Protein AF-0000000078982397 (afdb_homodimer)

Solvent-accessible surface area (backbone atoms only — not comparable to full-atom values): 30972 Å² total; per-residue (Å²): 138,84,78,75,80,84,80,85,72,85,80,76,82,76,79,80,74,83,69,79,68,70,76,77,69,67,80,70,60,68,73,63,71,70,84,72,76,81,76,72,70,80,62,72,69,63,56,58,55,50,53,42,50,55,55,59,46,43,37,50,48,45,15,48,50,29,41,47,54,20,71,71,46,90,44,72,68,61,22,43,53,28,40,35,54,11,25,52,34,36,28,52,28,20,55,78,72,62,64,33,67,67,54,30,50,50,27,49,49,43,32,48,52,46,50,47,54,52,47,50,55,52,47,40,35,67,67,45,77,68,55,75,69,50,44,52,47,34,65,72,37,38,64,79,43,54,52,27,57,45,45,54,52,56,63,69,30,45,78,46,76,44,52,55,65,42,70,63,30,44,54,74,34,65,46,61,37,41,34,36,27,68,36,40,35,30,37,32,25,42,97,87,38,82,73,47,78,46,48,55,79,33,68,44,55,53,58,15,74,43,80,90,36,37,21,85,35,24,29,30,26,67,37,55,24,38,29,39,37,30,49,44,68,58,51,57,50,36,47,71,76,34,54,68,61,41,47,29,50,52,51,20,47,36,30,43,51,41,52,51,51,55,56,63,65,66,55,81,71,78,70,75,61,72,74,78,66,79,81,128,139,82,80,73,80,78,78,87,77,85,79,78,81,76,78,79,75,83,70,75,66,70,77,75,71,68,80,70,59,69,83,59,74,77,84,72,74,78,76,71,70,80,61,71,69,62,57,58,53,50,52,42,49,55,55,61,45,42,37,50,48,46,15,48,51,30,41,48,54,20,71,71,48,90,45,71,67,60,22,43,53,29,39,35,54,11,25,52,34,37,28,52,28,20,55,78,71,61,63,34,68,68,55,31,51,50,26,49,49,43,32,48,54,45,49,47,54,53,46,51,57,52,48,40,35,69,68,44,76,70,55,74,69,50,44,52,49,34,66,72,37,38,63,78,44,54,51,27,57,44,45,54,53,57,64,70,31,46,78,45,78,46,52,56,65,42,71,63,31,43,54,74,34,66,47,62,36,40,33,37,26,69,35,41,34,31,37,32,25,43,97,88,36,80,73,48,76,45,48,54,80,32,68,44,54,54,63,16,73,54,64,93,34,38,21,85,36,26,29,29,26,65,36,52,26,39,31,40,38,31,47,44,69,59,51,56,50,35,48,72,74,33,52,67,62,40,47,30,50,50,50,19,46,34,38,42,52,40,53,51,52,55,57,63,65,67,56,82,72,79,68,76,64,72,75,75,67,79,82,126

InterPro domains:
  IPR000595 Cyclic nucleotide-binding domain [PF00027] (161-241)
  IPR000595 Cyclic nucleotide-binding domain [PS50042] (141-238)
  IPR000595 Cyclic nucleotide-binding domain [SM00100] (141-257)
  IPR000595 Cyclic nucleotide-binding domain [cd00038] (141-249)
  IPR014710 RmlC-like jelly roll fold [G3DSA:2.60.120.10] (139-265)
  IPR018490 Cyclic nucleotide-binding domain superfamily [SSF51206] (141-256)

pLDDT: mean 77.67, std 25.66, range [21.38, 98.38]

Nearest PDB structures (foldseek):
  5kbf-assembly2_B  TM=7.395E-01  e=4.289E-08  Plasmodium falciparum 3D7
  7t4u-assembly2_B  TM=7.174E-01  e=1.280E-07  Homo sapiens
  5t3n-assembly2_B  TM=7.564E-01  e=3.215E-07  Plasmodium falciparum 3D7
  3bpz-assembly1_D  TM=6.697E-01  e=5.398E-07  Mus musculus
  5u6p-assembly1_A  TM=4.284E-01  e=1.017E-07  Homo sapiens

Structure (mmCIF, N/CA/C/O backbone):
data_AF-0000000078982397-model_v1
#
loop_
_entity.id
_entity.type
_entity.pdbx_description
1 polymer 'Cyclic nucleotide-binding domain protein'
#
loop_
_atom_site.group_PDB
_atom_site.id
_atom_site.type_symbol
_atom_site.label_atom_id
_atom_site.label_alt_id
_atom_site.label_comp_id
_atom_site.label_asym_id
_atom_site.label_entity_id
_atom_site.label_seq_id
_atom_site.pdbx_PDB_ins_code
_atom_site.Cartn_x
_atom_site.Cartn_y
_atom_site.Cartn_z
_atom_site.occupancy
_atom_site.B_iso_or_equiv
_atom_site.auth_seq_id
_atom_site.auth_comp_id
_atom_site.auth_asym_id
_atom_site.auth_atom_id
_atom_site.pdbx_PDB_model_num
ATOM 1 N N . MET A 1 1 ? 72.062 -56.969 9.391 1 24.91 1 MET A N 1
ATOM 2 C CA . MET A 1 1 ? 71.812 -58.406 9.328 1 24.91 1 MET A CA 1
ATOM 3 C C . MET A 1 1 ? 70.312 -58.656 9.258 1 24.91 1 MET A C 1
ATOM 5 O O . MET A 1 1 ? 69.562 -58.219 10.141 1 24.91 1 MET A O 1
ATOM 9 N N . VAL A 1 2 ? 69.688 -58.75 8 1 26.92 2 VAL A N 1
ATOM 10 C CA . VAL A 1 2 ? 68.5 -58.594 7.211 1 26.92 2 VAL A CA 1
ATOM 11 C C . VAL A 1 2 ? 67.562 -59.812 7.438 1 26.92 2 VAL A C 1
ATOM 13 O O . VAL A 1 2 ? 67.75 -60.844 6.77 1 26.92 2 VAL A O 1
ATOM 16 N N . ASP A 1 3 ? 67.625 -60.375 8.664 1 23.86 3 ASP A N 1
ATOM 17 C CA . ASP A 1 3 ? 67.125 -61.781 8.789 1 23.86 3 ASP A CA 1
ATOM 18 C C . ASP A 1 3 ? 65.688 -61.875 8.438 1 23.86 3 ASP A C 1
ATOM 20 O O . ASP A 1 3 ? 64.812 -61.281 9.102 1 23.86 3 ASP A O 1
ATOM 24 N N . VAL A 1 4 ? 65.312 -62 7.152 1 30.33 4 VAL A N 1
ATOM 25 C CA . VAL A 1 4 ? 64.062 -62.031 6.434 1 30.33 4 VAL A CA 1
ATOM 26 C C . VAL A 1 4 ? 63.25 -63.25 6.867 1 30.33 4 VAL A C 1
ATOM 28 O O . VAL A 1 4 ? 63.719 -64.375 6.711 1 30.33 4 VAL A O 1
ATOM 31 N N . PRO A 1 5 ? 62.469 -63 7.938 1 25.5 5 PRO A N 1
ATOM 32 C CA . PRO A 1 5 ? 61.812 -64.125 8.625 1 25.5 5 PRO A CA 1
ATOM 33 C C . PRO A 1 5 ? 61.094 -65.062 7.664 1 25.5 5 PRO A C 1
ATOM 35 O O . PRO A 1 5 ? 60.781 -64.688 6.531 1 25.5 5 PRO A O 1
ATOM 38 N N . ARG A 1 6 ? 60.688 -66.25 8.203 1 24.84 6 ARG A N 1
ATOM 39 C CA . ARG A 1 6 ? 60.438 -67.688 7.984 1 24.84 6 ARG A CA 1
ATOM 40 C C . ARG A 1 6 ? 59.156 -67.875 7.195 1 24.84 6 ARG A C 1
ATOM 42 O O . ARG A 1 6 ? 58.312 -67 7.129 1 24.84 6 ARG A O 1
ATOM 49 N N . ARG A 1 7 ? 58.812 -69.125 6.91 1 24.52 7 ARG A N 1
ATOM 50 C CA . ARG A 1 7 ? 58.281 -70.188 6.051 1 24.52 7 ARG A CA 1
ATOM 51 C C . ARG A 1 7 ? 56.781 -70.312 6.238 1 24.52 7 ARG A C 1
ATOM 53 O O . ARG A 1 7 ? 56.312 -70.812 7.277 1 24.52 7 ARG A O 1
ATOM 60 N N . VAL A 1 8 ? 56 -69.188 5.984 1 24.08 8 VAL A N 1
ATOM 61 C CA . VAL A 1 8 ? 54.531 -69.25 6.141 1 24.08 8 VAL A CA 1
ATOM 62 C C . VAL A 1 8 ? 54 -70.5 5.438 1 24.08 8 VAL A C 1
ATOM 64 O O . VAL A 1 8 ? 54.188 -70.625 4.227 1 24.08 8 VAL A O 1
ATOM 67 N N . THR A 1 9 ? 53.875 -71.562 6.168 1 22.42 9 THR A N 1
ATOM 68 C CA . THR A 1 9 ? 53.438 -72.938 5.984 1 22.42 9 THR A CA 1
ATOM 69 C C . THR A 1 9 ? 52.094 -73 5.32 1 22.42 9 THR A C 1
ATOM 71 O O . THR A 1 9 ? 51.25 -72.125 5.543 1 22.42 9 THR A O 1
ATOM 74 N N . ALA A 1 10 ? 51.938 -73.875 4.301 1 25.58 10 ALA A N 1
ATOM 75 C CA . ALA A 1 10 ? 51 -74.312 3.277 1 25.58 10 ALA A CA 1
ATOM 76 C C . ALA A 1 10 ? 49.688 -74.812 3.906 1 25.58 10 ALA A C 1
ATOM 78 O O . ALA A 1 10 ? 49.688 -75.75 4.695 1 25.58 10 ALA A O 1
ATOM 79 N N . ALA A 1 11 ? 48.75 -73.812 4.305 1 23.48 11 ALA A N 1
ATOM 80 C CA . ALA A 1 11 ? 47.438 -74 4.91 1 23.48 11 ALA A CA 1
ATOM 81 C C . ALA A 1 11 ? 46.625 -75.062 4.152 1 23.48 11 ALA A C 1
ATOM 83 O O . ALA A 1 11 ? 46.5 -75 2.93 1 23.48 11 ALA A O 1
ATOM 84 N N . ARG A 1 12 ? 46.531 -76.25 4.734 1 22.64 12 ARG A N 1
ATOM 85 C CA . ARG A 1 12 ? 45.875 -77.5 4.371 1 22.64 12 ARG A CA 1
ATOM 86 C C . ARG A 1 12 ? 44.438 -77.312 4.004 1 22.64 12 ARG A C 1
ATOM 88 O O . ARG A 1 12 ? 43.688 -76.688 4.746 1 22.64 12 ARG A O 1
ATOM 95 N N . ILE A 1 13 ? 44 -77.438 2.732 1 24.17 13 ILE A N 1
ATOM 96 C CA . ILE A 1 13 ? 42.781 -77.375 1.956 1 24.17 13 ILE A CA 1
ATOM 97 C C . ILE A 1 13 ? 41.75 -78.312 2.525 1 24.17 13 ILE A C 1
ATOM 99 O O . ILE A 1 13 ? 41.938 -79.562 2.49 1 24.17 13 ILE A O 1
ATOM 103 N N . ARG A 1 14 ? 41.25 -78 3.777 1 23.42 14 ARG A N 1
ATOM 104 C CA . ARG A 1 14 ? 40.281 -78.875 4.434 1 23.42 14 ARG A CA 1
ATOM 105 C C . ARG A 1 14 ? 39.125 -79.25 3.49 1 23.42 14 ARG A C 1
ATOM 107 O O . ARG A 1 14 ? 38.688 -78.438 2.713 1 23.42 14 ARG A O 1
ATOM 114 N N . SER A 1 15 ? 38.906 -80.562 3.285 1 24.33 15 SER A N 1
ATOM 115 C CA . SER A 1 15 ? 38 -81.438 2.549 1 24.33 15 SER A CA 1
ATOM 116 C C . SER A 1 15 ? 36.562 -81.125 2.898 1 24.33 15 SER A C 1
ATOM 118 O O . SER A 1 15 ? 36.219 -81 4.074 1 24.33 15 SER A O 1
ATOM 120 N N . LEU A 1 16 ? 35.812 -80.375 2.068 1 24.33 16 LEU A N 1
ATOM 121 C CA . LEU A 1 16 ? 34.438 -79.938 2.014 1 24.33 16 LEU A CA 1
ATOM 122 C C . LEU A 1 16 ? 33.469 -81.125 2.152 1 24.33 16 LEU A C 1
ATOM 124 O O . LEU A 1 16 ? 33.5 -82.062 1.353 1 24.33 16 LEU A O 1
ATOM 128 N N . SER A 1 17 ? 33.219 -81.5 3.436 1 23.25 17 SER A N 1
ATOM 129 C CA . SER A 1 17 ? 32.375 -82.625 3.777 1 23.25 17 SER A CA 1
ATOM 130 C C . SER A 1 17 ? 31.031 -82.562 3.057 1 23.25 17 SER A C 1
ATOM 132 O O . SER A 1 17 ? 30.516 -81.5 2.787 1 23.25 17 SER A O 1
ATOM 134 N N . PRO A 1 18 ? 30.547 -83.688 2.449 1 30.31 18 PRO A N 1
ATOM 135 C CA . PRO A 1 18 ? 29.422 -84 1.561 1 30.31 18 PRO A CA 1
ATOM 136 C C . PRO A 1 18 ? 28.062 -83.812 2.242 1 30.31 18 PRO A C 1
ATOM 138 O O . PRO A 1 18 ? 27.031 -84.125 1.671 1 30.31 18 PRO A O 1
ATOM 141 N N . GLY A 1 19 ? 27.906 -82.875 3.248 1 24.52 19 GLY A N 1
ATOM 142 C CA . GLY A 1 19 ? 26.828 -83.062 4.215 1 24.52 19 GLY A CA 1
ATOM 143 C C . GLY A 1 19 ? 25.453 -83.062 3.578 1 24.52 19 GLY A C 1
ATOM 144 O O . GLY A 1 19 ? 24.453 -83.312 4.25 1 24.52 19 GLY A O 1
ATOM 145 N N . CYS A 1 20 ? 25.188 -82.25 2.561 1 25.77 20 CYS A N 1
ATOM 146 C CA . CYS A 1 20 ? 23.844 -81.688 2.621 1 25.77 20 CYS A CA 1
ATOM 147 C C . CYS A 1 20 ? 22.797 -82.75 2.314 1 25.77 20 CYS A C 1
ATOM 149 O O . CYS A 1 20 ? 22.25 -82.812 1.213 1 25.77 2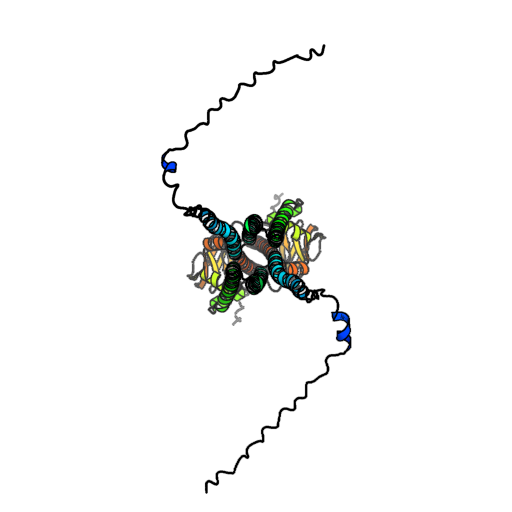0 CYS A O 1
ATOM 151 N N . ALA A 1 21 ? 23.109 -84.062 2.535 1 31.52 21 ALA A N 1
ATOM 152 C CA . ALA A 1 21 ? 22.078 -84.938 1.95 1 31.52 21 ALA A CA 1
ATOM 153 C C . ALA A 1 21 ? 20.75 -84.75 2.672 1 31.52 21 ALA A C 1
ATOM 155 O O . ALA A 1 21 ? 20.547 -85.312 3.742 1 31.52 21 ALA A O 1
ATOM 156 N N . SER A 1 22 ? 20.391 -83.5 3.098 1 29.27 22 SER A N 1
ATOM 157 C CA . SER A 1 22 ? 19.203 -83.5 3.943 1 29.27 22 SER A CA 1
ATOM 158 C C . SER A 1 22 ? 18.062 -84.25 3.289 1 29.27 22 SER A C 1
ATOM 160 O O . SER A 1 22 ? 17.75 -84 2.115 1 29.27 22 SER A O 1
ATOM 162 N N . PRO A 1 23 ? 17.672 -85.375 3.842 1 31.3 23 PRO A N 1
ATOM 163 C CA . PRO A 1 23 ? 16.688 -86.312 3.287 1 31.3 23 PRO A CA 1
ATOM 164 C C . PRO A 1 23 ? 15.352 -85.625 2.986 1 31.3 23 PRO A C 1
ATOM 166 O O . PRO A 1 23 ? 15.008 -84.625 3.617 1 31.3 23 PRO A O 1
ATOM 169 N N . LEU A 1 24 ? 14.883 -85.562 1.678 1 30.45 24 LEU A N 1
ATOM 170 C CA . LEU A 1 24 ? 13.648 -85.062 1.113 1 30.45 24 LEU A CA 1
ATOM 171 C C . LEU A 1 24 ? 12.445 -85.5 1.944 1 30.45 24 LEU A C 1
ATOM 173 O O . LEU A 1 24 ? 12.383 -86.625 2.404 1 30.45 24 LEU A O 1
ATOM 177 N N . PRO A 1 25 ? 11.875 -84.562 2.771 1 31.06 25 PRO A N 1
ATOM 178 C CA . PRO A 1 25 ? 10.773 -84.875 3.672 1 31.06 25 PRO A CA 1
ATOM 179 C C . PRO A 1 25 ? 9.734 -85.812 3.018 1 31.06 25 PRO A C 1
ATOM 181 O O . PRO A 1 25 ? 9.602 -85.812 1.791 1 31.06 25 PRO A O 1
ATOM 184 N N . GLU A 1 26 ? 9.438 -87 3.645 1 32.03 26 GLU A N 1
ATOM 185 C CA . GLU A 1 26 ? 8.633 -88.125 3.24 1 32.03 26 GLU A CA 1
ATOM 186 C C . GLU A 1 26 ? 7.277 -87.688 2.695 1 32.03 26 GLU A C 1
ATOM 188 O O . GLU A 1 26 ? 6.625 -88.438 1.966 1 32.03 26 GLU A O 1
ATOM 193 N N . THR A 1 27 ? 6.75 -86.625 3.379 1 33.66 27 THR A N 1
ATOM 194 C CA . THR A 1 27 ? 5.336 -86.375 3.156 1 33.66 27 THR A CA 1
ATOM 195 C C . THR A 1 27 ? 5.059 -86.125 1.678 1 33.66 27 THR A C 1
ATOM 197 O O . THR A 1 27 ? 3.9 -86 1.266 1 33.66 27 THR A O 1
ATOM 200 N N . CYS A 1 28 ? 6.074 -85.562 0.963 1 31.52 28 CYS A N 1
ATOM 201 C CA . CYS A 1 28 ? 5.848 -85.25 -0.441 1 31.52 28 CYS A CA 1
ATOM 202 C C . CYS A 1 28 ? 5.637 -86.5 -1.265 1 31.52 28 CYS A C 1
ATOM 204 O O . CYS A 1 28 ? 5.562 -86.438 -2.494 1 31.52 28 CYS A O 1
ATOM 206 N N . ARG A 1 29 ? 5.926 -87.625 -0.643 1 30.58 29 ARG A N 1
ATOM 207 C CA . ARG A 1 29 ? 5.949 -88.812 -1.477 1 30.58 29 ARG A CA 1
ATOM 208 C C . ARG A 1 29 ? 4.594 -89.062 -2.135 1 30.58 29 ARG A C 1
ATOM 210 O O . ARG A 1 29 ? 4.52 -89.562 -3.242 1 30.58 29 ARG A O 1
ATOM 217 N N . ARG A 1 30 ? 3.625 -88.938 -1.226 1 30.09 30 ARG A N 1
ATOM 218 C CA . ARG A 1 30 ? 2.482 -89.75 -1.685 1 30.09 30 ARG A CA 1
ATOM 219 C C . ARG A 1 30 ? 1.845 -89.125 -2.918 1 30.09 30 ARG A C 1
ATOM 221 O O . ARG A 1 30 ? 1.21 -89.812 -3.717 1 30.09 30 ARG A O 1
ATOM 228 N N . ALA A 1 31 ? 1.608 -87.75 -2.803 1 32.25 31 ALA A N 1
ATOM 229 C CA . ALA A 1 31 ? 0.495 -87.25 -3.598 1 32.25 31 ALA A CA 1
ATOM 230 C C . ALA A 1 31 ? 0.836 -87.25 -5.086 1 32.25 31 ALA A C 1
ATOM 232 O O . ALA A 1 31 ? 0.076 -86.75 -5.902 1 32.25 31 ALA A O 1
ATOM 233 N N . ILE A 1 32 ? 2.076 -87.625 -5.477 1 31.81 32 ILE A N 1
ATOM 234 C CA . ILE A 1 32 ? 2.408 -87.562 -6.895 1 31.81 32 ILE A CA 1
ATOM 235 C C . ILE A 1 32 ? 1.514 -88.5 -7.695 1 31.81 32 ILE A C 1
ATOM 237 O O . ILE A 1 32 ? 1.808 -88.812 -8.852 1 31.81 32 ILE A O 1
ATOM 241 N N . ALA A 1 33 ? 0.659 -89.25 -7.184 1 31.33 33 ALA A N 1
ATOM 242 C CA . ALA A 1 33 ? 0.279 -90.062 -8.336 1 31.33 33 ALA A CA 1
ATOM 243 C C . ALA A 1 33 ? -0.259 -89.188 -9.469 1 31.33 33 ALA A C 1
ATOM 245 O O . ALA A 1 33 ? 0.015 -89.438 -10.641 1 31.33 33 ALA A O 1
ATOM 246 N N . GLY A 1 34 ? -1.414 -88.5 -9.273 1 34.19 34 GLY A N 1
ATOM 247 C CA . GLY A 1 34 ? -2.229 -88.062 -10.383 1 34.19 34 GLY A CA 1
ATOM 248 C C . GLY A 1 34 ? -1.699 -86.75 -11.023 1 34.19 34 GLY A C 1
ATOM 249 O O . GLY A 1 34 ? -0.991 -86 -10.375 1 34.19 34 GLY A O 1
ATOM 250 N N . GLY A 1 35 ? -1.442 -86.562 -12.375 1 35.38 35 GLY A N 1
ATOM 251 C CA . GLY A 1 35 ? -0.695 -85.625 -13.25 1 35.38 35 GLY A CA 1
ATOM 252 C C . GLY A 1 35 ? -1.027 -84.188 -13.031 1 35.38 35 GLY A C 1
ATOM 253 O O . GLY A 1 35 ? -0.751 -83.312 -13.891 1 35.38 35 GLY A O 1
ATOM 254 N N . GLY A 1 36 ? -1.86 -83.812 -12.047 1 35.41 36 GLY A N 1
ATOM 255 C CA . GLY A 1 36 ? -2.338 -82.438 -12.164 1 35.41 36 GLY A CA 1
ATOM 256 C C . GLY A 1 36 ? -1.268 -81.375 -11.867 1 35.41 36 GLY A C 1
ATOM 257 O O . GLY A 1 36 ? -0.403 -81.625 -11.016 1 35.41 36 GLY A O 1
ATOM 258 N N . ARG A 1 37 ? -0.917 -80.625 -12.906 1 40.75 37 ARG A N 1
ATOM 259 C CA . ARG A 1 37 ? 0.084 -79.562 -12.859 1 40.75 37 ARG A CA 1
ATOM 260 C C . ARG A 1 37 ? -0.137 -78.625 -11.664 1 40.75 37 ARG A C 1
ATOM 262 O O . ARG A 1 37 ? -1.274 -78.25 -11.352 1 40.75 37 ARG A O 1
ATOM 269 N N . PRO A 1 38 ? 0.742 -78.625 -10.656 1 38.81 38 PRO A N 1
ATOM 270 C CA . PRO A 1 38 ? 0.6 -77.75 -9.516 1 38.81 38 PRO A CA 1
ATOM 271 C C . PRO A 1 38 ? 0.542 -76.25 -9.93 1 38.81 38 PRO A C 1
ATOM 273 O O . PRO A 1 38 ? 1.343 -75.812 -10.75 1 38.81 38 PRO A O 1
ATOM 276 N N . VAL A 1 39 ? -0.649 -75.625 -10.086 1 39.38 39 VAL A N 1
ATOM 277 C CA . VAL A 1 39 ? -0.784 -74.188 -10.344 1 39.38 39 VAL A CA 1
ATOM 278 C C . VAL A 1 39 ? -0.152 -73.438 -9.211 1 39.38 39 VAL A C 1
ATOM 280 O O . VAL A 1 39 ? -0.538 -73.562 -8.047 1 39.38 39 VAL A O 1
ATOM 283 N N . CYS A 1 40 ? 1.142 -73.062 -9.273 1 37.62 40 CYS A N 1
ATOM 284 C CA . CYS A 1 40 ? 1.782 -72.188 -8.32 1 37.62 40 CYS A CA 1
ATOM 285 C C . CYS A 1 40 ? 0.923 -70.938 -8.086 1 37.62 40 CYS A C 1
ATOM 287 O O . CYS A 1 40 ? 0.428 -70.312 -9.031 1 37.62 40 CYS A O 1
ATOM 289 N N . PRO A 1 41 ? 0.36 -70.875 -6.867 1 40.16 41 PRO A N 1
ATOM 290 C CA . PRO A 1 41 ? -0.409 -69.625 -6.609 1 40.16 41 PRO A CA 1
ATOM 291 C C . PRO A 1 41 ? 0.367 -68.375 -6.949 1 40.16 41 PRO A C 1
ATOM 293 O O . PRO A 1 41 ? 1.601 -68.375 -6.918 1 40.16 41 PRO A O 1
ATOM 296 N N . PRO A 1 42 ? -0.186 -67.562 -7.844 1 41.09 42 PRO A N 1
ATOM 297 C CA . PRO A 1 42 ? 0.52 -66.375 -8.156 1 41.09 42 PRO A CA 1
ATOM 298 C C . PRO A 1 42 ? 1.111 -65.688 -6.914 1 41.09 42 PRO A C 1
ATOM 300 O O . PRO A 1 42 ? 0.542 -65.75 -5.824 1 41.09 42 PRO A O 1
ATOM 303 N N . GLY A 1 43 ? 2.416 -65.75 -6.68 1 37.28 43 GLY A N 1
ATOM 304 C CA . GLY A 1 43 ? 3.115 -65.062 -5.609 1 37.28 43 GLY A CA 1
ATOM 305 C C . GLY A 1 43 ? 2.609 -63.688 -5.383 1 37.28 43 GLY A C 1
ATOM 306 O O . GLY A 1 43 ? 1.897 -63.125 -6.223 1 37.28 43 GLY A O 1
ATOM 307 N N . PRO A 1 44 ? 2.607 -63.25 -4.082 1 42.22 44 PRO A N 1
ATOM 308 C CA . PRO A 1 44 ? 2.113 -61.906 -3.676 1 42.22 44 PRO A CA 1
ATOM 309 C C . PRO A 1 44 ? 2.621 -60.812 -4.578 1 42.22 44 PRO A C 1
ATOM 311 O O . PRO A 1 44 ? 2.498 -59.625 -4.23 1 42.22 44 PRO A O 1
ATOM 314 N N . GLU A 1 45 ? 3.078 -61.125 -5.73 1 43.47 45 GLU A N 1
ATOM 315 C CA . GLU A 1 45 ? 3.592 -60.062 -6.566 1 43.47 45 GLU A CA 1
ATOM 316 C C . GLU A 1 45 ? 2.516 -59 -6.832 1 43.47 45 GLU A C 1
ATOM 318 O O . GLU A 1 45 ? 2.795 -57.969 -7.41 1 43.47 45 GLU A O 1
ATOM 323 N N . HIS A 1 46 ? 1.284 -59.344 -6.508 1 46.34 46 HIS A N 1
ATOM 324 C CA . HIS A 1 46 ? 0.243 -58.375 -6.789 1 46.34 46 HIS A CA 1
ATOM 325 C C . HIS A 1 46 ? 0.13 -57.344 -5.66 1 46.34 46 HIS A C 1
ATOM 327 O O . HIS A 1 46 ? -0.574 -56.344 -5.797 1 46.34 46 HIS A O 1
ATOM 333 N N . ALA A 1 47 ? 0.613 -57.688 -4.473 1 48.62 47 ALA A N 1
ATOM 334 C CA . ALA A 1 47 ? 0.559 -56.75 -3.369 1 48.62 47 ALA A CA 1
ATOM 335 C C . ALA A 1 47 ? 1.478 -55.562 -3.625 1 48.62 47 ALA A C 1
ATOM 337 O O . ALA A 1 47 ? 1.161 -54.438 -3.244 1 48.62 47 ALA A O 1
ATOM 338 N N . GLY A 1 48 ? 2.58 -55.688 -4.238 1 47.44 48 GLY A N 1
ATOM 339 C CA . GLY A 1 48 ? 3.494 -54.625 -4.605 1 47.44 48 GLY A CA 1
ATOM 340 C C . GLY A 1 48 ? 2.893 -53.656 -5.594 1 47.44 48 GLY A C 1
ATOM 341 O O . GLY A 1 48 ? 3.223 -52.469 -5.57 1 47.44 48 GLY A O 1
ATOM 342 N N . MET A 1 49 ? 2.135 -54.125 -6.523 1 48.12 49 MET A N 1
ATOM 343 C CA . MET A 1 49 ? 1.464 -53.281 -7.504 1 48.12 49 MET A CA 1
ATOM 344 C C . MET A 1 49 ? 0.457 -52.375 -6.828 1 48.12 49 MET A C 1
ATOM 346 O O . MET A 1 49 ? 0.319 -51.188 -7.207 1 48.12 49 MET A O 1
ATOM 350 N N . GLU A 1 50 ? -0.197 -52.875 -5.77 1 50.44 50 GLU A N 1
ATOM 351 C CA . GLU A 1 50 ? -1.2 -52.062 -5.078 1 50.44 50 GLU A CA 1
ATOM 352 C C . GLU A 1 50 ? -0.547 -50.938 -4.27 1 50.44 50 GLU A C 1
ATOM 354 O O . GLU A 1 50 ? -1.03 -49.812 -4.266 1 50.44 50 GLU A O 1
ATOM 359 N N . LEU A 1 51 ? 0.343 -51.312 -3.441 1 48.62 51 LEU A N 1
ATOM 360 C CA . LEU A 1 51 ? 1.019 -50.281 -2.666 1 48.62 51 LEU A CA 1
ATOM 361 C C . LEU A 1 51 ? 1.709 -49.281 -3.584 1 48.62 51 LEU A C 1
ATOM 363 O O . LEU A 1 51 ? 1.728 -48.062 -3.297 1 48.62 51 LEU A O 1
ATOM 367 N N . ASP A 1 52 ? 2.332 -49.719 -4.648 1 49.28 52 ASP A N 1
ATOM 368 C CA . ASP A 1 52 ? 2.973 -48.875 -5.641 1 49.28 52 ASP A CA 1
ATOM 369 C C . ASP A 1 52 ? 1.969 -47.906 -6.258 1 49.28 52 ASP A C 1
ATOM 371 O O . ASP A 1 52 ? 2.285 -46.719 -6.477 1 49.28 52 ASP A O 1
ATOM 375 N N . PHE A 1 53 ? 0.843 -48.5 -6.559 1 50.81 53 PHE A N 1
ATOM 376 C CA . PHE A 1 53 ? -0.207 -47.625 -7.09 1 50.81 53 PHE A CA 1
ATOM 377 C C . PHE A 1 53 ? -0.575 -46.531 -6.086 1 50.81 53 PHE A C 1
ATOM 379 O O . PHE A 1 53 ? -0.762 -45.375 -6.461 1 50.81 53 PHE A O 1
ATOM 386 N N . ILE A 1 54 ? -0.697 -46.938 -4.812 1 48.19 54 ILE A N 1
ATOM 387 C CA . ILE A 1 54 ? -1.083 -46 -3.76 1 48.19 54 ILE A CA 1
ATOM 388 C C . ILE A 1 54 ? 0.018 -44.969 -3.561 1 48.19 54 ILE A C 1
ATOM 390 O O . ILE A 1 54 ? -0.26 -43.75 -3.457 1 48.19 54 ILE A O 1
ATOM 394 N N . ILE A 1 55 ? 1.211 -45.531 -3.379 1 52.22 55 ILE A N 1
ATOM 395 C CA . ILE A 1 55 ? 2.357 -44.625 -3.207 1 52.22 55 ILE A CA 1
ATOM 396 C C . ILE A 1 55 ? 2.59 -43.844 -4.488 1 52.22 55 ILE A C 1
ATOM 398 O O . ILE A 1 55 ? 2.938 -42.656 -4.434 1 52.22 55 ILE A O 1
ATOM 402 N N . GLU A 1 56 ? 2.656 -44.594 -5.645 1 56.03 56 GLU A N 1
ATOM 403 C CA . GLU A 1 56 ? 2.875 -44.031 -6.973 1 56.03 56 GLU A CA 1
ATOM 404 C C . GLU A 1 56 ? 1.976 -42.812 -7.207 1 56.03 56 GLU A C 1
ATOM 406 O O . GLU A 1 56 ? 2.422 -41.781 -7.738 1 56.03 56 GLU A O 1
ATOM 411 N N . GLY A 1 57 ? 0.774 -42.906 -6.707 1 66.25 57 GLY A N 1
ATOM 412 C CA . GLY A 1 57 ? -0.251 -41.906 -6.965 1 66.25 57 GLY A CA 1
ATOM 413 C C . GLY A 1 57 ? -0.169 -40.719 -6.035 1 66.25 57 GLY A C 1
ATOM 414 O O . GLY A 1 57 ? -0.564 -39.594 -6.406 1 66.25 57 GLY A O 1
ATOM 415 N N . TRP A 1 58 ? 0.705 -40.969 -4.957 1 79.69 58 TRP A N 1
ATOM 416 C CA . TRP A 1 58 ? 0.62 -39.938 -3.93 1 79.69 58 TRP A CA 1
ATOM 417 C C . TRP A 1 58 ? 1.462 -38.719 -4.309 1 79.69 58 TRP A C 1
ATOM 419 O O . TRP A 1 58 ? 1.069 -37.594 -4.047 1 79.69 58 TRP A O 1
ATOM 429 N N . ALA A 1 59 ? 2.65 -39.062 -4.98 1 79.88 59 ALA A N 1
ATOM 430 C CA . ALA A 1 59 ? 3.496 -37.906 -5.34 1 79.88 59 ALA A CA 1
ATOM 431 C C . ALA A 1 59 ? 2.814 -37.031 -6.383 1 79.88 59 ALA A C 1
ATOM 433 O O . ALA A 1 59 ? 2.938 -35.812 -6.34 1 79.88 59 ALA A O 1
ATOM 434 N N . GLY A 1 60 ? 2.193 -37.688 -7.312 1 87.19 60 GLY A N 1
ATOM 435 C CA . GLY A 1 60 ? 1.443 -36.906 -8.297 1 87.19 60 GLY A CA 1
ATOM 436 C C . GLY A 1 60 ? 0.336 -36.062 -7.684 1 87.19 60 GLY A C 1
ATOM 437 O O . GLY A 1 60 ? 0.176 -34.906 -8.031 1 87.19 60 GLY A O 1
ATOM 438 N N . HIS A 1 61 ? -0.318 -36.688 -6.734 1 92.94 61 HIS A N 1
ATOM 439 C CA . HIS A 1 61 ? -1.382 -35.969 -6.051 1 92.94 61 HIS A CA 1
ATOM 440 C C . HIS A 1 61 ? -0.816 -34.844 -5.188 1 92.94 61 HIS A C 1
ATOM 442 O O . HIS A 1 61 ? -1.418 -33.781 -5.078 1 92.94 61 HIS A O 1
ATOM 448 N N . LEU A 1 62 ? 0.334 -35.125 -4.633 1 94.62 62 LEU A N 1
ATOM 449 C CA . LEU A 1 62 ? 0.968 -34.125 -3.791 1 94.62 62 LEU A CA 1
ATOM 450 C C . LEU A 1 62 ? 1.33 -32.875 -4.605 1 94.62 62 LEU A C 1
ATOM 452 O O . LEU A 1 62 ? 1.127 -31.75 -4.152 1 94.62 62 LEU A O 1
ATOM 456 N N . SER A 1 63 ? 1.876 -33.031 -5.773 1 95.88 63 SER A N 1
ATOM 457 C CA . SER A 1 63 ? 2.229 -31.922 -6.645 1 95.88 63 SER A CA 1
ATOM 458 C C . SER A 1 63 ? 1.013 -31.047 -6.949 1 95.88 63 SER A C 1
ATOM 460 O O . SER A 1 63 ? 1.067 -29.828 -6.809 1 95.88 63 SER A O 1
ATOM 462 N N . TYR A 1 64 ? -0.063 -31.734 -7.238 1 95.06 64 TYR A N 1
ATOM 463 C CA . TYR A 1 64 ? -1.283 -31 -7.555 1 95.06 64 TYR A CA 1
ATOM 464 C C . TYR A 1 64 ? -1.834 -30.297 -6.32 1 95.06 64 TYR A C 1
ATOM 466 O O . TYR A 1 64 ? -2.283 -29.141 -6.398 1 95.06 64 TYR A O 1
ATOM 474 N N . LEU A 1 65 ? -1.786 -30.953 -5.195 1 96.19 65 LEU A N 1
ATOM 475 C CA . LEU A 1 65 ? -2.295 -30.391 -3.951 1 96.19 65 LEU A CA 1
ATOM 476 C C . LEU A 1 65 ? -1.529 -29.125 -3.578 1 96.19 65 LEU A C 1
ATOM 478 O O . LEU A 1 65 ? -2.133 -28.109 -3.225 1 96.19 65 LEU A O 1
ATOM 482 N N . LEU A 1 66 ? -0.287 -29.188 -3.732 1 97.81 66 LEU A N 1
ATOM 483 C CA . LEU A 1 66 ? 0.554 -28.047 -3.389 1 97.81 66 LEU A CA 1
ATOM 484 C C . LEU A 1 66 ? 0.317 -26.891 -4.352 1 97.81 66 LEU A C 1
ATOM 486 O O . LEU A 1 66 ? 0.371 -25.719 -3.949 1 97.81 66 LEU A O 1
ATOM 490 N N . LEU A 1 67 ? 0.081 -27.234 -5.547 1 97.25 67 LEU A N 1
ATOM 491 C CA . LEU A 1 67 ? -0.214 -26.172 -6.512 1 97.25 67 LEU A CA 1
ATOM 492 C C . LEU A 1 67 ? -1.537 -25.5 -6.188 1 97.25 67 LEU A C 1
ATOM 494 O O . LEU A 1 67 ? -1.636 -24.266 -6.234 1 97.25 67 LEU A O 1
ATOM 498 N N . VAL A 1 68 ? -2.514 -26.234 -5.828 1 96.81 68 VAL A N 1
ATOM 499 C CA . VAL A 1 68 ? -3.809 -25.688 -5.445 1 96.81 68 VAL A CA 1
ATOM 500 C C . VAL A 1 68 ? -3.658 -24.844 -4.18 1 96.81 68 VAL A C 1
ATOM 502 O O . VAL A 1 68 ? -4.207 -23.75 -4.09 1 96.81 68 VAL A O 1
ATOM 505 N N . LEU A 1 69 ? -2.848 -25.297 -3.227 1 96.25 69 LEU A N 1
ATOM 506 C CA . LEU A 1 69 ? -2.594 -24.547 -1.997 1 96.25 69 LEU A CA 1
ATOM 507 C C . LEU A 1 69 ? -1.898 -23.234 -2.297 1 96.25 69 LEU A C 1
ATOM 509 O O . LEU A 1 69 ? -2.172 -22.219 -1.646 1 96.25 69 LEU A O 1
ATOM 513 N N . SER A 1 70 ? -1.043 -23.312 -3.295 1 96.75 70 SER A N 1
ATOM 514 C CA . SER A 1 70 ? -0.35 -22.094 -3.686 1 96.75 70 SER A CA 1
ATOM 515 C C . SER A 1 70 ? -1.337 -21.016 -4.113 1 96.75 70 SER A C 1
ATOM 517 O O . SER A 1 70 ? -1.145 -19.844 -3.812 1 96.75 70 SER A O 1
ATOM 519 N N . MET A 1 71 ? -2.42 -21.438 -4.715 1 95 71 MET A N 1
ATOM 520 C CA . MET A 1 71 ? -3.389 -20.484 -5.25 1 95 71 MET A CA 1
ATOM 521 C C . MET A 1 71 ? -4.258 -19.906 -4.141 1 95 71 MET A C 1
ATOM 523 O O . MET A 1 71 ? -4.961 -18.922 -4.348 1 95 71 MET A O 1
ATOM 527 N N . LEU A 1 72 ? -4.156 -20.438 -2.893 1 93.31 72 LEU A N 1
ATOM 528 C CA . LEU A 1 72 ? -4.902 -19.906 -1.751 1 93.31 72 LEU A CA 1
ATOM 529 C C . LEU A 1 72 ? -4.094 -18.844 -1.017 1 93.31 72 LEU A C 1
ATOM 531 O O . LEU A 1 72 ? -4.629 -18.125 -0.168 1 93.31 72 LEU A O 1
ATOM 535 N N . MET A 1 73 ? -2.9 -18.75 -1.429 1 89.56 73 MET A N 1
ATOM 536 C CA . MET A 1 73 ? -2.047 -17.781 -0.761 1 89.56 73 MET A CA 1
ATOM 537 C C . MET A 1 73 ? -2.326 -16.375 -1.274 1 89.56 73 MET A C 1
ATOM 539 O O . MET A 1 73 ? -2.654 -16.188 -2.447 1 89.56 73 MET A O 1
ATOM 543 N N . ARG A 1 74 ? -2.1 -15.391 -0.351 1 82.25 74 ARG A N 1
ATOM 544 C CA . ARG A 1 74 ? -2.342 -13.984 -0.687 1 82.25 74 ARG A CA 1
ATOM 545 C C . ARG A 1 74 ? -1.032 -13.211 -0.765 1 82.25 74 ARG A C 1
ATOM 547 O O . ARG A 1 74 ? -1.017 -12.055 -1.189 1 82.25 74 ARG A O 1
ATOM 554 N N . HIS A 1 75 ? 0.011 -13.93 -0.353 1 83.69 75 HIS A N 1
ATOM 555 C CA . HIS A 1 75 ? 1.34 -13.328 -0.429 1 83.69 75 HIS A CA 1
ATOM 556 C C . HIS A 1 75 ? 2.201 -14.031 -1.475 1 83.69 75 HIS A C 1
ATOM 558 O O . HIS A 1 75 ? 2.264 -15.266 -1.508 1 83.69 75 HIS A O 1
ATOM 564 N N . MET A 1 76 ? 2.873 -13.18 -2.242 1 85.25 76 MET A N 1
ATOM 565 C CA . MET A 1 76 ? 3.625 -13.703 -3.379 1 85.25 76 MET A CA 1
ATOM 566 C C . MET A 1 76 ? 4.738 -14.641 -2.91 1 85.25 76 MET A C 1
ATOM 568 O O . MET A 1 76 ? 5.043 -15.633 -3.574 1 85.25 76 MET A O 1
ATOM 572 N N . LEU A 1 77 ? 5.363 -14.336 -1.823 1 87.19 77 LEU A N 1
ATOM 573 C CA . LEU A 1 77 ? 6.449 -15.164 -1.312 1 87.19 77 LEU A CA 1
ATOM 574 C C . LEU A 1 77 ? 5.965 -16.578 -1.025 1 87.19 77 LEU A C 1
ATOM 576 O O . LEU A 1 77 ? 6.574 -17.547 -1.473 1 87.19 77 LEU A O 1
ATOM 580 N N . TRP A 1 78 ? 4.875 -16.688 -0.291 1 90.62 78 TRP A N 1
ATOM 581 C CA . TRP A 1 78 ? 4.332 -18 0.063 1 90.62 78 TRP A CA 1
ATOM 582 C C . TRP A 1 78 ? 3.818 -18.734 -1.174 1 90.62 78 TRP A C 1
ATOM 584 O O . TRP A 1 78 ? 3.99 -19.938 -1.303 1 90.62 78 TRP A O 1
ATOM 594 N N . LEU A 1 79 ? 3.189 -17.953 -2.08 1 94.38 79 LEU A N 1
ATOM 595 C CA . LEU A 1 79 ? 2.719 -18.547 -3.33 1 94.38 79 LEU A CA 1
ATOM 596 C C . LEU A 1 79 ? 3.867 -19.203 -4.086 1 94.38 79 LEU A C 1
ATOM 598 O O . LEU A 1 79 ? 3.777 -20.375 -4.473 1 94.38 79 LEU A O 1
ATOM 602 N N . ARG A 1 80 ? 5 -18.5 -4.199 1 95.25 80 ARG A N 1
ATOM 603 C CA . ARG A 1 80 ? 6.141 -19 -4.957 1 95.25 80 ARG A CA 1
ATOM 604 C C . ARG A 1 80 ? 6.777 -20.203 -4.258 1 95.25 80 ARG A C 1
ATOM 606 O O . ARG A 1 80 ? 7.207 -21.141 -4.914 1 95.25 80 ARG A O 1
ATOM 613 N N . LEU A 1 81 ? 6.832 -20.203 -2.963 1 97.31 81 LEU A N 1
ATOM 614 C CA . LEU A 1 81 ? 7.41 -21.312 -2.221 1 97.31 81 LEU A CA 1
ATOM 615 C C . LEU A 1 81 ? 6.582 -22.578 -2.41 1 97.31 81 LEU A C 1
ATOM 617 O O . LEU A 1 81 ? 7.133 -23.656 -2.602 1 97.31 81 LEU A O 1
ATOM 621 N N . PHE A 1 82 ? 5.305 -22.406 -2.377 1 98.06 82 PHE A N 1
ATOM 622 C CA . PHE A 1 82 ? 4.434 -23.562 -2.574 1 98.06 82 PHE A CA 1
ATOM 623 C C . PHE A 1 82 ? 4.523 -24.062 -4.008 1 98.06 82 PHE A C 1
ATOM 625 O O . PHE A 1 82 ? 4.453 -25.281 -4.25 1 98.06 82 PHE A O 1
ATOM 632 N N . VAL A 1 83 ? 4.648 -23.156 -4.945 1 97.75 83 VAL A N 1
ATOM 633 C CA . VAL A 1 83 ? 4.789 -23.562 -6.34 1 97.75 83 VAL A CA 1
ATOM 634 C C . VAL A 1 83 ? 6.098 -24.328 -6.52 1 97.75 83 VAL A C 1
ATOM 636 O O . VAL A 1 83 ? 6.137 -25.344 -7.219 1 97.75 83 VAL A O 1
ATOM 639 N N . ILE A 1 84 ? 7.152 -23.875 -5.938 1 98.38 84 ILE A N 1
ATOM 640 C CA . ILE A 1 84 ? 8.438 -24.562 -6.004 1 98.38 84 ILE A CA 1
ATOM 641 C C . ILE A 1 84 ? 8.297 -25.969 -5.438 1 98.38 84 ILE A C 1
ATOM 643 O O . ILE A 1 84 ? 8.719 -26.938 -6.066 1 98.38 84 ILE A O 1
ATOM 647 N N . ALA A 1 85 ? 7.703 -26.062 -4.27 1 98.31 85 ALA A N 1
ATOM 648 C CA . ALA A 1 85 ? 7.488 -27.375 -3.652 1 98.31 85 ALA A CA 1
ATOM 649 C C . ALA A 1 85 ? 6.652 -28.266 -4.559 1 98.31 85 ALA A C 1
ATOM 651 O O . ALA A 1 85 ? 6.941 -29.469 -4.695 1 98.31 85 ALA A O 1
ATOM 652 N N . SER A 1 86 ? 5.617 -27.719 -5.117 1 97.94 86 SER A N 1
ATOM 653 C CA . SER A 1 86 ? 4.758 -28.453 -6.031 1 97.94 86 SER A CA 1
ATOM 654 C C . SER A 1 86 ? 5.547 -28.984 -7.227 1 97.94 86 SER A C 1
ATOM 656 O O . SER A 1 86 ? 5.449 -30.156 -7.574 1 97.94 86 SER A O 1
ATOM 658 N N . ALA A 1 87 ? 6.305 -28.094 -7.805 1 97.75 87 ALA A N 1
ATOM 659 C CA . ALA A 1 87 ? 7.074 -28.453 -8.992 1 97.75 87 ALA A CA 1
ATOM 660 C C . ALA A 1 87 ? 8.125 -29.516 -8.656 1 97.75 87 ALA A C 1
ATOM 662 O O . ALA A 1 87 ? 8.383 -30.422 -9.461 1 97.75 87 ALA A O 1
ATOM 663 N N . MET A 1 88 ? 8.75 -29.438 -7.496 1 97.75 88 MET A N 1
ATOM 664 C CA . MET A 1 88 ? 9.719 -30.438 -7.074 1 97.75 88 MET A CA 1
ATOM 665 C C . MET A 1 88 ? 9.062 -31.797 -6.91 1 97.75 88 MET A C 1
ATOM 667 O O . MET A 1 88 ? 9.609 -32.812 -7.348 1 97.75 88 MET A O 1
ATOM 671 N N . ALA A 1 89 ? 7.961 -31.875 -6.281 1 96.56 89 ALA A N 1
ATOM 672 C CA . ALA A 1 89 ? 7.203 -33.125 -6.176 1 96.56 89 ALA A CA 1
ATOM 673 C C . ALA A 1 89 ? 6.816 -33.625 -7.555 1 96.56 89 ALA A C 1
ATOM 67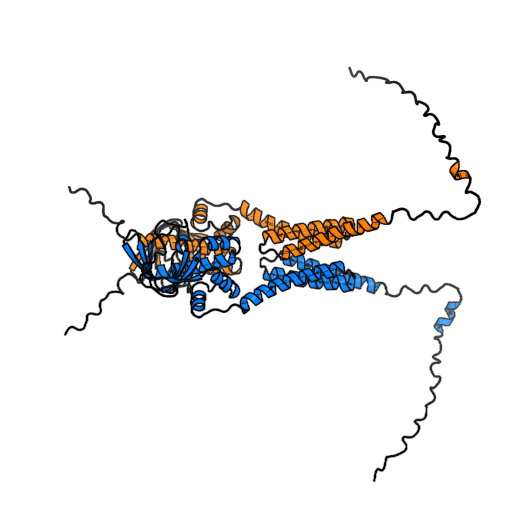5 O O . ALA A 1 89 ? 6.852 -34.844 -7.797 1 96.56 89 ALA A O 1
ATOM 676 N N . GLY A 1 90 ? 6.426 -32.688 -8.43 1 94.69 90 GLY A N 1
ATOM 677 C CA . GLY A 1 90 ? 6.094 -33.062 -9.797 1 94.69 90 GLY A CA 1
ATOM 678 C C . GLY A 1 90 ? 7.27 -33.656 -10.547 1 94.69 90 GLY A C 1
ATOM 679 O O . GLY A 1 90 ? 7.113 -34.625 -11.297 1 94.69 90 GLY A O 1
ATOM 680 N N . ILE A 1 91 ? 8.398 -33.125 -10.398 1 95.81 91 ILE A N 1
ATOM 681 C CA . ILE A 1 91 ? 9.609 -33.625 -11.023 1 95.81 91 ILE A CA 1
ATOM 682 C C . ILE A 1 91 ? 9.875 -35.062 -10.547 1 95.81 91 ILE A C 1
ATOM 684 O O . ILE A 1 91 ? 10.164 -35.938 -11.352 1 95.81 91 ILE A O 1
ATOM 688 N N . ALA A 1 92 ? 9.836 -35.25 -9.258 1 94.31 92 ALA A N 1
ATOM 689 C CA . ALA A 1 92 ? 10.047 -36.594 -8.703 1 94.31 92 ALA A CA 1
ATOM 690 C C . ALA A 1 92 ? 9.055 -37.594 -9.281 1 94.31 92 ALA A C 1
ATOM 692 O O . ALA A 1 92 ? 9.445 -38.688 -9.703 1 94.31 92 ALA A O 1
ATOM 693 N N . PHE A 1 93 ? 7.832 -37.25 -9.461 1 93.25 93 PHE A N 1
ATOM 694 C CA . PHE A 1 93 ? 6.789 -38.125 -9.977 1 93.25 93 PHE A CA 1
ATOM 695 C C . PHE A 1 93 ? 7.02 -38.438 -11.445 1 93.25 93 PHE A C 1
ATOM 697 O O . PHE A 1 93 ? 6.973 -39.594 -11.852 1 93.25 93 PHE A O 1
ATOM 704 N N . ASP A 1 94 ? 7.238 -37.406 -12.117 1 91.62 94 ASP A N 1
ATOM 705 C CA . ASP A 1 94 ? 7.441 -37.562 -13.555 1 91.62 94 ASP A CA 1
ATOM 706 C C . ASP A 1 94 ? 8.695 -38.375 -13.844 1 91.62 94 ASP A C 1
ATOM 708 O O . ASP A 1 94 ? 8.727 -39.188 -14.789 1 91.62 94 ASP A O 1
ATOM 712 N N . HIS A 1 95 ? 9.742 -38.219 -13.039 1 91.44 95 HIS A N 1
ATOM 713 C CA . HIS A 1 95 ? 11.008 -38.906 -13.297 1 91.44 95 HIS A CA 1
ATOM 714 C C . HIS A 1 95 ? 10.984 -40.344 -12.812 1 91.44 95 HIS A C 1
ATOM 716 O O . HIS A 1 95 ? 11.297 -41.25 -13.57 1 91.44 95 HIS A O 1
ATOM 722 N N . PHE A 1 96 ? 10.523 -40.594 -11.617 1 89.75 96 PHE A N 1
ATOM 723 C CA . PHE A 1 96 ? 10.672 -41.906 -11.008 1 89.75 96 PHE A CA 1
ATOM 724 C C . PHE A 1 96 ? 9.477 -42.781 -11.352 1 89.75 96 PHE A C 1
ATOM 726 O O . PHE A 1 96 ? 9.625 -44 -11.508 1 89.75 96 PHE A O 1
ATOM 733 N N . TRP A 1 97 ? 8.305 -42.188 -11.602 1 85.25 97 TRP A N 1
ATOM 734 C CA . TRP A 1 97 ? 7.117 -43 -11.766 1 85.25 97 TRP A CA 1
ATOM 735 C C . TRP A 1 97 ? 6.633 -43 -13.219 1 85.25 97 TRP A C 1
ATOM 737 O O . TRP A 1 97 ? 6.262 -44.031 -13.773 1 85.25 97 TRP A O 1
ATOM 747 N N . LEU A 1 98 ? 6.613 -41.812 -13.844 1 86.56 98 LEU A N 1
ATOM 748 C CA . LEU A 1 98 ? 6.008 -41.688 -15.164 1 86.56 98 LEU A CA 1
ATOM 749 C C . LEU A 1 98 ? 7.07 -41.75 -16.25 1 86.56 98 LEU A C 1
ATOM 751 O O . LEU A 1 98 ? 6.754 -41.969 -17.422 1 86.56 98 LEU A O 1
ATOM 755 N N . GLN A 1 99 ? 8.344 -41.5 -15.867 1 89.19 99 GLN A N 1
ATOM 756 C CA . GLN A 1 99 ? 9.414 -41.406 -16.859 1 89.19 99 GLN A CA 1
ATOM 757 C C . GLN A 1 99 ? 9.008 -40.469 -18 1 89.19 99 GLN A C 1
ATOM 759 O O . GLN A 1 99 ? 9.148 -40.844 -19.172 1 89.19 99 GLN A O 1
ATOM 764 N N . ASN A 1 100 ? 8.398 -39.375 -17.703 1 89.5 100 ASN A N 1
ATOM 765 C CA . ASN A 1 100 ? 7.93 -38.344 -18.609 1 89.5 100 ASN A CA 1
ATOM 766 C C . ASN A 1 100 ? 8.914 -37.188 -18.688 1 89.5 100 ASN A C 1
ATOM 768 O O . ASN A 1 100 ? 8.852 -36.25 -17.859 1 89.5 100 ASN A O 1
ATOM 772 N N . PRO A 1 101 ? 9.773 -37.188 -19.703 1 91.44 101 PRO A N 1
ATOM 773 C CA . PRO A 1 101 ? 10.789 -36.125 -19.766 1 91.44 101 PRO A CA 1
ATOM 774 C C . PRO A 1 101 ? 10.188 -34.75 -20.062 1 91.44 101 PRO A C 1
ATOM 776 O O . PRO A 1 101 ? 10.758 -33.719 -19.672 1 91.44 101 PRO A O 1
ATOM 779 N N . VAL A 1 102 ? 9.086 -34.688 -20.734 1 89.12 102 VAL A N 1
ATOM 780 C CA . VAL A 1 102 ? 8.438 -33.438 -21.031 1 89.12 102 VAL A CA 1
ATOM 781 C C . VAL A 1 102 ? 7.96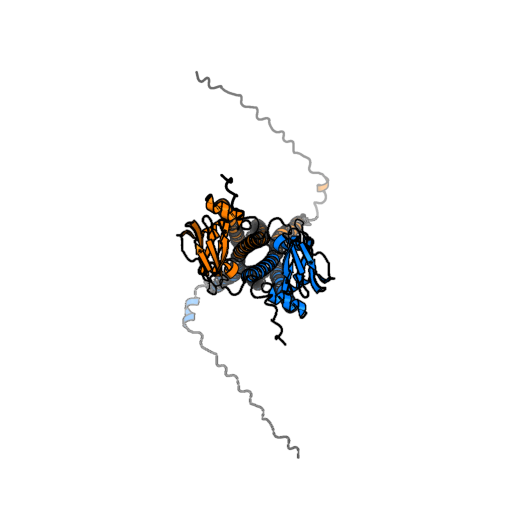9 -32.781 -19.734 1 89.12 102 VAL A C 1
ATOM 783 O O . VAL A 1 102 ? 8.227 -31.578 -19.516 1 89.12 102 VAL A O 1
ATOM 786 N N . GLY A 1 103 ? 7.328 -33.562 -18.859 1 91.19 103 GLY A N 1
ATOM 787 C CA . GLY A 1 103 ? 6.918 -33.062 -17.562 1 91.19 103 GLY A CA 1
ATOM 788 C C . GLY A 1 103 ? 8.078 -32.594 -16.703 1 91.19 103 GLY A C 1
ATOM 789 O O . GLY A 1 103 ? 8 -31.562 -16.062 1 91.19 103 GLY A O 1
ATOM 790 N N . VAL A 1 104 ? 9.133 -33.375 -16.75 1 94.69 104 VAL A N 1
ATOM 791 C CA . VAL A 1 104 ? 10.32 -33 -15.977 1 94.69 104 VAL A CA 1
ATOM 792 C C . VAL A 1 104 ? 10.867 -31.672 -16.469 1 94.69 104 VAL A C 1
ATOM 794 O O . VAL A 1 104 ? 11.242 -30.812 -15.664 1 94.69 104 VAL A O 1
ATOM 797 N N . PHE A 1 105 ? 10.852 -31.406 -17.734 1 95.81 105 PHE A N 1
ATOM 798 C CA . PHE A 1 105 ? 11.352 -30.172 -18.328 1 95.81 105 PHE A CA 1
ATOM 799 C C . PHE A 1 105 ? 10.531 -28.969 -17.844 1 95.81 105 PHE A C 1
ATOM 801 O O . PHE A 1 105 ? 11.078 -28 -17.344 1 95.81 105 PHE A O 1
ATOM 808 N N . TRP A 1 106 ? 9.234 -29.078 -17.953 1 95.62 106 TRP A N 1
ATOM 809 C CA . TRP A 1 106 ? 8.383 -27.938 -17.656 1 95.62 106 TRP A CA 1
ATOM 810 C C . TRP A 1 106 ? 8.344 -27.656 -16.156 1 95.62 106 TRP A C 1
ATOM 812 O O . TRP A 1 106 ? 8.328 -26.5 -15.727 1 95.62 106 TRP A O 1
ATOM 822 N N . GLN A 1 107 ? 8.312 -28.719 -15.414 1 96.44 107 GLN A N 1
ATOM 823 C CA . GLN A 1 107 ? 8.352 -28.531 -13.961 1 96.44 107 GLN A CA 1
ATOM 824 C C . GLN A 1 107 ? 9.68 -27.938 -13.523 1 96.44 107 GLN A C 1
ATOM 826 O O . GLN A 1 107 ? 9.727 -27.125 -12.602 1 96.44 107 GLN A O 1
ATOM 831 N N . SER A 1 108 ? 10.766 -28.312 -14.148 1 97.62 108 SER A N 1
ATOM 832 C CA . SER A 1 108 ? 12.07 -27.734 -13.844 1 97.62 108 SER A CA 1
ATOM 833 C C . SER A 1 108 ? 12.102 -26.25 -14.195 1 97.62 108 SER A C 1
ATOM 835 O O . SER A 1 108 ? 12.664 -25.438 -13.453 1 97.62 108 SER A O 1
ATOM 837 N N . LEU A 1 109 ? 11.453 -25.859 -15.297 1 97.69 109 LEU A N 1
ATOM 838 C CA . LEU A 1 109 ? 11.367 -24.453 -15.68 1 97.69 109 LEU A CA 1
ATOM 839 C C . LEU A 1 109 ? 10.547 -23.672 -14.656 1 97.69 109 LEU A C 1
ATOM 841 O O . LEU A 1 109 ? 10.883 -22.531 -14.328 1 97.69 109 LEU A O 1
ATOM 845 N N . LEU A 1 110 ? 9.547 -24.312 -14.203 1 97.5 110 LEU A N 1
ATOM 846 C CA . LEU A 1 110 ? 8.711 -23.672 -13.188 1 97.5 110 LEU A CA 1
ATOM 847 C C . LEU A 1 110 ? 9.508 -23.406 -11.914 1 97.5 110 LEU A C 1
ATOM 849 O O . LEU A 1 110 ? 9.406 -22.328 -11.328 1 97.5 110 LEU A O 1
ATOM 853 N N . VAL A 1 111 ? 10.289 -24.359 -11.516 1 98.06 111 VAL A N 1
ATOM 854 C CA . VAL A 1 111 ? 11.156 -24.188 -10.352 1 98.06 111 VAL A CA 1
ATOM 855 C C . VAL A 1 111 ? 12.164 -23.078 -10.617 1 98.06 111 VAL A C 1
ATOM 857 O O . VAL A 1 111 ? 12.336 -22.172 -9.789 1 98.06 111 VAL A O 1
ATOM 860 N N . LEU A 1 112 ? 12.734 -23.078 -11.781 1 97.88 112 LEU A N 1
ATOM 861 C CA . LEU A 1 112 ? 13.781 -22.109 -12.141 1 97.88 112 LEU A CA 1
ATOM 862 C C . LEU A 1 112 ? 13.234 -20.688 -12.125 1 97.88 112 LEU A C 1
ATOM 864 O O . LEU A 1 112 ? 13.852 -19.797 -11.539 1 97.88 112 LEU A O 1
ATOM 868 N N . VAL A 1 113 ? 12.094 -20.484 -12.672 1 97.44 113 VAL A N 1
ATOM 869 C CA . VAL A 1 113 ? 11.516 -19.141 -12.758 1 97.44 113 VAL A CA 1
ATOM 870 C C . VAL A 1 113 ? 11.195 -18.625 -11.352 1 97.44 113 VAL A C 1
ATOM 872 O O . VAL A 1 113 ? 11.492 -17.484 -11.031 1 97.44 113 VAL A O 1
ATOM 875 N N . ASN A 1 114 ? 10.664 -19.438 -10.555 1 96.94 114 ASN A N 1
ATOM 876 C CA . ASN A 1 114 ? 10.297 -19 -9.211 1 96.94 114 ASN A CA 1
ATOM 877 C C . ASN A 1 114 ? 11.523 -18.797 -8.328 1 96.94 114 ASN A C 1
ATOM 879 O O . ASN A 1 114 ? 11.578 -17.844 -7.547 1 96.94 114 ASN A O 1
ATOM 883 N N . VAL A 1 115 ? 12.508 -19.641 -8.469 1 96.75 115 VAL A N 1
ATOM 884 C CA . VAL A 1 115 ? 13.75 -19.469 -7.734 1 96.75 115 VAL A CA 1
ATOM 885 C C . VAL A 1 115 ? 14.469 -18.203 -8.211 1 96.75 115 VAL A C 1
ATOM 887 O O . VAL A 1 115 ? 15.008 -17.438 -7.402 1 96.75 115 VAL A O 1
ATOM 890 N N . ALA A 1 116 ? 14.445 -17.984 -9.516 1 96.19 116 ALA A N 1
ATOM 891 C CA . ALA A 1 116 ? 15.078 -16.797 -10.078 1 96.19 116 ALA A CA 1
ATOM 892 C C . ALA A 1 116 ? 14.414 -15.523 -9.562 1 96.19 116 ALA A C 1
ATOM 894 O O . ALA A 1 116 ? 15.094 -14.562 -9.203 1 96.19 116 ALA A O 1
ATOM 895 N N . GLU A 1 117 ? 13.18 -15.547 -9.539 1 93.44 117 GLU A N 1
ATOM 896 C CA . GLU A 1 117 ? 12.469 -14.375 -9.047 1 93.44 117 GLU A CA 1
ATOM 897 C C . GLU A 1 117 ? 12.789 -14.109 -7.578 1 93.44 117 GLU A C 1
ATOM 899 O O . GLU A 1 117 ? 12.992 -12.961 -7.18 1 93.44 117 GLU A O 1
ATOM 904 N N . LEU A 1 118 ? 12.859 -15.148 -6.793 1 93.56 118 LEU A N 1
ATOM 905 C CA . LEU A 1 118 ? 13.195 -15.008 -5.383 1 93.56 118 LEU A CA 1
ATOM 906 C C . LEU A 1 118 ? 14.648 -14.57 -5.211 1 93.56 118 LEU A C 1
ATOM 908 O O . LEU A 1 118 ? 14.953 -13.719 -4.371 1 93.56 118 LEU A O 1
ATOM 912 N N . ALA A 1 119 ? 15.492 -15.094 -5.992 1 94.44 119 ALA A N 1
ATOM 913 C CA . ALA A 1 119 ? 16.922 -14.75 -5.945 1 94.44 119 ALA A CA 1
ATOM 914 C C . ALA A 1 119 ? 17.156 -13.305 -6.371 1 94.44 119 ALA A C 1
ATOM 916 O O . ALA A 1 119 ? 17.984 -12.609 -5.781 1 94.44 119 ALA A O 1
ATOM 917 N N . LEU A 1 120 ? 16.453 -12.891 -7.398 1 91.69 120 LEU A N 1
ATOM 918 C CA . LEU A 1 120 ? 16.578 -11.516 -7.863 1 91.69 120 LEU A CA 1
ATOM 919 C C . LEU A 1 120 ? 16.172 -10.531 -6.777 1 91.69 120 LEU A C 1
ATOM 921 O O . LEU A 1 120 ? 16.844 -9.516 -6.57 1 91.69 120 LEU A O 1
ATOM 925 N N . LEU A 1 121 ? 15.109 -10.758 -6.086 1 86.81 121 LEU A N 1
ATOM 926 C CA . LEU A 1 121 ? 14.664 -9.914 -4.984 1 86.81 121 LEU A CA 1
ATOM 927 C C . LEU A 1 121 ? 15.703 -9.883 -3.867 1 86.81 121 LEU A C 1
ATOM 929 O O . LEU A 1 121 ? 16.016 -8.82 -3.32 1 86.81 121 LEU A O 1
ATOM 933 N N . TRP A 1 122 ? 16.234 -11.047 -3.572 1 91.38 122 TRP A N 1
ATOM 934 C CA . TRP A 1 122 ? 17.25 -11.172 -2.539 1 91.38 122 TRP A CA 1
ATOM 935 C C . TRP A 1 122 ? 18.516 -10.422 -2.932 1 91.38 122 TRP A C 1
ATOM 937 O O . TRP A 1 122 ? 19.094 -9.688 -2.125 1 91.38 122 TRP A O 1
ATOM 947 N N . ARG A 1 123 ? 18.953 -10.547 -4.125 1 92.88 123 ARG A N 1
ATOM 948 C CA . ARG A 1 123 ? 20.141 -9.883 -4.629 1 92.88 123 ARG A CA 1
ATOM 949 C C . ARG A 1 123 ? 19.984 -8.367 -4.613 1 92.88 123 ARG A C 1
ATOM 951 O O . ARG A 1 123 ? 20.891 -7.645 -4.207 1 92.88 123 ARG A O 1
ATOM 958 N N . ASN A 1 124 ? 18.812 -7.945 -5.098 1 90.31 124 ASN A N 1
ATOM 959 C CA . ASN A 1 124 ? 18.547 -6.508 -5.105 1 90.31 124 ASN A CA 1
ATOM 960 C C . ASN A 1 124 ? 18.625 -5.914 -3.703 1 90.31 124 ASN A C 1
ATOM 962 O O . ASN A 1 124 ? 19.188 -4.836 -3.516 1 90.31 124 ASN A O 1
ATOM 966 N N . ASP A 1 125 ? 18.234 -6.57 -2.764 1 91.69 125 ASP A N 1
ATOM 967 C CA . ASP A 1 125 ? 18.281 -6.113 -1.378 1 91.69 125 ASP A CA 1
ATOM 968 C C . ASP A 1 125 ? 19.719 -6.117 -0.84 1 91.69 125 ASP A C 1
ATOM 970 O O . ASP A 1 125 ? 20.125 -5.188 -0.145 1 91.69 125 ASP A O 1
ATOM 974 N N . ARG A 1 126 ? 20.422 -7.078 -1.199 1 91.62 126 ARG A N 1
ATOM 975 C CA . ARG A 1 126 ? 21.766 -7.246 -0.67 1 91.62 126 ARG A CA 1
ATOM 976 C C . ARG A 1 126 ? 22.734 -6.277 -1.33 1 91.62 126 ARG A C 1
ATOM 978 O O . ARG A 1 126 ? 23.703 -5.84 -0.705 1 91.62 126 ARG A O 1
ATOM 985 N N . ARG A 1 127 ? 22.562 -5.98 -2.502 1 92.31 127 ARG A N 1
ATOM 986 C CA . ARG A 1 127 ? 23.516 -5.168 -3.258 1 92.31 127 ARG A CA 1
ATOM 987 C C . ARG A 1 127 ? 23.234 -3.682 -3.059 1 92.31 127 ARG A C 1
ATOM 989 O O . ARG A 1 127 ? 24.047 -2.842 -3.463 1 92.31 127 ARG A O 1
ATOM 996 N N . ALA A 1 128 ? 22.156 -3.445 -2.469 1 93.25 128 ALA A N 1
ATOM 997 C CA . ALA A 1 128 ? 21.797 -2.037 -2.301 1 93.25 128 ALA A CA 1
ATOM 998 C C . ALA A 1 128 ? 22.781 -1.342 -1.354 1 93.25 128 ALA A C 1
ATOM 1000 O O . ALA A 1 128 ? 23 -1.802 -0.232 1 93.25 128 ALA A O 1
ATOM 1001 N N . ARG A 1 129 ? 23.531 -0.35 -1.837 1 94.19 129 ARG A N 1
ATOM 1002 C CA . ARG A 1 129 ? 24.438 0.495 -1.062 1 94.19 129 ARG A CA 1
ATOM 1003 C C . ARG A 1 129 ? 23.953 1.941 -1.041 1 94.19 129 ARG A C 1
ATOM 1005 O O . ARG A 1 129 ? 23.344 2.412 -2.008 1 94.19 129 ARG A O 1
ATOM 1012 N N . PHE A 1 130 ? 24.219 2.514 0.048 1 95.69 130 PHE A N 1
ATOM 1013 C CA . PHE A 1 130 ? 23.734 3.877 0.227 1 95.69 130 PHE A CA 1
ATOM 1014 C C . PHE A 1 130 ? 24.844 4.789 0.729 1 95.69 130 PHE A C 1
ATOM 1016 O O . PHE A 1 130 ? 25.672 4.371 1.537 1 95.69 130 PHE A O 1
ATOM 1023 N N . THR A 1 131 ? 24.984 5.996 0.172 1 95.12 131 THR A N 1
ATOM 1024 C CA . THR A 1 131 ? 25.828 7.027 0.759 1 95.12 131 THR A CA 1
ATOM 1025 C C . THR A 1 131 ? 25.25 7.504 2.092 1 95.12 131 THR A C 1
ATOM 1027 O O . THR A 1 131 ? 24.141 7.121 2.469 1 95.12 131 THR A O 1
ATOM 1030 N N . VAL A 1 132 ? 25.969 8.359 2.805 1 93.94 132 VAL A N 1
ATOM 1031 C CA . VAL A 1 132 ? 25.547 8.883 4.098 1 93.94 132 VAL A CA 1
ATOM 1032 C C . VAL A 1 132 ? 24.266 9.695 3.932 1 93.94 132 VAL A C 1
ATOM 1034 O O . VAL A 1 132 ? 23.328 9.562 4.723 1 93.94 132 VAL A O 1
ATOM 1037 N N . GLU A 1 133 ? 24.203 10.461 2.855 1 94.12 133 GLU A N 1
ATOM 1038 C CA . GLU A 1 133 ? 23.031 11.289 2.586 1 94.12 133 GLU A CA 1
ATOM 1039 C C . GLU A 1 133 ? 21.812 10.43 2.264 1 94.12 133 GLU A C 1
ATOM 1041 O O . GLU A 1 133 ? 20.703 10.711 2.725 1 94.12 133 GLU A O 1
ATOM 1046 N N . GLU A 1 134 ? 22.078 9.367 1.524 1 95.5 134 GLU A N 1
ATOM 1047 C CA . GLU A 1 134 ? 21 8.461 1.156 1 95.5 134 GLU A CA 1
ATOM 1048 C C . GLU A 1 134 ? 20.484 7.688 2.371 1 95.5 134 GLU A C 1
ATOM 1050 O O . GLU A 1 134 ? 19.297 7.449 2.502 1 95.5 134 GLU A O 1
ATOM 1055 N N . ASP A 1 135 ? 21.391 7.379 3.203 1 95.44 135 ASP A N 1
ATOM 1056 C CA . ASP A 1 135 ? 21.016 6.652 4.41 1 95.44 135 ASP A CA 1
ATOM 1057 C C . ASP A 1 135 ? 20.141 7.512 5.32 1 95.44 135 ASP A C 1
ATOM 1059 O O . ASP A 1 135 ? 19.188 7.02 5.918 1 95.44 135 ASP A O 1
ATOM 1063 N N . ARG A 1 136 ? 20.469 8.734 5.43 1 94.5 136 ARG A N 1
ATOM 1064 C CA . ARG A 1 136 ? 19.656 9.641 6.227 1 94.5 136 ARG A CA 1
ATOM 1065 C C . ARG A 1 136 ? 18.25 9.758 5.66 1 94.5 136 ARG A C 1
ATOM 1067 O O . ARG A 1 136 ? 17.266 9.688 6.402 1 94.5 136 ARG A O 1
ATOM 1074 N N . PHE A 1 137 ? 18.203 9.875 4.379 1 94.88 137 PHE A N 1
ATOM 1075 C CA . PHE A 1 137 ? 16.922 9.938 3.686 1 94.88 137 PHE A CA 1
ATOM 1076 C C . PHE A 1 137 ? 16.109 8.68 3.936 1 94.88 137 PHE A C 1
ATOM 1078 O O . PHE A 1 137 ? 14.938 8.75 4.309 1 94.88 137 PHE A O 1
ATOM 1085 N N . ARG A 1 138 ? 16.719 7.578 3.742 1 93.25 138 ARG A N 1
ATOM 1086 C CA . ARG A 1 138 ? 16.078 6.277 3.922 1 93.25 138 ARG A CA 1
ATOM 1087 C C . ARG A 1 138 ? 15.555 6.117 5.348 1 93.25 138 ARG A C 1
ATOM 1089 O O . ARG A 1 138 ? 14.406 5.727 5.559 1 93.25 138 ARG A O 1
ATOM 1096 N N . GLU A 1 139 ? 16.328 6.457 6.312 1 90.38 139 GLU A N 1
ATOM 1097 C CA . GLU A 1 139 ? 15.984 6.27 7.719 1 90.38 139 GLU A CA 1
ATOM 1098 C C . GLU A 1 139 ? 14.883 7.23 8.156 1 90.38 139 GLU A C 1
ATOM 1100 O O . GLU A 1 139 ? 14.039 6.887 8.984 1 90.38 139 GLU A O 1
ATOM 1105 N N . THR A 1 140 ? 14.836 8.344 7.555 1 87.75 140 THR A N 1
ATOM 1106 C CA . THR A 1 140 ? 13.906 9.375 7.996 1 87.75 140 THR A CA 1
ATOM 1107 C C . THR A 1 140 ? 12.539 9.188 7.348 1 87.75 140 THR A C 1
ATOM 1109 O O . THR A 1 140 ? 11.516 9.219 8.023 1 87.75 140 THR A O 1
ATOM 1112 N N . LEU A 1 141 ? 12.57 8.93 6.012 1 88.06 141 LEU A N 1
ATOM 1113 C CA . LEU A 1 141 ? 11.273 9.047 5.348 1 88.06 141 LEU A CA 1
ATOM 1114 C C . LEU A 1 141 ? 10.953 7.785 4.555 1 88.06 141 LEU A C 1
ATOM 1116 O O . LEU A 1 141 ? 9.805 7.578 4.152 1 88.06 141 LEU A O 1
ATOM 1120 N N . LEU A 1 142 ? 11.914 6.875 4.348 1 88.88 142 LEU A N 1
ATOM 1121 C CA . LEU A 1 142 ? 11.68 5.73 3.479 1 88.88 142 LEU A CA 1
ATOM 1122 C C . LEU A 1 142 ? 11.906 4.422 4.227 1 88.88 142 LEU A C 1
ATOM 1124 O O . LEU A 1 142 ? 12.25 3.406 3.617 1 88.88 142 LEU A O 1
ATOM 1128 N N . SER A 1 143 ? 11.742 4.387 5.492 1 82.06 143 SER A N 1
ATOM 1129 C CA . SER A 1 143 ? 12.078 3.246 6.34 1 82.06 143 SER A CA 1
ATOM 1130 C C . SER A 1 143 ? 11.18 2.051 6.035 1 82.06 143 SER A C 1
ATOM 1132 O O . SER A 1 143 ? 11.539 0.911 6.348 1 82.06 143 SER A O 1
ATOM 1134 N N . GLY A 1 144 ? 10.125 2.195 5.387 1 77.38 144 GLY A N 1
ATOM 1135 C CA . GLY A 1 144 ? 9.211 1.104 5.094 1 77.38 144 GLY A CA 1
ATOM 1136 C C . GLY A 1 144 ? 9.578 0.334 3.84 1 77.38 144 GLY A C 1
ATOM 1137 O O . GLY A 1 144 ? 8.984 -0.707 3.547 1 77.38 144 GLY A O 1
ATOM 1138 N N . LEU A 1 145 ? 10.531 0.744 3.166 1 84.75 145 LEU A N 1
ATOM 1139 C CA . LEU A 1 145 ? 10.961 0.088 1.936 1 84.75 145 LEU A CA 1
ATOM 1140 C C . LEU A 1 145 ? 12.148 -0.832 2.195 1 84.75 145 LEU A C 1
ATOM 1142 O O . LEU A 1 145 ? 13.031 -0.501 2.988 1 84.75 145 LEU A O 1
ATOM 1146 N N . SER A 1 146 ? 12.133 -1.969 1.51 1 87.38 146 SER A N 1
ATOM 1147 C CA . SER A 1 146 ? 13.344 -2.789 1.507 1 87.38 146 SER A CA 1
ATOM 1148 C C . SER A 1 146 ? 14.516 -2.043 0.882 1 87.38 146 SER A C 1
ATOM 1150 O O . SER A 1 146 ? 14.32 -1.087 0.127 1 87.38 146 SER A O 1
ATOM 1152 N N . PRO A 1 147 ? 15.734 -2.484 1.211 1 91.88 147 PRO A N 1
ATOM 1153 C CA . PRO A 1 147 ? 16.906 -1.818 0.634 1 91.88 147 PRO A CA 1
ATOM 1154 C C . PRO A 1 147 ? 16.891 -1.806 -0.893 1 91.88 147 PRO A C 1
ATOM 1156 O O . PRO A 1 147 ? 17.203 -0.788 -1.511 1 91.88 147 PRO A O 1
ATOM 1159 N N . GLY A 1 148 ? 16.531 -2.854 -1.479 1 91.31 148 GLY A N 1
ATOM 1160 C CA . GLY A 1 148 ? 16.484 -2.918 -2.93 1 91.31 148 GLY A CA 1
ATOM 1161 C C . GLY A 1 148 ? 15.477 -1.953 -3.529 1 91.31 148 GLY A C 1
ATOM 1162 O O . GLY A 1 148 ? 15.773 -1.265 -4.508 1 91.31 148 GLY A O 1
ATOM 1163 N N . ARG A 1 149 ? 14.336 -1.875 -2.965 1 87.81 149 ARG A N 1
ATOM 1164 C CA . ARG A 1 149 ? 13.305 -0.961 -3.445 1 87.81 149 ARG A CA 1
ATOM 1165 C C . ARG A 1 149 ? 13.719 0.491 -3.236 1 87.81 149 ARG A C 1
ATOM 1167 O O . ARG A 1 149 ? 13.438 1.351 -4.074 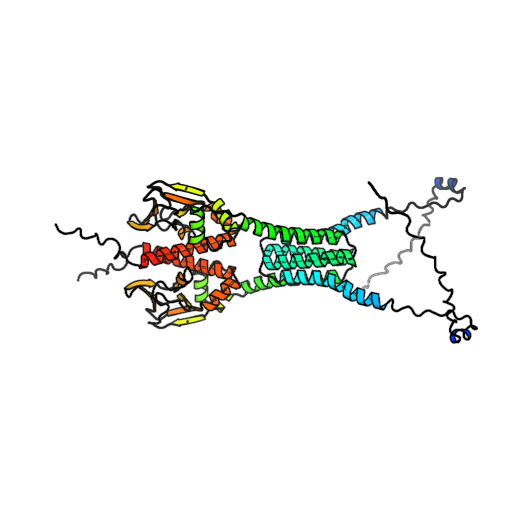1 87.81 149 ARG A O 1
ATOM 1174 N N . CYS A 1 150 ? 14.328 0.731 -2.1 1 92.62 150 CYS A N 1
ATOM 1175 C CA . CYS A 1 150 ? 14.812 2.074 -1.813 1 92.62 150 CYS A CA 1
ATOM 1176 C C . CYS A 1 150 ? 15.859 2.508 -2.84 1 92.62 150 CYS A C 1
ATOM 1178 O O . CYS A 1 150 ? 15.82 3.639 -3.328 1 92.62 150 CYS A O 1
ATOM 1180 N N . ARG A 1 151 ? 16.688 1.63 -3.098 1 93.56 151 ARG A N 1
ATOM 1181 C CA . ARG A 1 151 ? 17.719 1.924 -4.086 1 93.56 151 ARG A CA 1
ATOM 1182 C C . ARG A 1 151 ? 17.109 2.256 -5.441 1 93.56 151 ARG A C 1
ATOM 1184 O O . ARG A 1 151 ? 17.516 3.223 -6.09 1 93.56 151 ARG A O 1
ATOM 1191 N N . ARG A 1 152 ? 16.172 1.5 -5.852 1 90.75 152 ARG A N 1
ATOM 1192 C CA . ARG A 1 152 ? 15.492 1.743 -7.121 1 90.75 152 ARG A CA 1
ATOM 1193 C C . ARG A 1 152 ? 14.812 3.107 -7.125 1 90.75 152 ARG A C 1
ATOM 1195 O O . ARG A 1 152 ? 14.852 3.822 -8.133 1 90.75 152 ARG A O 1
ATOM 1202 N N . LEU A 1 153 ? 14.172 3.441 -6.051 1 91.94 153 LEU A N 1
ATOM 1203 C CA . LEU A 1 153 ? 13.5 4.73 -5.941 1 91.94 153 LEU A CA 1
ATOM 1204 C C . LEU A 1 153 ? 14.508 5.875 -6.039 1 91.94 153 LEU A C 1
ATOM 1206 O O . LEU A 1 153 ? 14.289 6.836 -6.781 1 91.94 153 LEU A O 1
ATOM 1210 N N . LEU A 1 154 ? 15.547 5.762 -5.25 1 94.56 154 LEU A N 1
ATOM 1211 C CA . LEU A 1 154 ? 16.562 6.801 -5.238 1 94.56 154 LEU A CA 1
ATOM 1212 C C . LEU A 1 154 ? 17.156 6.996 -6.629 1 94.56 154 LEU A C 1
ATOM 1214 O O . LEU A 1 154 ? 17.484 8.117 -7.023 1 94.56 154 LEU A O 1
ATOM 1218 N N . ASP A 1 155 ? 17.219 5.926 -7.375 1 94.88 155 ASP A N 1
ATOM 1219 C CA . ASP A 1 155 ? 17.797 5.98 -8.711 1 94.88 155 ASP A CA 1
ATOM 1220 C C . ASP A 1 155 ? 16.828 6.633 -9.703 1 94.88 155 ASP A C 1
ATOM 1222 O O . ASP A 1 155 ? 17.25 7.07 -10.773 1 94.88 155 ASP A O 1
ATOM 1226 N N . LEU A 1 156 ? 15.586 6.602 -9.43 1 94.25 156 LEU A N 1
ATOM 1227 C CA . LEU A 1 156 ? 14.602 7.246 -10.297 1 94.25 156 LEU A CA 1
ATOM 1228 C C . LEU A 1 156 ? 14.719 8.766 -10.203 1 94.25 156 LEU A C 1
ATOM 1230 O O . LEU A 1 156 ? 14.32 9.477 -11.133 1 94.25 156 LEU A O 1
ATOM 1234 N N . GLY A 1 157 ? 15.164 9.234 -9.016 1 96.44 157 GLY A N 1
ATOM 1235 C CA . GLY A 1 157 ? 15.398 10.656 -8.844 1 96.44 157 GLY A CA 1
ATOM 1236 C C . GLY A 1 157 ? 16.844 11.055 -9.055 1 96.44 157 GLY A C 1
ATOM 1237 O O . GLY A 1 157 ? 17.609 10.328 -9.695 1 96.44 157 GLY A O 1
ATOM 1238 N N . ARG A 1 158 ? 17.188 12.297 -8.656 1 97.12 158 ARG A N 1
ATOM 1239 C CA . ARG A 1 158 ? 18.562 12.773 -8.805 1 97.12 158 ARG A CA 1
ATOM 1240 C C . ARG A 1 158 ? 18.938 13.734 -7.676 1 97.12 158 ARG A C 1
ATOM 1242 O O . ARG A 1 158 ? 18.078 14.445 -7.152 1 97.12 158 ARG A O 1
ATOM 1249 N N . TRP A 1 159 ? 20.172 13.695 -7.352 1 97.75 159 TRP A N 1
ATOM 1250 C CA . TRP A 1 159 ? 20.734 14.633 -6.379 1 97.75 159 TRP A CA 1
ATOM 1251 C C . TRP A 1 159 ? 21.234 15.898 -7.062 1 97.75 159 TRP A C 1
ATOM 1253 O O . TRP A 1 159 ? 21.891 15.828 -8.109 1 97.75 159 TRP A O 1
ATOM 1263 N N . GLU A 1 160 ? 20.828 17.016 -6.484 1 97.38 160 GLU A N 1
ATOM 1264 C CA . GLU A 1 160 ? 21.219 18.312 -7.039 1 97.38 160 GLU A CA 1
ATOM 1265 C C . GLU A 1 160 ? 21.484 19.328 -5.934 1 97.38 160 GLU A C 1
ATOM 1267 O O . GLU A 1 160 ? 20.953 19.203 -4.824 1 97.38 160 GLU A O 1
ATOM 1272 N N . THR A 1 161 ? 22.359 20.234 -6.234 1 98.12 161 THR A N 1
ATOM 1273 C CA . THR A 1 161 ? 22.516 21.422 -5.398 1 98.12 161 THR A CA 1
ATOM 1274 C C . THR A 1 161 ? 21.766 22.609 -5.988 1 98.12 161 THR A C 1
ATOM 1276 O O . THR A 1 161 ? 21.969 22.953 -7.152 1 98.12 161 THR A O 1
ATOM 1279 N N . LEU A 1 162 ? 20.891 23.156 -5.188 1 98 162 LEU A N 1
ATOM 1280 C CA . LEU A 1 162 ? 20.094 24.281 -5.656 1 98 162 LEU A CA 1
ATOM 1281 C C . LEU A 1 162 ? 20.547 25.578 -4.988 1 98 162 LEU A C 1
ATOM 1283 O O . LEU A 1 162 ? 20.891 25.578 -3.803 1 98 162 LEU A O 1
ATOM 1287 N N . SER A 1 163 ? 20.469 26.594 -5.742 1 97.94 163 SER A N 1
ATOM 1288 C CA . SER A 1 163 ? 20.922 27.891 -5.25 1 97.94 163 SER A CA 1
ATOM 1289 C C . SER A 1 163 ? 19.797 28.641 -4.535 1 97.94 163 SER A C 1
ATOM 1291 O O . SER A 1 163 ? 18.609 28.312 -4.719 1 97.94 163 SER A O 1
ATOM 1293 N N . THR A 1 164 ? 20.266 29.625 -3.74 1 97.56 164 THR A N 1
ATOM 1294 C CA . THR A 1 164 ? 19.328 30.531 -3.078 1 97.56 164 THR A CA 1
ATOM 1295 C C . THR A 1 164 ? 18.375 31.172 -4.094 1 97.56 164 THR A C 1
ATOM 1297 O O . THR A 1 164 ? 18.812 31.578 -5.176 1 97.56 164 THR A O 1
ATOM 1300 N N . GLY A 1 165 ? 17.109 31.172 -3.758 1 97.44 165 GLY A N 1
ATOM 1301 C CA . GLY A 1 165 ? 16.141 31.844 -4.609 1 97.44 165 GLY A CA 1
ATOM 1302 C C . GLY A 1 165 ? 15.453 30.922 -5.586 1 97.44 165 GLY A C 1
ATOM 1303 O O . GLY A 1 165 ? 14.477 31.297 -6.234 1 97.44 165 GLY A O 1
ATOM 1304 N N . THR A 1 166 ? 15.945 29.703 -5.68 1 97.81 166 THR A N 1
ATOM 1305 C CA . THR A 1 166 ? 15.297 28.734 -6.555 1 97.81 166 THR A CA 1
ATOM 1306 C C . THR A 1 166 ? 13.875 28.438 -6.07 1 97.81 166 THR A C 1
ATOM 1308 O O . THR A 1 166 ? 13.664 28.141 -4.891 1 97.81 166 THR A O 1
ATOM 1311 N N . VAL A 1 167 ? 12.914 28.562 -6.98 1 98.19 167 VAL A N 1
ATOM 1312 C CA . VAL A 1 167 ? 11.523 28.266 -6.645 1 98.19 167 VAL A CA 1
ATOM 1313 C C . VAL A 1 167 ? 11.242 26.781 -6.824 1 98.19 167 VAL A C 1
ATOM 1315 O O . VAL A 1 167 ? 11.414 26.234 -7.918 1 98.19 167 VAL A O 1
ATOM 1318 N N . LEU A 1 168 ? 10.836 26.156 -5.766 1 98.06 168 LEU A N 1
ATOM 1319 C CA . LEU A 1 168 ? 10.578 24.719 -5.801 1 98.06 168 LEU A CA 1
ATOM 1320 C C . LEU A 1 168 ? 9.117 24.438 -6.148 1 98.06 168 LEU A C 1
ATOM 1322 O O . LEU A 1 168 ? 8.82 23.5 -6.887 1 98.06 168 LEU A O 1
ATOM 1326 N N . THR A 1 169 ? 8.258 25.188 -5.516 1 97.81 169 THR A N 1
ATOM 1327 C CA . THR A 1 169 ? 6.836 25.109 -5.82 1 97.81 169 THR A CA 1
ATOM 1328 C C . THR A 1 169 ? 6.215 26.5 -5.93 1 97.81 169 THR A C 1
ATOM 1330 O O . THR A 1 169 ? 6.746 27.453 -5.379 1 97.81 169 THR A O 1
ATOM 1333 N N . ARG A 1 170 ? 5.164 26.625 -6.68 1 97.38 170 ARG A N 1
ATOM 1334 C CA . ARG A 1 170 ? 4.348 27.828 -6.785 1 97.38 170 ARG A CA 1
ATOM 1335 C C . ARG A 1 170 ? 2.904 27.547 -6.387 1 97.38 170 ARG A C 1
ATOM 1337 O O . ARG A 1 170 ? 2.271 26.625 -6.93 1 97.38 170 ARG A O 1
ATOM 1344 N N . GLU A 1 171 ? 2.479 28.344 -5.477 1 95 171 GLU A N 1
ATOM 1345 C CA . GLU A 1 171 ? 1.112 28.188 -4.984 1 95 171 GLU A CA 1
ATOM 1346 C C . GLU A 1 171 ? 0.116 28.109 -6.137 1 95 171 GLU A C 1
ATOM 1348 O O . GLU A 1 171 ? 0.151 28.938 -7.047 1 95 171 GLU A O 1
ATOM 1353 N N . GLY A 1 172 ? -0.771 27.047 -6.109 1 93.94 172 GLY A N 1
ATOM 1354 C CA . GLY A 1 172 ? -1.83 26.906 -7.094 1 93.94 172 GLY A CA 1
ATOM 1355 C C . GLY A 1 172 ? -1.372 26.203 -8.367 1 93.94 172 GLY A C 1
ATOM 1356 O O . GLY A 1 172 ? -2.174 25.969 -9.266 1 93.94 172 GLY A O 1
ATOM 1357 N N . GLN A 1 173 ? -0.13 25.938 -8.477 1 96.31 173 GLN A N 1
ATOM 1358 C CA . GLN A 1 173 ? 0.403 25.25 -9.648 1 96.31 173 GLN A CA 1
ATOM 1359 C C . GLN A 1 173 ? 0.854 23.828 -9.297 1 96.31 173 GLN A C 1
ATOM 1361 O O . GLN A 1 173 ? 1.241 23.562 -8.156 1 96.31 173 GLN A O 1
ATOM 1366 N N . ARG A 1 174 ? 0.802 23 -10.289 1 95.25 174 ARG A N 1
ATOM 1367 C CA . ARG A 1 174 ? 1.303 21.641 -10.094 1 95.25 174 ARG A CA 1
ATOM 1368 C C . ARG A 1 174 ? 2.828 21.609 -10.062 1 95.25 174 ARG A C 1
ATOM 1370 O O . ARG A 1 174 ? 3.482 22.016 -11.023 1 95.25 174 ARG A O 1
ATOM 1377 N N . PRO A 1 175 ? 3.414 21.172 -8.961 1 96.88 175 PRO A N 1
ATOM 1378 C CA . PRO A 1 175 ? 4.879 21.109 -8.93 1 96.88 175 PRO A CA 1
ATOM 1379 C C . PRO A 1 175 ? 5.449 20.094 -9.914 1 96.88 175 PRO A C 1
ATOM 1381 O O . PRO A 1 175 ? 4.84 19.047 -10.148 1 96.88 175 PRO A O 1
ATOM 1384 N N . GLU A 1 176 ? 6.598 20.359 -10.406 1 95.88 176 GLU A N 1
ATOM 1385 C CA . GLU A 1 176 ? 7.262 19.453 -11.344 1 95.88 176 GLU A CA 1
ATOM 1386 C C . GLU A 1 176 ? 7.98 18.328 -10.617 1 95.88 176 GLU A C 1
ATOM 1388 O O . GLU A 1 176 ? 8.148 17.234 -11.164 1 95.88 176 GLU A O 1
ATOM 1393 N N . PHE A 1 177 ? 8.336 18.719 -9.328 1 97.06 177 PHE A N 1
ATOM 1394 C CA . PHE A 1 177 ? 9.156 17.766 -8.594 1 97.06 177 PHE A CA 1
ATOM 1395 C C . PHE A 1 177 ? 8.609 17.562 -7.188 1 97.06 177 PHE A C 1
ATOM 1397 O O . PHE A 1 177 ? 7.977 18.453 -6.621 1 97.06 177 PHE A O 1
ATOM 1404 N N . LEU A 1 178 ? 8.734 16.375 -6.746 1 96.69 178 LEU A N 1
ATOM 1405 C CA . LEU A 1 178 ? 8.844 16.156 -5.309 1 96.69 178 LEU A CA 1
ATOM 1406 C C . LEU A 1 178 ? 10.297 16.266 -4.852 1 96.69 178 LEU A C 1
ATOM 1408 O O . LEU A 1 178 ? 11.188 15.641 -5.43 1 96.69 178 LEU A O 1
ATOM 1412 N N . THR A 1 179 ? 10.523 17.078 -3.865 1 97.94 179 THR A N 1
ATOM 1413 C CA . THR A 1 179 ? 11.891 17.391 -3.467 1 97.94 179 THR A CA 1
ATOM 1414 C C . THR A 1 179 ? 12.133 16.984 -2.014 1 97.94 179 THR A C 1
ATOM 1416 O O . THR A 1 179 ? 11.328 17.312 -1.136 1 97.94 179 THR A O 1
ATOM 1419 N N . TYR A 1 180 ? 13.172 16.266 -1.774 1 97.62 180 TYR A N 1
ATOM 1420 C CA . TYR A 1 180 ? 13.672 15.984 -0.431 1 97.62 180 TYR A CA 1
ATOM 1421 C C . TYR A 1 180 ? 14.852 16.891 -0.089 1 97.62 180 TYR A C 1
ATOM 1423 O O . TYR A 1 180 ? 15.836 16.938 -0.834 1 97.62 180 TYR A O 1
ATOM 1431 N N . MET A 1 181 ? 14.773 17.531 1.095 1 97.75 181 MET A N 1
ATOM 1432 C CA . MET A 1 181 ? 15.812 18.453 1.54 1 97.75 181 MET A CA 1
ATOM 1433 C C . MET A 1 181 ? 16.891 17.734 2.336 1 97.75 181 MET A C 1
ATOM 1435 O O . MET A 1 181 ? 16.656 17.344 3.484 1 97.75 181 MET A O 1
ATOM 1439 N N . ALA A 1 182 ? 18.047 17.547 1.733 1 97.44 182 ALA A N 1
ATOM 1440 C CA . ALA A 1 182 ? 19.156 16.969 2.475 1 97.44 182 ALA A CA 1
ATOM 1441 C C . ALA A 1 182 ? 19.875 18.031 3.301 1 97.44 182 ALA A C 1
ATOM 1443 O O . ALA A 1 182 ? 20.344 17.766 4.41 1 97.44 182 ALA A O 1
ATOM 1444 N N . SER A 1 183 ? 20.062 19.125 2.756 1 96.5 183 SER A N 1
ATOM 1445 C CA . SER A 1 183 ? 20.594 20.297 3.447 1 96.5 183 SER A CA 1
ATOM 1446 C C . SER A 1 183 ? 19.969 21.594 2.918 1 96.5 183 SER A C 1
ATOM 1448 O O . SER A 1 183 ? 19.344 21.594 1.855 1 96.5 183 SER A O 1
ATOM 1450 N N . GLY A 1 184 ? 20.094 22.672 3.74 1 95.56 184 GLY A N 1
ATOM 1451 C CA . GLY A 1 184 ? 19.547 23.953 3.357 1 95.56 184 GLY A CA 1
ATOM 1452 C C . GLY A 1 184 ? 18.203 24.25 4.004 1 95.56 184 GLY A C 1
ATOM 1453 O O . GLY A 1 184 ? 17.734 23.469 4.836 1 95.56 184 GLY A O 1
ATOM 1454 N N . ALA A 1 185 ? 17.703 25.469 3.629 1 96.94 185 ALA A N 1
ATOM 1455 C CA . ALA A 1 185 ? 16.422 25.906 4.172 1 96.94 185 ALA A CA 1
ATOM 1456 C C . ALA A 1 185 ? 15.523 26.469 3.072 1 96.94 185 ALA A C 1
ATOM 1458 O O . ALA A 1 185 ? 16.016 27.016 2.08 1 96.94 185 ALA A O 1
ATOM 1459 N N . VAL A 1 186 ? 14.281 26.266 3.266 1 97.62 186 VAL A N 1
ATOM 1460 C CA . VAL A 1 186 ? 13.281 26.703 2.297 1 97.62 186 VAL A CA 1
ATOM 1461 C C . VAL A 1 186 ? 12.242 27.594 2.992 1 97.62 186 VAL A C 1
ATOM 1463 O O . VAL A 1 186 ? 11.766 27.25 4.078 1 97.62 186 VAL A O 1
ATOM 1466 N N . ARG A 1 187 ? 11.992 28.719 2.398 1 97.31 187 ARG A N 1
ATOM 1467 C CA . ARG A 1 187 ? 10.914 29.562 2.885 1 97.31 187 ARG A CA 1
ATOM 1468 C C . ARG A 1 187 ? 9.578 29.172 2.262 1 97.31 187 ARG A C 1
ATOM 1470 O O . ARG A 1 187 ? 9.477 29.016 1.043 1 97.31 187 ARG A O 1
ATOM 1477 N N . ILE A 1 188 ? 8.641 28.922 3.086 1 95.56 188 ILE A N 1
ATOM 1478 C CA . ILE A 1 188 ? 7.285 28.609 2.652 1 95.56 188 ILE A CA 1
ATOM 1479 C C . ILE A 1 188 ? 6.418 29.875 2.729 1 95.56 188 ILE A C 1
ATOM 1481 O O . ILE A 1 188 ? 6.281 30.469 3.797 1 95.56 188 ILE A O 1
ATOM 1485 N N . GLU A 1 189 ? 5.871 30.266 1.598 1 95.06 189 GLU A N 1
ATOM 1486 C CA . GLU A 1 189 ? 5.07 31.484 1.513 1 95.06 189 GLU A CA 1
ATOM 1487 C C . GLU A 1 189 ? 3.682 31.203 0.953 1 95.06 189 GLU A C 1
ATOM 1489 O O . GLU A 1 189 ? 3.527 30.359 0.061 1 95.06 189 GLU A O 1
ATOM 1494 N N . ARG A 1 190 ? 2.754 31.797 1.498 1 92.75 190 ARG A N 1
ATOM 1495 C CA . ARG A 1 190 ? 1.393 31.734 0.974 1 92.75 190 ARG A CA 1
ATOM 1496 C C . ARG A 1 190 ? 0.801 33.125 0.815 1 92.75 190 ARG A C 1
ATOM 1498 O O . ARG A 1 190 ? 0.844 33.938 1.745 1 92.75 190 ARG A O 1
ATOM 1505 N N . GLN A 1 191 ? 0.253 33.375 -0.342 1 90.62 191 GLN A N 1
ATOM 1506 C CA . GLN A 1 191 ? -0.315 34.688 -0.646 1 90.62 191 GLN A CA 1
ATOM 1507 C C . GLN A 1 191 ? 0.667 35.812 -0.305 1 90.62 191 GLN A C 1
ATOM 1509 O O . GLN A 1 191 ? 0.291 36.812 0.32 1 90.62 191 GLN A O 1
ATOM 1514 N N . GLY A 1 192 ? 1.909 35.531 -0.519 1 86.06 192 GLY A N 1
ATOM 1515 C CA . GLY A 1 192 ? 2.951 36.531 -0.36 1 86.06 192 GLY A CA 1
ATOM 1516 C C . GLY A 1 192 ? 3.438 36.656 1.071 1 86.06 192 GLY A C 1
ATOM 1517 O O . GLY A 1 192 ? 4.328 37.469 1.357 1 86.06 192 GLY A O 1
ATOM 1518 N N . ARG A 1 193 ? 2.898 35.875 1.976 1 91.25 193 ARG A N 1
ATOM 1519 C CA . ARG A 1 193 ? 3.291 35.938 3.379 1 91.25 193 ARG A CA 1
ATOM 1520 C C . ARG A 1 193 ? 4.145 34.719 3.762 1 91.25 193 ARG A C 1
ATOM 1522 O O . ARG A 1 193 ? 3.846 33.594 3.363 1 91.25 193 ARG A O 1
ATOM 1529 N N . LEU A 1 194 ? 5.121 34.969 4.578 1 91.38 194 LEU A N 1
ATOM 1530 C CA . LEU A 1 194 ? 5.977 33.906 5.066 1 91.38 194 LEU A CA 1
ATOM 1531 C C . LEU A 1 194 ? 5.27 33.094 6.141 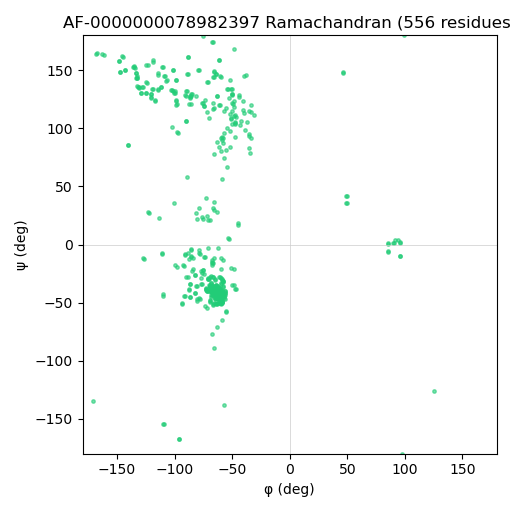1 91.38 194 LEU A C 1
ATOM 1533 O O . LEU A 1 194 ? 4.797 33.625 7.137 1 91.38 194 LEU A O 1
ATOM 1537 N N . LEU A 1 195 ? 5.168 31.891 5.887 1 88.81 195 LEU A N 1
ATOM 1538 C CA . LEU A 1 195 ? 4.512 31 6.848 1 88.81 195 LEU A CA 1
ATOM 1539 C C . LEU A 1 195 ? 5.535 30.359 7.777 1 88.81 195 LEU A C 1
ATOM 1541 O O . LEU A 1 195 ? 5.398 30.438 9 1 88.81 195 LEU A O 1
ATOM 1545 N N . ARG A 1 196 ? 6.594 29.766 7.207 1 89.56 196 ARG A N 1
ATOM 1546 C CA . ARG A 1 196 ? 7.594 29.062 7.992 1 89.56 196 ARG A CA 1
ATOM 1547 C C . ARG A 1 196 ? 8.828 28.734 7.152 1 89.56 196 ARG A C 1
ATOM 1549 O O . ARG A 1 196 ? 8.805 28.891 5.93 1 89.56 196 ARG A O 1
ATOM 1556 N N . LEU A 1 197 ? 9.844 28.406 7.969 1 92.94 197 LEU A N 1
ATOM 1557 C CA . LEU A 1 197 ? 11.047 27.844 7.359 1 92.94 197 LEU A CA 1
ATOM 1558 C C . LEU A 1 197 ? 11.102 26.344 7.543 1 92.94 197 LEU A C 1
ATOM 1560 O O . LEU A 1 197 ? 10.781 25.828 8.617 1 92.94 197 LEU A O 1
ATOM 1564 N N . VAL A 1 198 ? 11.398 25.734 6.449 1 93.81 198 VAL A N 1
ATOM 1565 C CA . VAL A 1 198 ? 11.555 24.281 6.504 1 93.81 198 VAL A CA 1
ATOM 1566 C C . VAL A 1 198 ? 13 23.906 6.203 1 93.81 198 VAL A C 1
ATOM 1568 O O . VAL A 1 198 ? 13.586 24.391 5.238 1 93.81 198 VAL A O 1
ATOM 1571 N N . GLY A 1 199 ? 13.562 23.031 7.004 1 93.25 199 GLY A N 1
ATOM 1572 C CA . GLY A 1 199 ? 14.969 22.672 6.875 1 93.25 199 GLY A CA 1
ATOM 1573 C C . GLY A 1 199 ? 15.18 21.266 6.363 1 93.25 199 GLY A C 1
ATOM 1574 O O . GLY A 1 199 ? 14.328 20.719 5.652 1 93.25 199 GLY A O 1
ATOM 1575 N N . GLU A 1 200 ? 16.312 20.703 6.703 1 94.5 200 GLU A N 1
ATOM 1576 C CA . GLU A 1 200 ? 16.734 19.375 6.25 1 94.5 200 GLU A CA 1
ATOM 1577 C C . GLU A 1 200 ? 15.805 18.297 6.777 1 94.5 200 GLU A C 1
ATOM 1579 O O . GLU A 1 200 ? 15.242 18.422 7.863 1 94.5 200 GLU A O 1
ATOM 1584 N N . GLY A 1 201 ? 15.648 17.25 5.906 1 94.81 201 GLY A N 1
ATOM 1585 C CA . GLY A 1 201 ? 14.922 16.078 6.367 1 94.81 201 GLY A CA 1
ATOM 1586 C C . GLY A 1 201 ? 13.461 16.094 5.98 1 94.81 201 GLY A C 1
ATOM 1587 O O . GLY A 1 201 ? 12.703 15.18 6.34 1 94.81 201 GLY A O 1
ATOM 1588 N N . HIS A 1 202 ? 13.055 17.125 5.258 1 95.69 202 HIS A N 1
ATOM 1589 C CA . HIS A 1 202 ? 11.641 17.266 4.93 1 95.69 202 HIS A CA 1
ATOM 1590 C C . HIS A 1 202 ? 11.422 17.234 3.422 1 95.69 202 HIS A C 1
ATOM 1592 O O . HIS A 1 202 ? 12.344 17.516 2.648 1 95.69 202 HIS A O 1
ATOM 1598 N N . PHE A 1 203 ? 10.211 16.922 3.08 1 96.62 203 PHE A N 1
ATOM 1599 C CA . PHE A 1 203 ? 9.773 17 1.69 1 96.62 203 PHE A CA 1
ATOM 1600 C C . PHE A 1 203 ? 9.219 18.391 1.385 1 96.62 203 PHE A C 1
ATOM 1602 O O . PHE A 1 203 ? 8.664 19.047 2.264 1 96.62 203 PHE A O 1
ATOM 1609 N N . ILE A 1 204 ? 9.43 18.797 0.169 1 96.94 204 ILE A N 1
ATOM 1610 C CA . ILE A 1 204 ? 8.758 19.969 -0.388 1 96.94 204 ILE A CA 1
ATOM 1611 C C . ILE A 1 204 ? 7.926 19.547 -1.602 1 96.94 204 ILE A C 1
ATOM 1613 O O . ILE A 1 204 ? 8.406 18.812 -2.469 1 96.94 204 ILE A O 1
ATOM 1617 N N . GLY A 1 205 ? 6.715 20.016 -1.659 1 95 205 GLY A N 1
ATOM 1618 C CA . GLY A 1 205 ? 5.812 19.672 -2.746 1 95 205 GLY A CA 1
ATOM 1619 C C . GLY A 1 205 ? 4.984 18.422 -2.465 1 95 205 GLY A C 1
ATOM 1620 O O . GLY A 1 205 ? 4.195 18 -3.309 1 95 205 GLY A O 1
ATOM 1621 N N . GLU A 1 206 ? 5.148 17.828 -1.312 1 93.25 206 GLU A N 1
ATOM 1622 C CA . GLU A 1 206 ? 4.551 16.547 -0.961 1 93.25 206 GLU A CA 1
ATOM 1623 C C . GLU A 1 206 ? 3.037 16.656 -0.83 1 93.25 206 GLU A C 1
ATOM 1625 O O . GLU A 1 206 ? 2.309 15.719 -1.142 1 93.25 206 GLU A O 1
ATOM 1630 N N . MET A 1 207 ? 2.559 17.812 -0.375 1 90.25 207 MET A N 1
ATOM 1631 C CA . MET A 1 207 ? 1.126 18 -0.169 1 90.25 207 MET A CA 1
ATOM 1632 C C . MET A 1 207 ? 0.372 17.938 -1.493 1 90.25 207 MET A C 1
ATOM 1634 O O . MET A 1 207 ? -0.788 17.516 -1.533 1 90.25 207 MET A O 1
ATOM 1638 N N . SER A 1 208 ? 1.028 18.344 -2.533 1 90.94 208 SER A N 1
ATOM 1639 C CA . SER A 1 208 ? 0.411 18.312 -3.855 1 90.94 208 SER A CA 1
ATOM 1640 C C . SER A 1 208 ? 0.173 16.875 -4.324 1 90.94 208 SER A C 1
ATOM 1642 O O . SER A 1 208 ? -0.597 16.641 -5.258 1 90.94 208 SER A O 1
ATOM 1644 N N . MET A 1 209 ? 0.863 15.938 -3.688 1 86.88 209 MET A N 1
ATOM 1645 C CA . MET A 1 209 ? 0.684 14.539 -4.047 1 86.88 209 MET A CA 1
ATOM 1646 C C . MET A 1 209 ? -0.645 14.008 -3.518 1 86.88 209 MET A C 1
ATOM 1648 O O . MET A 1 209 ? -1.122 12.961 -3.961 1 86.88 209 MET A O 1
ATOM 1652 N N . MET A 1 210 ? -1.028 14.789 -2.387 1 79.25 210 MET A N 1
ATOM 1653 C CA . MET A 1 210 ? -2.246 14.375 -1.7 1 79.25 210 MET A CA 1
ATOM 1654 C C . MET A 1 210 ? -3.418 15.281 -2.068 1 79.25 210 MET A C 1
ATOM 1656 O O . MET A 1 210 ? -3.264 16.5 -2.146 1 79.25 210 MET A O 1
ATOM 1660 N N . GLY A 1 211 ? -4.332 14.891 -2.957 1 76.56 211 GLY A N 1
ATOM 1661 C CA . GLY A 1 211 ? -5.461 15.758 -3.266 1 76.56 211 GLY A CA 1
ATOM 1662 C C . GLY A 1 211 ? -5.602 16.047 -4.746 1 76.56 211 GLY A C 1
ATOM 1663 O O . GLY A 1 211 ? -5.605 15.133 -5.566 1 76.56 211 GLY A O 1
ATOM 1664 N N . ASP A 1 212 ? -5.637 17.516 -4.973 1 79.44 212 ASP A N 1
ATOM 1665 C CA . ASP A 1 212 ? -5.93 17.922 -6.344 1 79.44 212 ASP A CA 1
ATOM 1666 C C . ASP A 1 212 ? -4.652 18.016 -7.18 1 79.44 212 ASP A C 1
ATOM 1668 O O . ASP A 1 212 ? -4.703 18.312 -8.375 1 79.44 212 ASP A O 1
ATOM 1672 N N . GLY A 1 213 ? -3.549 17.875 -6.52 1 88 213 GLY A N 1
ATOM 1673 C CA . GLY A 1 213 ? -2.279 17.859 -7.227 1 88 213 GLY A CA 1
ATOM 1674 C C . GLY A 1 213 ? -1.618 19.219 -7.297 1 88 213 GLY A C 1
ATOM 1675 O O . GLY A 1 213 ? -0.549 19.359 -7.895 1 88 213 GLY A O 1
ATOM 1676 N N . LEU A 1 214 ? -2.213 20.219 -6.66 1 92.88 214 LEU A N 1
ATOM 1677 C CA . LEU A 1 214 ? -1.684 21.578 -6.723 1 92.88 214 LEU A CA 1
ATOM 1678 C C . LEU A 1 214 ? -0.912 21.922 -5.453 1 92.88 214 LEU A C 1
ATOM 1680 O O . LEU A 1 214 ? -1.221 21.406 -4.375 1 92.88 214 LEU A O 1
ATOM 1684 N N . ALA A 1 215 ? 0.103 22.812 -5.652 1 94.81 215 ALA A N 1
ATOM 1685 C CA . ALA A 1 215 ? 0.841 23.281 -4.484 1 94.81 215 ALA A CA 1
ATOM 1686 C C . ALA A 1 215 ? -0.011 24.219 -3.643 1 94.81 215 ALA A C 1
ATOM 1688 O O . ALA A 1 215 ? -0.717 25.078 -4.184 1 94.81 215 ALA A O 1
ATOM 1689 N N . VAL A 1 216 ? 0.083 24.078 -2.342 1 90.81 216 VAL A N 1
ATOM 1690 C CA . VAL A 1 216 ? -0.749 24.875 -1.442 1 90.81 216 VAL A CA 1
ATOM 1691 C C . VAL A 1 216 ? -0.011 26.156 -1.046 1 90.81 216 VAL A C 1
ATOM 1693 O O . VAL A 1 216 ? -0.617 27.094 -0.52 1 90.81 216 VAL A O 1
ATOM 1696 N N . ALA A 1 217 ? 1.302 26.156 -1.223 1 94.12 217 ALA A N 1
ATOM 1697 C CA . ALA A 1 217 ? 2.146 27.297 -0.887 1 94.12 217 ALA A CA 1
ATOM 1698 C C . ALA A 1 217 ? 3.348 27.391 -1.825 1 94.12 217 ALA A C 1
ATOM 1700 O O . ALA A 1 217 ? 3.664 26.422 -2.529 1 94.12 217 ALA A O 1
ATOM 1701 N N . THR A 1 218 ? 3.877 28.578 -1.896 1 97.06 218 THR A N 1
ATOM 1702 C CA . THR A 1 218 ? 5.113 28.781 -2.645 1 97.06 218 THR A CA 1
ATOM 1703 C C . THR A 1 218 ? 6.328 28.484 -1.77 1 97.06 218 THR A C 1
ATOM 1705 O O . THR A 1 218 ? 6.395 28.922 -0.619 1 97.06 218 THR A O 1
ATOM 1708 N N . ALA A 1 219 ? 7.195 27.688 -2.285 1 97.88 219 ALA A N 1
ATOM 1709 C CA . ALA A 1 219 ? 8.422 27.328 -1.571 1 97.88 219 ALA A CA 1
ATOM 1710 C C . ALA A 1 219 ? 9.656 27.812 -2.33 1 97.88 219 ALA A C 1
ATOM 1712 O O . ALA A 1 219 ? 9.828 27.5 -3.508 1 97.88 219 ALA A O 1
ATOM 1713 N N . VAL A 1 220 ? 10.508 28.594 -1.661 1 98.19 220 VAL A N 1
ATOM 1714 C CA . VAL A 1 220 ? 11.695 29.172 -2.277 1 98.19 220 VAL A CA 1
ATOM 1715 C C . VAL A 1 220 ? 12.922 28.875 -1.426 1 98.19 220 VAL A C 1
ATOM 1717 O O . VAL A 1 220 ? 12.883 29 -0.2 1 98.19 220 VAL A O 1
ATOM 1720 N N . MET A 1 221 ? 14.008 28.469 -2.117 1 98.25 221 MET A N 1
ATOM 1721 C CA . MET A 1 221 ? 15.25 28.234 -1.388 1 98.25 221 MET A CA 1
ATOM 1722 C C . MET A 1 221 ? 15.727 29.5 -0.701 1 98.25 221 MET A C 1
ATOM 1724 O O . MET A 1 221 ? 15.953 30.516 -1.358 1 98.25 221 MET A O 1
ATOM 1728 N N . GLN A 1 222 ? 15.836 29.422 0.625 1 97.12 222 GLN A N 1
ATOM 1729 C CA . GLN A 1 222 ? 16.391 30.531 1.396 1 97.12 222 GLN A CA 1
ATOM 1730 C C . GLN A 1 222 ? 17.906 30.547 1.306 1 97.12 222 GLN A C 1
ATOM 1732 O O . GLN A 1 222 ? 18.516 31.625 1.2 1 97.12 222 GLN A O 1
ATOM 1737 N N . ASP A 1 223 ? 18.516 29.344 1.489 1 95.38 223 ASP A N 1
ATOM 1738 C CA . ASP A 1 223 ? 19.938 29.109 1.326 1 95.38 223 ASP A CA 1
ATOM 1739 C C . ASP A 1 223 ? 20.203 27.984 0.325 1 95.38 223 ASP A C 1
ATOM 1741 O O . ASP A 1 223 ? 19.328 27.141 0.089 1 95.38 223 ASP A O 1
ATOM 1745 N N . SER A 1 224 ? 21.422 28.109 -0.242 1 96.12 224 SER A N 1
ATOM 1746 C CA . SER A 1 224 ? 21.797 27 -1.099 1 96.12 224 SER A CA 1
ATOM 1747 C C . SER A 1 224 ? 21.828 25.688 -0.32 1 96.12 224 SER A C 1
ATOM 1749 O O . SER A 1 224 ? 22.094 25.672 0.884 1 96.12 224 SER A O 1
ATOM 1751 N N . GLY A 1 225 ? 21.422 24.625 -1.029 1 97.06 225 GLY A N 1
ATOM 1752 C CA . GLY A 1 225 ? 21.375 23.344 -0.331 1 97.06 225 GLY A CA 1
ATOM 1753 C C . GLY A 1 225 ? 21.344 22.156 -1.268 1 97.06 225 GLY A C 1
ATOM 1754 O O . GLY A 1 225 ? 21.172 22.312 -2.477 1 97.06 225 GLY A O 1
ATOM 1755 N N . ARG A 1 226 ? 21.656 21 -0.68 1 97.69 226 ARG A N 1
ATOM 1756 C CA . ARG A 1 226 ? 21.641 19.719 -1.379 1 97.69 226 ARG A CA 1
ATOM 1757 C C . ARG A 1 226 ? 20.266 19.062 -1.258 1 97.69 226 ARG A C 1
ATOM 1759 O O . ARG A 1 226 ? 19.703 18.984 -0.163 1 97.69 226 ARG A O 1
ATOM 1766 N N . VAL A 1 227 ? 19.688 18.656 -2.49 1 98.12 227 VAL A N 1
ATOM 1767 C CA . VAL A 1 227 ? 18.344 18.078 -2.473 1 98.12 227 VAL A CA 1
ATOM 1768 C C . VAL A 1 227 ? 18.312 16.828 -3.355 1 98.12 227 VAL A C 1
ATOM 1770 O O . VAL A 1 227 ? 19.172 16.656 -4.227 1 98.12 227 VAL A O 1
ATOM 1773 N N . TRP A 1 228 ? 17.453 15.922 -3.029 1 98.12 228 TRP A N 1
ATOM 1774 C CA . TRP A 1 228 ? 17.031 14.852 -3.938 1 98.12 228 TRP A CA 1
ATOM 1775 C C . TRP A 1 228 ? 15.695 15.172 -4.578 1 98.12 228 TRP A C 1
ATOM 1777 O O . TRP A 1 228 ? 14.758 15.594 -3.895 1 98.12 228 TRP A O 1
ATOM 1787 N N . ARG A 1 229 ? 15.555 15.031 -5.891 1 97.81 229 ARG A N 1
ATOM 1788 C CA . ARG A 1 229 ? 14.32 15.391 -6.574 1 97.81 229 ARG A CA 1
ATOM 1789 C C . ARG A 1 229 ? 13.891 14.297 -7.539 1 97.81 229 ARG A C 1
ATOM 1791 O O . ARG A 1 229 ? 14.727 13.648 -8.172 1 97.81 229 ARG A O 1
ATOM 1798 N N . ILE A 1 230 ? 12.594 14.125 -7.613 1 96.94 230 ILE A N 1
ATOM 1799 C CA . ILE A 1 230 ? 12.008 13.195 -8.57 1 96.94 230 ILE A CA 1
ATOM 1800 C C . ILE A 1 230 ? 10.867 13.875 -9.328 1 96.94 230 ILE A C 1
ATOM 1802 O O . ILE A 1 230 ? 10.039 14.555 -8.719 1 96.94 230 ILE A O 1
ATOM 1806 N N . GLU A 1 231 ? 10.836 13.695 -10.641 1 97.06 231 GLU A N 1
ATOM 1807 C CA . GLU A 1 231 ? 9.789 14.281 -11.469 1 97.06 231 GLU A CA 1
ATOM 1808 C C . GLU A 1 231 ? 8.422 13.68 -11.148 1 97.06 231 GLU A C 1
ATOM 1810 O O . GLU A 1 231 ? 8.312 12.469 -10.922 1 97.06 231 GLU A O 1
ATOM 1815 N N . ARG A 1 232 ? 7.457 14.484 -11.219 1 94.19 232 ARG A N 1
ATOM 1816 C CA . ARG A 1 232 ? 6.102 14.039 -10.914 1 94.19 232 ARG A CA 1
ATOM 1817 C C . ARG A 1 232 ? 5.648 12.969 -11.898 1 94.19 232 ARG A C 1
ATOM 1819 O O . ARG A 1 232 ? 4.961 12.016 -11.516 1 94.19 232 ARG A O 1
ATOM 1826 N N . VAL A 1 233 ? 6.035 13.07 -13.086 1 93.19 233 VAL A N 1
ATOM 1827 C CA . VAL A 1 233 ? 5.625 12.117 -14.117 1 93.19 233 VAL A CA 1
ATOM 1828 C C . VAL A 1 233 ? 6.16 10.727 -13.781 1 93.19 233 VAL A C 1
ATOM 1830 O O . VAL A 1 233 ? 5.48 9.727 -14.008 1 93.19 233 VAL A O 1
ATOM 1833 N N . LYS A 1 234 ? 7.344 10.688 -13.242 1 94.25 234 LYS A N 1
ATOM 1834 C CA . LYS A 1 234 ? 7.93 9.406 -12.852 1 94.25 234 LYS A CA 1
ATOM 1835 C C . LYS A 1 234 ? 7.191 8.805 -11.664 1 94.25 234 LYS A C 1
ATOM 1837 O O . LYS A 1 234 ? 7.035 7.586 -11.578 1 94.25 234 LYS A O 1
ATOM 1842 N N . LEU A 1 235 ? 6.766 9.664 -10.797 1 91.25 235 LEU A N 1
ATOM 1843 C CA . LEU A 1 235 ? 5.992 9.188 -9.656 1 91.25 235 LEU A CA 1
ATOM 1844 C C . LEU A 1 235 ? 4.652 8.617 -10.102 1 91.25 235 LEU A C 1
ATOM 1846 O O . LEU A 1 235 ? 4.199 7.594 -9.586 1 91.25 235 LEU A O 1
ATOM 1850 N N . ASP A 1 236 ? 4.082 9.25 -11.023 1 88 236 ASP A N 1
ATOM 1851 C CA . ASP A 1 236 ? 2.812 8.766 -11.562 1 88 236 ASP A CA 1
ATOM 1852 C C . ASP A 1 236 ? 2.973 7.379 -12.18 1 88 236 ASP A C 1
ATOM 1854 O O . ASP A 1 236 ? 2.125 6.504 -11.992 1 88 236 ASP A O 1
ATOM 1858 N N . ARG A 1 237 ? 4.023 7.207 -12.859 1 90 237 ARG A N 1
ATOM 1859 C CA . ARG A 1 237 ? 4.309 5.91 -13.461 1 90 237 ARG A CA 1
ATOM 1860 C C . ARG A 1 237 ? 4.562 4.852 -12.391 1 90 237 ARG A C 1
ATOM 1862 O O . ARG A 1 237 ? 4.148 3.701 -12.539 1 90 237 ARG A O 1
ATOM 1869 N N . LEU A 1 238 ? 5.215 5.281 -11.391 1 87.56 238 LEU A N 1
ATOM 1870 C CA . LEU A 1 238 ? 5.52 4.371 -10.297 1 87.56 238 LEU A CA 1
ATOM 1871 C C . LEU A 1 238 ? 4.242 3.885 -9.617 1 87.56 238 LEU A C 1
ATOM 1873 O O . LEU A 1 238 ? 4.152 2.729 -9.203 1 87.56 238 LEU A O 1
ATOM 1877 N N . ARG A 1 239 ? 3.297 4.723 -9.492 1 82.19 239 ARG A N 1
ATOM 1878 C CA . ARG A 1 239 ? 2.018 4.375 -8.883 1 82.19 239 ARG A CA 1
ATOM 1879 C C . ARG A 1 239 ? 1.352 3.221 -9.625 1 82.19 239 ARG A C 1
ATOM 1881 O O . ARG A 1 239 ? 0.742 2.348 -9.008 1 82.19 239 ARG A O 1
ATOM 1888 N N . GLU A 1 240 ? 1.579 3.145 -10.844 1 79.81 240 GLU A N 1
ATOM 1889 C CA . GLU A 1 240 ? 0.975 2.111 -11.68 1 79.81 240 GLU A CA 1
ATOM 1890 C C . GLU A 1 240 ? 1.825 0.843 -11.688 1 79.81 240 GLU A C 1
ATOM 1892 O O . GLU A 1 240 ? 1.296 -0.266 -11.594 1 79.81 240 GLU A O 1
ATOM 1897 N N . SER A 1 241 ? 3.049 1.058 -11.719 1 79.19 241 SER A N 1
ATOM 1898 C CA . SER A 1 241 ? 3.949 -0.066 -11.945 1 79.19 241 SER A CA 1
ATOM 1899 C C . SER A 1 241 ? 4.297 -0.771 -10.641 1 79.19 241 SER A C 1
ATOM 1901 O O . SER A 1 241 ? 4.559 -1.976 -10.625 1 79.19 241 SER A O 1
ATOM 1903 N N . SER A 1 242 ? 4.379 0.036 -9.594 1 80.69 242 SER A N 1
ATOM 1904 C CA . SER A 1 242 ? 4.746 -0.542 -8.305 1 80.69 242 SER A CA 1
ATOM 1905 C C . SER A 1 242 ? 3.951 0.087 -7.172 1 80.69 242 SER A C 1
ATOM 1907 O O . SER A 1 242 ? 4.469 0.928 -6.434 1 80.69 242 SER A O 1
ATOM 1909 N N . PRO A 1 243 ? 2.83 -0.437 -6.969 1 74.25 243 PRO A N 1
ATOM 1910 C CA . PRO A 1 243 ? 1.976 0.114 -5.91 1 74.25 243 PRO A CA 1
ATOM 1911 C C . PRO A 1 243 ? 2.619 0.03 -4.527 1 74.25 243 PRO A C 1
ATOM 1913 O O . PRO A 1 243 ? 2.428 0.923 -3.699 1 74.25 243 PRO A O 1
ATOM 1916 N N . ALA A 1 244 ? 3.455 -0.928 -4.34 1 73.06 244 ALA A N 1
ATOM 1917 C CA . ALA A 1 244 ? 4.109 -1.088 -3.045 1 73.06 244 ALA A CA 1
ATOM 1918 C C . ALA A 1 244 ? 5.148 0.009 -2.816 1 73.06 244 ALA A C 1
ATOM 1920 O O . ALA A 1 244 ? 5.254 0.549 -1.713 1 73.06 244 ALA A O 1
ATOM 1921 N N . ALA A 1 245 ? 5.852 0.324 -3.834 1 80 245 ALA A N 1
ATOM 1922 C CA . ALA A 1 245 ? 6.836 1.397 -3.727 1 80 245 ALA A CA 1
ATOM 1923 C C . ALA A 1 245 ? 6.156 2.74 -3.475 1 80 245 ALA A C 1
ATOM 1925 O O . ALA A 1 245 ? 6.621 3.535 -2.654 1 80 245 ALA A O 1
ATOM 1926 N N . MET A 1 246 ? 5.062 2.93 -4.152 1 82.81 246 MET A N 1
ATOM 1927 C CA . MET A 1 246 ? 4.324 4.18 -3.979 1 82.81 246 MET A CA 1
ATOM 1928 C C . MET A 1 246 ? 3.752 4.281 -2.568 1 82.81 246 MET A C 1
ATOM 1930 O O . MET A 1 246 ? 3.773 5.352 -1.961 1 82.81 246 MET A O 1
ATOM 1934 N N . ALA A 1 247 ? 3.328 3.213 -2.084 1 78.19 247 ALA A N 1
ATOM 1935 C CA . ALA A 1 247 ? 2.789 3.193 -0.727 1 78.19 247 ALA A CA 1
ATOM 1936 C C . ALA A 1 247 ? 3.852 3.594 0.292 1 78.19 247 ALA A C 1
ATOM 1938 O O . ALA A 1 247 ? 3.562 4.309 1.253 1 78.19 247 ALA A O 1
ATOM 1939 N N . ALA A 1 248 ? 5.035 3.199 0.084 1 80.38 248 ALA A N 1
ATOM 1940 C CA . ALA A 1 248 ? 6.129 3.535 0.991 1 80.38 248 ALA A CA 1
ATOM 1941 C C . ALA A 1 248 ? 6.449 5.027 0.935 1 80.38 248 ALA A C 1
ATOM 1943 O O . ALA A 1 248 ? 6.715 5.652 1.965 1 80.38 248 ALA A O 1
ATOM 1944 N N . ILE A 1 249 ? 6.418 5.574 -0.279 1 85.88 249 ILE A N 1
ATOM 1945 C CA . ILE A 1 249 ? 6.629 7.012 -0.431 1 85.88 249 ILE A CA 1
ATOM 1946 C C . ILE A 1 249 ? 5.523 7.777 0.289 1 85.88 249 ILE A C 1
ATOM 1948 O O . ILE A 1 249 ? 5.797 8.727 1.026 1 85.88 249 ILE A O 1
ATOM 1952 N N . GLU A 1 250 ? 4.387 7.34 0.064 1 84.69 250 GLU A N 1
ATOM 1953 C CA . GLU A 1 250 ? 3.236 8.008 0.669 1 84.69 250 GLU A CA 1
ATOM 1954 C C . GLU A 1 250 ? 3.291 7.926 2.191 1 84.69 250 GLU A C 1
ATOM 1956 O O . GLU A 1 250 ? 2.912 8.875 2.883 1 84.69 250 GLU A O 1
ATOM 1961 N N . THR A 1 251 ? 3.768 6.816 2.711 1 83.38 251 THR A N 1
ATOM 1962 C CA . THR A 1 251 ? 3.982 6.691 4.148 1 83.38 251 THR A CA 1
ATOM 1963 C C . THR A 1 251 ? 5.035 7.688 4.629 1 83.38 251 THR A C 1
ATOM 1965 O O . THR A 1 251 ? 4.879 8.297 5.688 1 83.38 251 THR A O 1
ATOM 1968 N N . GLY A 1 252 ? 6.082 7.789 3.895 1 87.75 252 GLY A N 1
ATOM 1969 C CA . GLY A 1 252 ? 7.086 8.797 4.207 1 87.75 252 GLY A CA 1
ATOM 1970 C C . GLY A 1 252 ? 6.539 10.211 4.184 1 87.75 252 GLY A C 1
ATOM 1971 O O . GLY A 1 252 ? 6.855 11.016 5.062 1 87.75 252 GLY A O 1
ATOM 1972 N N . VAL A 1 253 ? 5.758 10.484 3.193 1 90 253 VAL A N 1
ATOM 1973 C CA . VAL A 1 253 ? 5.109 11.789 3.066 1 90 253 VAL A CA 1
ATOM 1974 C C . VAL A 1 253 ? 4.227 12.047 4.285 1 90 253 VAL A C 1
ATOM 1976 O O . VAL A 1 253 ? 4.25 13.141 4.852 1 90 253 VAL A O 1
ATOM 1979 N N . ALA A 1 254 ? 3.494 11.102 4.68 1 86.38 254 ALA A N 1
ATOM 1980 C CA . ALA A 1 254 ? 2.631 11.227 5.852 1 86.38 254 ALA A CA 1
ATOM 1981 C C . ALA A 1 254 ? 3.449 11.5 7.109 1 86.38 254 ALA A C 1
ATOM 1983 O O . ALA A 1 254 ? 3.07 12.336 7.934 1 86.38 254 ALA A O 1
ATOM 1984 N N . ARG A 1 255 ? 4.516 10.844 7.246 1 87.25 255 ARG A N 1
ATOM 1985 C CA . ARG A 1 255 ? 5.402 11.07 8.383 1 87.25 255 ARG A CA 1
ATOM 1986 C C . ARG A 1 255 ? 5.945 12.492 8.383 1 87.25 255 ARG A C 1
ATOM 1988 O O . ARG A 1 255 ? 6.035 13.125 9.438 1 87.25 255 ARG A O 1
ATOM 1995 N N . ASP A 1 256 ? 6.289 12.875 7.258 1 91.56 256 ASP A N 1
ATOM 1996 C CA . ASP A 1 256 ? 6.797 14.234 7.121 1 91.56 256 ASP A CA 1
ATOM 1997 C C . ASP A 1 256 ? 5.723 15.258 7.488 1 91.56 256 ASP A C 1
ATOM 1999 O O . ASP A 1 256 ? 6.004 16.234 8.188 1 91.56 256 ASP A O 1
ATOM 2003 N N . MET A 1 257 ? 4.551 15.07 7 1 89.38 257 MET A N 1
ATOM 2004 C CA . MET A 1 257 ? 3.445 15.977 7.309 1 89.38 257 MET A CA 1
ATOM 2005 C C . MET A 1 257 ? 3.158 15.992 8.805 1 89.38 257 MET A C 1
ATOM 2007 O O . MET A 1 257 ? 2.875 17.047 9.383 1 89.38 257 MET A O 1
ATOM 2011 N N . ARG A 1 258 ? 3.248 14.859 9.43 1 87.38 258 ARG A N 1
ATOM 2012 C CA . ARG A 1 258 ? 3.096 14.789 10.883 1 87.38 258 ARG A CA 1
ATOM 2013 C C . ARG A 1 258 ? 4.125 15.664 11.586 1 87.38 258 ARG A C 1
ATOM 2015 O O . ARG A 1 258 ? 3.791 16.406 12.508 1 87.38 258 ARG A O 1
ATOM 2022 N N . ALA A 1 259 ? 5.316 15.484 11.172 1 88.5 259 ALA A N 1
ATOM 2023 C CA . ALA A 1 259 ? 6.391 16.266 11.781 1 88.5 259 ALA A CA 1
ATOM 2024 C C . ALA A 1 259 ? 6.148 17.766 11.609 1 88.5 259 ALA A C 1
ATOM 2026 O O . ALA A 1 259 ? 6.367 18.547 12.539 1 88.5 259 ALA A O 1
ATOM 2027 N N . LYS A 1 260 ? 5.66 18.156 10.477 1 88.5 260 LYS A N 1
ATOM 2028 C CA . LYS A 1 260 ? 5.375 19.562 10.203 1 88.5 260 LYS A CA 1
ATOM 2029 C C . LYS A 1 260 ? 4.215 20.062 11.062 1 88.5 260 LYS A C 1
ATOM 2031 O O . LYS A 1 260 ? 4.266 21.172 11.594 1 88.5 260 LYS A O 1
ATOM 2036 N N . LEU A 1 261 ? 3.203 19.25 11.148 1 86.62 261 LEU A N 1
ATOM 2037 C CA . LEU A 1 261 ? 2.047 19.625 11.961 1 86.62 261 LEU A CA 1
ATOM 2038 C C . LEU A 1 261 ? 2.426 19.703 13.438 1 86.62 261 LEU A C 1
ATOM 2040 O O . LEU A 1 261 ? 1.988 20.609 14.141 1 86.62 261 LEU A O 1
ATOM 2044 N N . ALA A 1 262 ? 3.232 18.766 13.883 1 84.69 262 ALA A N 1
ATOM 2045 C CA . ALA A 1 262 ? 3.693 18.766 15.266 1 84.69 262 ALA A CA 1
ATOM 2046 C C . ALA A 1 262 ? 4.516 20.016 15.57 1 84.69 262 ALA A C 1
ATOM 2048 O O . ALA A 1 262 ? 4.395 20.594 16.656 1 84.69 262 ALA A O 1
ATOM 2049 N N . TYR A 1 263 ? 5.309 20.375 14.633 1 82.5 263 TYR A N 1
ATOM 2050 C CA . TYR A 1 263 ? 6.129 21.562 14.789 1 82.5 263 TYR A CA 1
ATOM 2051 C C . TYR A 1 263 ? 5.262 22.812 14.852 1 82.5 263 TYR A C 1
ATOM 2053 O O . TYR A 1 263 ? 5.504 23.703 15.672 1 82.5 263 TYR A O 1
ATOM 2061 N N . GLN A 1 264 ? 4.277 22.922 14.031 1 79.94 264 GLN A N 1
ATOM 2062 C CA . GLN A 1 264 ? 3.389 24.078 13.992 1 79.94 264 GLN A CA 1
ATOM 2063 C C . GLN A 1 264 ? 2.559 24.172 15.266 1 79.94 264 GLN A C 1
ATOM 2065 O O . GLN A 1 264 ? 2.158 25.266 15.664 1 79.94 264 GLN A O 1
ATOM 2070 N N . ASN A 1 265 ? 2.32 23.109 15.867 1 75.81 265 ASN A N 1
ATOM 2071 C CA . ASN A 1 265 ? 1.55 23.078 17.109 1 75.81 265 ASN A CA 1
ATOM 2072 C C . ASN A 1 265 ? 2.371 23.578 18.297 1 75.81 265 ASN A C 1
ATOM 2074 O O . ASN A 1 265 ? 1.818 23.906 19.344 1 75.81 265 ASN A O 1
ATOM 2078 N N . THR A 1 266 ? 3.688 23.578 18.297 1 71.94 266 THR A N 1
ATOM 2079 C CA . THR A 1 266 ? 4.523 24.062 19.391 1 71.94 266 THR A CA 1
ATOM 2080 C C . THR A 1 266 ? 4.539 25.594 19.406 1 71.94 266 THR A C 1
ATOM 2082 O O . THR A 1 266 ? 4.809 26.203 20.453 1 71.94 266 THR A O 1
ATOM 2085 N N . GLY A 1 267 ? 3.635 26.422 18.906 1 56.62 267 GLY A N 1
ATOM 2086 C CA . GLY A 1 267 ? 3.381 27.844 18.953 1 56.62 267 GLY A CA 1
ATOM 2087 C C . GLY A 1 267 ? 4.625 28.688 18.703 1 56.62 267 GLY A C 1
ATOM 2088 O O . GLY A 1 267 ? 5.746 28.188 18.828 1 56.62 267 GLY A O 1
ATOM 2089 N N . PRO A 1 268 ? 4.621 29.906 18.109 1 48.59 268 PRO A N 1
ATOM 2090 C CA . PRO A 1 268 ? 5.688 30.891 17.922 1 48.59 268 PRO A CA 1
ATOM 2091 C C . PRO A 1 268 ? 6.43 31.234 19.203 1 48.59 268 PRO A C 1
ATOM 2093 O O . PRO A 1 268 ? 7.379 32 19.203 1 48.59 268 PRO A O 1
ATOM 2096 N N . ASP A 1 269 ? 6.051 31.078 20.5 1 42.56 269 ASP A N 1
ATOM 2097 C CA . ASP A 1 269 ? 6.699 31.734 21.625 1 42.56 269 ASP A CA 1
ATOM 2098 C C . ASP A 1 269 ? 8.195 31.438 21.656 1 42.56 269 ASP A C 1
ATOM 2100 O O . ASP A 1 269 ? 8.984 32.25 22.141 1 42.56 269 ASP A O 1
ATOM 2104 N N . THR A 1 270 ? 8.57 30.234 21.703 1 40.22 270 THR A N 1
ATOM 2105 C CA . THR A 1 270 ? 9.914 29.938 22.203 1 40.22 270 THR A CA 1
ATOM 2106 C C . THR A 1 270 ? 10.969 30.312 21.172 1 40.22 270 THR A C 1
ATOM 2108 O O . THR A 1 270 ? 12.164 30.094 21.391 1 40.22 270 THR A O 1
ATOM 2111 N N . ALA A 1 271 ? 10.766 30.625 20.016 1 38.88 271 ALA A N 1
ATOM 2112 C CA . ALA A 1 271 ? 11.938 31.016 19.234 1 38.88 271 ALA A CA 1
ATOM 2113 C C . ALA A 1 271 ? 12.516 32.344 19.75 1 38.88 271 ALA A C 1
ATOM 2115 O O . ALA A 1 271 ? 13.727 32.469 19.906 1 38.88 271 ALA A O 1
ATOM 2116 N N . ALA A 1 272 ? 11.875 33.562 19.422 1 38.06 272 ALA A N 1
ATOM 2117 C CA . ALA A 1 272 ? 12.633 34.844 19.391 1 38.06 272 ALA A CA 1
ATOM 2118 C C . ALA A 1 272 ? 12.797 35.406 20.781 1 38.06 272 ALA A C 1
ATOM 2120 O O . ALA A 1 272 ? 12.008 36.25 21.203 1 38.06 272 ALA A O 1
ATOM 2121 N N . GLN A 1 273 ? 12.719 34.719 21.844 1 33.38 273 GLN A N 1
ATOM 2122 C CA . GLN A 1 273 ? 13.18 35.656 22.859 1 33.38 273 GLN A CA 1
ATOM 2123 C C . GLN A 1 273 ? 14.609 36.125 22.578 1 33.38 273 GLN A C 1
ATOM 2125 O O . GLN A 1 273 ? 15.539 35.312 22.547 1 33.38 273 GLN A O 1
ATOM 2130 N N . PRO A 1 274 ? 14.797 37.219 21.859 1 31.8 274 PRO A N 1
ATOM 2131 C CA . PRO A 1 274 ? 16.156 37.75 21.781 1 31.8 274 PRO A CA 1
ATOM 2132 C C . PRO A 1 274 ? 16.891 37.656 23.125 1 31.8 274 PRO A C 1
ATOM 2134 O O . PRO A 1 274 ? 16.266 37.75 24.188 1 31.8 274 PRO A O 1
ATOM 2137 N N . ALA A 1 275 ? 17.906 36.875 23.281 1 35.38 275 ALA A N 1
ATOM 2138 C CA . ALA A 1 275 ? 18.812 36.938 24.422 1 35.38 275 ALA A CA 1
ATOM 2139 C C . ALA A 1 275 ? 18.984 38.375 24.906 1 35.38 275 ALA A C 1
ATOM 2141 O O . ALA A 1 275 ? 19.297 39.281 24.125 1 35.38 275 ALA A O 1
ATOM 2142 N N . ASP A 1 276 ? 18.281 38.875 25.781 1 35.06 276 ASP A N 1
ATOM 2143 C CA . ASP A 1 276 ? 18.656 40.125 26.484 1 35.06 276 ASP A CA 1
ATOM 2144 C C . ASP A 1 276 ? 20.172 40.188 26.672 1 35.06 276 ASP A C 1
ATOM 2146 O O . ASP A 1 276 ? 20.766 39.344 27.297 1 35.06 276 ASP A O 1
ATOM 2150 N N . GLY A 1 277 ? 20.953 40.625 25.703 1 32.47 277 GLY A N 1
ATOM 2151 C CA . GLY A 1 277 ? 22.328 41 25.906 1 32.47 277 GLY A CA 1
ATOM 2152 C C . GLY A 1 277 ? 22.578 41.656 27.266 1 32.47 277 GLY A C 1
ATOM 2153 O O . GLY A 1 277 ? 21.656 42.219 27.875 1 32.47 277 GLY A O 1
ATOM 2154 N N . PRO A 1 278 ? 23.359 41.031 28.141 1 36.47 278 PRO A N 1
ATOM 2155 C CA . PRO A 1 278 ? 23.703 41.625 29.422 1 36.47 278 PRO A CA 1
ATOM 2156 C C . PRO A 1 278 ? 23.766 43.156 29.359 1 36.47 278 PRO A C 1
ATOM 2158 O O . PRO A 1 278 ? 24.094 43.719 28.312 1 36.47 278 PRO A O 1
ATOM 2161 N N . ALA A 1 279 ? 22.891 43.906 29.969 1 41.22 279 ALA A N 1
ATOM 2162 C CA . ALA A 1 279 ? 23.109 45.312 30.297 1 41.22 279 ALA A CA 1
ATOM 2163 C C . ALA A 1 279 ? 24.547 45.562 30.703 1 41.22 279 ALA A C 1
ATOM 2165 O O . ALA A 1 279 ? 25.078 44.906 31.594 1 41.22 279 ALA A O 1
ATOM 2166 N N . ASP A 1 280 ? 25.406 46.156 29.906 1 26.8 280 ASP A N 1
ATOM 2167 C CA . ASP A 1 280 ? 26.484 46.906 30.531 1 26.8 280 ASP A CA 1
ATOM 2168 C C . ASP A 1 280 ? 25.938 47.969 31.484 1 26.8 280 ASP A C 1
ATOM 2170 O O . ASP A 1 280 ? 24.969 48.656 31.156 1 26.8 280 ASP A O 1
ATOM 2174 N N . MET B 1 1 ? -67.5 -31.594 -38.469 1 23.97 1 MET B N 1
ATOM 2175 C CA . MET B 1 1 ? -67.5 -32.5 -39.594 1 23.97 1 MET B CA 1
ATOM 2176 C C . MET B 1 1 ? -66.125 -32.625 -40.188 1 23.97 1 MET B C 1
ATOM 2178 O O . MET B 1 1 ? -65.5 -31.609 -40.594 1 23.97 1 MET B O 1
ATOM 2182 N N . VAL B 1 2 ? -65.25 -33.625 -39.625 1 26.14 2 VAL B N 1
ATOM 2183 C CA . VAL B 1 2 ? -63.938 -34.156 -39.375 1 26.14 2 VAL B CA 1
ATOM 2184 C C . VAL B 1 2 ? -63.344 -34.75 -40.656 1 26.14 2 VAL B C 1
ATOM 2186 O O . VAL B 1 2 ? -63.656 -35.906 -41 1 26.14 2 VAL B O 1
ATOM 2189 N N . ASP B 1 3 ? -63.594 -34.031 -41.781 1 23.38 3 ASP B N 1
ATOM 2190 C CA . ASP B 1 3 ? -63.344 -34.656 -43.062 1 23.38 3 ASP B CA 1
ATOM 2191 C C . ASP B 1 3 ? -61.875 -35.125 -43.219 1 23.38 3 ASP B C 1
ATOM 2193 O O . ASP B 1 3 ? -60.969 -34.281 -43.156 1 23.38 3 ASP B O 1
ATOM 2197 N N . VAL B 1 4 ? -61.531 -36.344 -42.781 1 28.77 4 VAL B N 1
ATOM 2198 C CA . VAL B 1 4 ? -60.312 -37.125 -42.594 1 28.77 4 VAL B CA 1
ATOM 2199 C C . VAL B 1 4 ? -59.688 -37.406 -43.938 1 28.77 4 VAL B C 1
ATOM 2201 O O . VAL B 1 4 ? -60.281 -38.094 -44.781 1 28.77 4 VAL B O 1
ATOM 2204 N N . PRO B 1 5 ? -59 -36.375 -44.5 1 25.11 5 PRO B N 1
ATOM 2205 C CA . PRO B 1 5 ? -58.562 -36.469 -45.906 1 25.11 5 PRO B CA 1
ATOM 2206 C C . PRO B 1 5 ? -57.781 -37.719 -46.188 1 25.11 5 PRO B C 1
ATOM 2208 O O . PRO B 1 5 ? -57.062 -38.219 -45.344 1 25.11 5 PRO B O 1
ATOM 2211 N N . ARG B 1 6 ? -58.25 -38.469 -47.219 1 22.89 6 ARG B N 1
ATOM 2212 C CA . ARG B 1 6 ? -58.094 -39.812 -47.781 1 22.89 6 ARG B CA 1
ATOM 2213 C C . ARG B 1 6 ? -56.656 -40.094 -48.125 1 22.89 6 ARG B C 1
ATOM 2215 O O . ARG B 1 6 ? -55.812 -39.188 -48.125 1 22.89 6 ARG B O 1
ATOM 2222 N N . ARG B 1 7 ? -56.406 -40.719 -49.281 1 22.78 7 ARG B N 1
ATOM 2223 C CA . ARG B 1 7 ? -55.906 -42 -49.75 1 22.78 7 ARG B CA 1
ATOM 2224 C C . ARG B 1 7 ? -54.562 -41.844 -50.469 1 22.78 7 ARG B C 1
ATOM 2226 O O . ARG B 1 7 ? -54.531 -41.719 -51.688 1 22.78 7 ARG B O 1
ATOM 2233 N N . VAL B 1 8 ? -53.75 -40.688 -50.188 1 22.77 8 VAL B N 1
ATOM 2234 C CA . VAL B 1 8 ? -52.812 -40.469 -51.281 1 22.77 8 VAL B CA 1
ATOM 2235 C C . VAL B 1 8 ? -52.062 -41.781 -51.562 1 22.77 8 VAL B C 1
ATOM 2237 O O . VAL B 1 8 ? -51.812 -42.562 -50.656 1 22.77 8 VAL B O 1
ATOM 2240 N N . THR B 1 9 ? -51.812 -42.062 -52.938 1 21.38 9 THR B N 1
ATOM 2241 C CA . THR B 1 9 ? -51.438 -42.969 -54 1 21.38 9 THR B CA 1
ATOM 2242 C C . THR B 1 9 ? -49.969 -43.406 -53.875 1 21.38 9 THR B C 1
ATOM 2244 O O . THR B 1 9 ? -49.094 -42.594 -53.562 1 21.38 9 THR B O 1
ATOM 2247 N N . ALA B 1 10 ? -49.812 -44.719 -53.781 1 25.53 10 ALA B N 1
ATOM 2248 C CA . ALA B 1 10 ? -48.688 -45.656 -53.594 1 25.53 10 ALA B CA 1
ATOM 2249 C C . ALA B 1 10 ? -47.656 -45.469 -54.688 1 25.53 10 ALA B C 1
ATOM 2251 O O . ALA B 1 10 ? -47.938 -45.719 -55.844 1 25.53 10 ALA B O 1
ATOM 2252 N N . ALA B 1 11 ? -46.812 -44.281 -54.594 1 23.16 11 ALA B N 1
ATOM 2253 C CA . ALA B 1 11 ? -45.75 -43.969 -55.562 1 23.16 11 ALA B CA 1
ATOM 2254 C C . ALA B 1 11 ? -44.938 -45.188 -55.875 1 23.16 11 ALA B C 1
ATOM 2256 O O . ALA B 1 11 ? -44.688 -46.031 -55 1 23.16 11 ALA B O 1
ATOM 2257 N N . ARG B 1 12 ? -44.812 -45.469 -57.188 1 21.52 12 ARG B N 1
ATOM 2258 C CA . ARG B 1 12 ? -44.219 -46.438 -58.125 1 21.52 12 ARG B CA 1
ATOM 2259 C C . ARG B 1 12 ? -42.75 -46.656 -57.844 1 21.52 12 ARG B C 1
ATOM 2261 O O . ARG B 1 12 ? -41.969 -45.688 -57.75 1 21.52 12 ARG B O 1
ATOM 2268 N N . ILE B 1 13 ? -42.312 -47.781 -57.312 1 23.12 13 ILE B N 1
ATOM 2269 C CA . ILE B 1 13 ? -41.062 -48.406 -56.906 1 23.12 13 ILE B CA 1
ATOM 2270 C C . ILE B 1 13 ? -40.125 -48.5 -58.094 1 23.12 13 ILE B C 1
ATOM 2272 O O . ILE B 1 13 ? -40.375 -49.25 -59.031 1 23.12 13 ILE B O 1
ATOM 2276 N N . ARG B 1 14 ? -39.844 -47.281 -58.719 1 22.56 14 ARG B N 1
ATOM 2277 C CA . ARG B 1 14 ? -39 -47.344 -59.906 1 22.56 14 ARG B CA 1
ATOM 2278 C C . ARG B 1 14 ? -37.781 -48.188 -59.656 1 22.56 14 ARG B C 1
ATOM 2280 O O . ARG B 1 14 ? -37.156 -48.125 -58.594 1 22.56 14 ARG B O 1
ATOM 2287 N N . SER B 1 15 ? -37.656 -49.25 -60.406 1 23.88 15 SER B N 1
ATOM 2288 C CA . SER B 1 15 ? -36.719 -50.375 -60.625 1 23.88 15 SER B CA 1
ATOM 2289 C C . SER B 1 15 ? -35.312 -49.844 -60.938 1 23.88 15 SER B C 1
ATOM 2291 O O . SER B 1 15 ? -35.125 -49.062 -61.875 1 23.88 15 SER B O 1
ATOM 2293 N N . LEU B 1 16 ? -34.531 -49.469 -59.938 1 23 16 LEU B N 1
ATOM 2294 C CA . LEU B 1 16 ? -33.156 -48.938 -59.969 1 23 16 LEU B CA 1
ATOM 2295 C C . LEU B 1 16 ? -32.281 -49.875 -60.844 1 23 16 LEU B C 1
ATOM 2297 O O . LEU B 1 16 ? -32.281 -51.094 -60.656 1 23 16 LEU B O 1
ATOM 2301 N N . SER B 1 17 ? -32.031 -49.375 -62.062 1 23.08 17 SER B N 1
ATOM 2302 C CA . SER B 1 17 ? -31.281 -49.938 -63.188 1 23.08 17 SER B CA 1
ATOM 2303 C C . SER B 1 17 ? -29.906 -50.438 -62.719 1 23.08 17 SER B C 1
ATOM 2305 O O . SER B 1 17 ? -29.328 -49.875 -61.781 1 23.08 17 SER B O 1
ATOM 2307 N N . PRO B 1 18 ? -29.531 -51.688 -63.062 1 28.95 18 PRO B N 1
ATOM 2308 C CA . PRO B 1 18 ? -28.391 -52.562 -62.719 1 28.95 18 PRO B CA 1
ATOM 2309 C C . PRO B 1 18 ? -27.062 -51.969 -63.188 1 28.95 18 PRO B C 1
ATOM 2311 O O . PRO B 1 18 ? -26.016 -52.625 -63.062 1 28.95 18 PRO B O 1
ATOM 2314 N N . GLY B 1 19 ? -26.906 -50.594 -63.312 1 25.05 19 GLY B N 1
ATOM 2315 C CA . GLY B 1 19 ? -25.875 -50.094 -64.188 1 25.05 19 GLY B CA 1
ATOM 2316 C C . GLY B 1 19 ? -24.484 -50.531 -63.812 1 25.05 19 GLY B C 1
ATOM 2317 O O . GLY B 1 19 ? -23.5 -50.125 -64.438 1 25.05 19 GLY B O 1
ATOM 2318 N N . CYS B 1 20 ? -24.219 -50.938 -62.594 1 25.42 20 CYS B N 1
ATOM 2319 C CA . CYS B 1 20 ? -22.844 -50.625 -62.219 1 25.42 20 CYS B CA 1
ATOM 2320 C C . CYS B 1 20 ? -21.844 -51.438 -62.969 1 25.42 20 CYS B C 1
ATOM 2322 O O . CYS B 1 20 ? -21.219 -52.344 -62.438 1 25.42 20 CYS B O 1
ATOM 2324 N N . ALA B 1 21 ? -22.266 -51.969 -64.125 1 30.77 21 ALA B N 1
ATOM 2325 C CA . ALA B 1 21 ? -21.297 -52.969 -64.562 1 30.77 21 ALA B CA 1
ATOM 2326 C C . ALA B 1 21 ? -19.969 -52.344 -64.938 1 30.77 21 ALA B C 1
ATOM 2328 O O . ALA B 1 21 ? -19.812 -51.844 -66.062 1 30.77 21 ALA B O 1
ATOM 2329 N N . SER B 1 22 ? -19.609 -51.219 -64.25 1 28.77 22 SER B N 1
ATOM 2330 C CA . SER B 1 22 ? -18.453 -50.594 -64.875 1 28.77 22 SER B CA 1
ATOM 2331 C C . SER B 1 22 ? -17.328 -51.594 -65.125 1 28.77 22 SER B C 1
ATOM 2333 O O . SER B 1 22 ? -16.984 -52.344 -64.188 1 28.77 22 SER B O 1
ATOM 2335 N N . PRO B 1 23 ? -16.984 -51.875 -66.312 1 31.11 23 PRO B N 1
ATOM 2336 C CA . PRO B 1 23 ? -16.031 -52.906 -66.75 1 31.11 23 PRO B CA 1
ATOM 2337 C C . PRO B 1 23 ? -14.648 -52.719 -66.125 1 31.11 23 PRO B C 1
ATOM 2339 O O . PRO B 1 23 ? -14.266 -51.594 -65.75 1 31.11 23 PRO B O 1
ATOM 2342 N N . LEU B 1 24 ? -14.188 -53.688 -65.25 1 29.92 24 LEU B N 1
ATOM 2343 C CA . LEU B 1 24 ? -12.914 -53.781 -64.562 1 29.92 24 LEU B CA 1
ATOM 2344 C C . LEU B 1 24 ? -11.75 -53.531 -65.5 1 29.92 24 LEU B C 1
ATOM 2346 O O . LEU B 1 24 ? -11.758 -53.969 -66.625 1 29.92 24 LEU B O 1
ATOM 2350 N N . PRO B 1 25 ? -11.141 -52.281 -65.375 1 31.06 25 PRO B N 1
ATOM 2351 C CA . PRO B 1 25 ? -10.078 -51.875 -66.312 1 31.06 25 PRO B CA 1
ATOM 2352 C C . PRO B 1 25 ? -9.086 -53 -66.562 1 31.06 25 PRO B C 1
ATOM 2354 O O . PRO B 1 25 ? -8.945 -53.938 -65.75 1 31.06 25 PRO B O 1
ATOM 2357 N N . GLU B 1 26 ? -8.82 -53.312 -67.875 1 31.91 26 GLU B N 1
ATOM 2358 C CA . GLU B 1 26 ? -8.062 -54.406 -68.5 1 31.91 26 GLU B CA 1
ATOM 2359 C C . GLU B 1 26 ? -6.684 -54.562 -67.875 1 31.91 26 GLU B C 1
ATOM 2361 O O . GLU B 1 26 ? -6.039 -55.594 -68 1 31.91 26 GLU B O 1
ATOM 2366 N N . THR B 1 27 ? -6.148 -53.344 -67.5 1 33.88 27 THR B N 1
ATOM 2367 C CA . THR B 1 27 ? -4.715 -53.375 -67.25 1 33.88 27 THR B CA 1
ATOM 2368 C C . THR B 1 27 ? -4.402 -54.375 -66.125 1 33.88 27 THR B C 1
ATOM 2370 O O . THR B 1 27 ? -3.236 -54.625 -65.812 1 33.88 27 THR B O 1
ATOM 2373 N N . CYS B 1 28 ? -5.414 -54.562 -65.188 1 31.58 28 CYS B N 1
ATOM 2374 C CA . CYS B 1 28 ? -5.129 -55.406 -64.062 1 31.58 28 CYS B CA 1
ATOM 2375 C C . CYS B 1 28 ? -4.938 -56.875 -64.5 1 31.58 28 CYS B C 1
ATOM 2377 O O . CYS B 1 28 ? -4.789 -57.75 -63.625 1 31.58 28 CYS B O 1
ATOM 2379 N N . ARG B 1 29 ? -5.316 -57.125 -65.688 1 29.91 29 ARG B N 1
ATOM 2380 C CA . ARG B 1 29 ? -5.383 -58.562 -66 1 29.91 29 ARG B CA 1
ATOM 2381 C C . ARG B 1 29 ? -4.008 -59.188 -65.938 1 29.91 29 ARG B C 1
ATOM 2383 O O . ARG B 1 29 ? -3.904 -60.406 -65.688 1 29.91 29 ARG B O 1
ATOM 2390 N N . ARG B 1 30 ? -3.049 -58.469 -66.5 1 29.8 30 ARG B N 1
ATOM 2391 C CA . ARG B 1 30 ? -1.941 -59.344 -66.875 1 29.8 30 ARG B CA 1
ATOM 2392 C C . ARG B 1 30 ? -1.23 -59.906 -65.625 1 29.8 30 ARG B C 1
ATOM 2394 O O . ARG B 1 30 ? -0.517 -60.906 -65.75 1 29.8 30 ARG B O 1
ATOM 2401 N N . ALA B 1 31 ? -0.956 -59.031 -64.625 1 32.97 31 ALA B N 1
ATOM 2402 C CA . ALA B 1 31 ? 0.135 -59.344 -63.75 1 32.97 31 ALA B CA 1
ATOM 2403 C C . ALA B 1 31 ? -0.245 -60.531 -62.844 1 32.97 31 ALA B C 1
ATOM 2405 O O . ALA B 1 31 ? -0.578 -60.344 -61.656 1 32.97 31 ALA B O 1
ATOM 2406 N N . ILE B 1 32 ? -1.206 -61.344 -63.188 1 31.66 32 ILE B N 1
ATOM 2407 C CA . ILE B 1 32 ? -1.734 -62.438 -62.375 1 31.66 32 ILE B CA 1
ATOM 2408 C C . ILE B 1 32 ? -0.608 -63.375 -62 1 31.66 32 ILE B C 1
ATOM 2410 O O . ILE B 1 32 ? -0.801 -64.312 -61.188 1 31.66 32 ILE B O 1
ATOM 2414 N N . ALA B 1 33 ? 0.329 -63.656 -62.906 1 31.55 33 ALA B N 1
ATOM 2415 C CA . ALA B 1 33 ? 0.833 -65 -62.719 1 31.55 33 ALA B CA 1
ATOM 2416 C C . ALA B 1 33 ? 1.527 -65.125 -61.344 1 31.55 33 ALA B C 1
ATOM 2418 O O . ALA B 1 33 ? 1.392 -66.125 -60.656 1 31.55 33 ALA B O 1
ATOM 2419 N N . GLY B 1 34 ? 2.717 -64.5 -61.188 1 33.91 34 GLY B N 1
ATOM 2420 C CA . GLY B 1 34 ? 3.66 -64.938 -60.156 1 33.91 34 GLY B CA 1
ATOM 2421 C C . GLY B 1 34 ? 3.256 -64.562 -58.75 1 33.91 34 GLY B C 1
ATOM 2422 O O . GLY B 1 34 ? 2.572 -63.562 -58.562 1 33.91 34 GLY B O 1
ATOM 2423 N N . GLY B 1 35 ? 3.104 -65.438 -57.688 1 35.03 35 GLY B N 1
ATOM 2424 C CA . GLY B 1 35 ? 2.498 -65.5 -56.375 1 35.03 35 GLY B CA 1
ATOM 2425 C C . GLY B 1 35 ? 2.91 -64.375 -55.469 1 35.03 35 GLY B C 1
ATOM 2426 O O . GLY B 1 35 ? 2.779 -64.438 -54.25 1 35.03 35 GLY B O 1
ATOM 2427 N N . GLY B 1 36 ? 3.678 -63.375 -55.969 1 35.28 36 GLY B N 1
ATOM 2428 C CA . GLY B 1 36 ? 4.23 -62.5 -54.969 1 35.28 36 GLY B CA 1
ATOM 2429 C C . GLY B 1 36 ? 3.186 -61.594 -54.281 1 35.28 36 GLY B C 1
ATOM 2430 O O . GLY B 1 36 ? 2.273 -61.125 -54.969 1 35.28 36 GLY B O 1
ATOM 2431 N N . ARG B 1 37 ? 2.91 -61.906 -53.031 1 40.5 37 ARG B N 1
ATOM 2432 C CA . ARG B 1 37 ? 1.962 -61.156 -52.219 1 40.5 37 ARG B CA 1
ATOM 2433 C C . ARG B 1 37 ? 2.193 -59.656 -52.312 1 40.5 37 ARG B C 1
ATOM 2435 O O . ARG B 1 37 ? 3.336 -59.188 -52.281 1 40.5 37 ARG B O 1
ATOM 2442 N N . PRO B 1 38 ? 1.334 -58.938 -53.031 1 38.88 38 PRO B N 1
ATOM 2443 C CA . PRO B 1 38 ? 1.484 -57.469 -53.094 1 38.88 38 PRO B CA 1
ATOM 2444 C C . PRO B 1 38 ? 1.581 -56.812 -51.719 1 38.88 38 PRO B C 1
ATOM 2446 O O . PRO B 1 38 ? 0.827 -57.188 -50.812 1 38.88 38 PRO B O 1
ATOM 2449 N N . VAL B 1 39 ? 2.803 -56.5 -51.219 1 39.25 39 VAL B N 1
ATOM 2450 C CA . VAL B 1 39 ? 2.98 -55.719 -49.969 1 39.25 39 VAL B CA 1
ATOM 2451 C C . VAL B 1 39 ? 2.303 -54.375 -50.125 1 39.25 39 VAL B C 1
ATOM 2453 O O . VAL B 1 39 ? 2.617 -53.594 -51.031 1 39.25 39 VAL B O 1
ATOM 2456 N N . CYS B 1 40 ? 1.026 -54.25 -49.781 1 37.44 40 CYS B N 1
ATOM 2457 C CA . CYS B 1 40 ? 0.365 -52.969 -49.719 1 37.44 40 CYS B CA 1
ATOM 2458 C C . CYS B 1 40 ? 1.237 -51.938 -48.969 1 37.44 40 CYS B C 1
ATOM 2460 O O . CYS B 1 40 ? 1.78 -52.25 -47.906 1 37.44 40 CYS B O 1
ATOM 2462 N N . PRO B 1 41 ? 1.768 -50.969 -49.719 1 40.5 41 PRO B N 1
ATOM 2463 C CA . PRO B 1 41 ? 2.533 -49.938 -49 1 40.5 41 PRO B CA 1
ATOM 2464 C C . PRO B 1 41 ? 1.788 -49.375 -47.812 1 40.5 41 PRO B C 1
ATOM 2466 O O . PRO B 1 41 ? 0.555 -49.406 -47.781 1 40.5 41 PRO B O 1
ATOM 2469 N N . PRO B 1 42 ? 2.4 -49.531 -46.656 1 40.81 42 PRO B N 1
ATOM 2470 C CA . PRO B 1 42 ? 1.727 -48.938 -45.5 1 40.81 42 PRO B CA 1
ATOM 2471 C C . PRO B 1 42 ? 1.085 -47.594 -45.781 1 40.81 42 PRO B C 1
ATOM 2473 O O . PRO B 1 42 ? 1.617 -46.812 -46.594 1 40.81 42 PRO B O 1
ATOM 2476 N N . GLY B 1 43 ? -0.231 -47.562 -46.031 1 37.34 43 GLY B N 1
ATOM 2477 C CA . GLY B 1 43 ? -0.973 -46.312 -46.219 1 37.34 43 GLY B CA 1
ATOM 2478 C C . GLY B 1 43 ? -0.493 -45.188 -45.281 1 37.34 43 GLY B C 1
ATOM 2479 O O . GLY B 1 43 ? 0.24 -45.438 -44.344 1 37.34 43 GLY B O 1
ATOM 2480 N N . PRO B 1 44 ? -0.553 -43.938 -45.812 1 42.19 44 PRO B N 1
ATOM 2481 C CA . PRO B 1 44 ? -0.102 -42.719 -45.094 1 42.19 44 PRO B CA 1
ATOM 2482 C C . PRO B 1 44 ? -0.581 -42.688 -43.656 1 42.19 44 PRO B C 1
ATOM 2484 O O . PRO B 1 44 ? -0.472 -41.656 -42.969 1 42.19 44 PRO B O 1
ATOM 2487 N N . GLU B 1 45 ? -0.996 -43.812 -43.156 1 43.56 45 GLU B N 1
ATOM 2488 C CA . GLU B 1 45 ? -1.487 -43.75 -41.781 1 43.56 45 GLU B CA 1
ATOM 2489 C C . GLU B 1 45 ? -0.406 -43.25 -40.812 1 43.56 45 GLU B C 1
ATOM 2491 O O . GLU B 1 45 ? -0.672 -43 -39.656 1 43.56 45 GLU B O 1
ATOM 2496 N N . HIS B 1 46 ? 0.818 -43.188 -41.312 1 46.56 46 HIS B N 1
ATOM 2497 C CA . HIS B 1 46 ? 1.864 -42.75 -40.406 1 46.56 46 HIS B CA 1
ATOM 2498 C C . HIS B 1 46 ? 1.929 -41.219 -40.375 1 46.56 46 HIS B C 1
ATOM 2500 O O . HIS B 1 46 ? 2.635 -40.656 -39.531 1 46.56 46 HIS B O 1
ATOM 2506 N N . ALA B 1 47 ? 1.449 -40.562 -41.406 1 48.69 47 ALA B N 1
ATOM 2507 C CA . ALA B 1 47 ? 1.465 -39.094 -41.438 1 48.69 47 ALA B CA 1
ATOM 2508 C C . ALA B 1 47 ? 0.523 -38.531 -40.375 1 48.69 47 ALA B C 1
ATOM 2510 O O . ALA B 1 47 ? 0.809 -37.5 -39.75 1 48.69 47 ALA B O 1
ATOM 2511 N N . GLY B 1 48 ? -0.565 -39.125 -40.094 1 47.44 48 GLY B N 1
ATOM 2512 C CA . GLY B 1 48 ? -1.497 -38.719 -39.031 1 47.44 48 GLY B CA 1
ATOM 2513 C C . GLY B 1 48 ? -0.91 -38.812 -37.656 1 47.44 48 GLY B C 1
ATOM 2514 O O . GLY B 1 48 ? -1.252 -38.031 -36.75 1 47.44 48 GLY B O 1
ATOM 2515 N N . MET B 1 49 ? -0.119 -39.812 -37.406 1 48.34 49 MET B N 1
ATOM 2516 C CA . MET B 1 49 ? 0.535 -40 -36.125 1 48.34 49 MET B CA 1
ATOM 2517 C C . MET B 1 49 ? 1.508 -38.875 -35.812 1 48.34 49 MET B C 1
ATOM 2519 O O . MET B 1 49 ? 1.606 -38.406 -34.688 1 48.34 49 MET B O 1
ATOM 2523 N N . GLU B 1 50 ? 2.162 -38.375 -36.906 1 50.38 50 GLU B N 1
ATOM 2524 C CA . GLU B 1 50 ? 3.139 -37.312 -36.688 1 50.38 50 GLU B CA 1
ATOM 2525 C C . GLU B 1 50 ? 2.451 -35.969 -36.375 1 50.38 50 GLU B C 1
ATOM 2527 O O . GLU B 1 50 ? 2.906 -35.219 -35.5 1 50.38 50 GLU B O 1
ATOM 2532 N N . LEU B 1 51 ? 1.571 -35.594 -37.219 1 48.72 51 LEU B N 1
ATOM 2533 C CA . LEU B 1 51 ? 0.863 -34.344 -36.938 1 48.72 51 LEU B CA 1
ATOM 2534 C C . LEU B 1 51 ? 0.152 -34.438 -35.594 1 48.72 51 LEU B C 1
ATOM 2536 O O . LEU B 1 51 ? 0.104 -33.438 -34.875 1 48.72 51 LEU B O 1
ATOM 2540 N N . ASP B 1 52 ? -0.445 -35.531 -35.281 1 49.5 52 ASP B N 1
ATOM 2541 C CA . ASP B 1 52 ? -1.104 -35.75 -34 1 49.5 52 ASP B CA 1
ATOM 2542 C C . ASP B 1 52 ? -0.125 -35.562 -32.812 1 49.5 52 ASP B C 1
ATOM 2544 O O . ASP B 1 52 ? -0.474 -35 -31.797 1 49.5 52 ASP B O 1
ATOM 2548 N N . PHE B 1 53 ? 1.029 -36.156 -33.062 1 51.06 53 PHE B N 1
ATOM 2549 C CA . PHE B 1 53 ? 2.053 -35.969 -32.031 1 51.06 53 PHE B CA 1
ATOM 2550 C C . PHE B 1 53 ? 2.379 -34.5 -31.828 1 51.06 53 PHE B C 1
ATOM 2552 O O . PHE B 1 53 ? 2.529 -34.031 -30.703 1 51.06 53 PHE B O 1
ATOM 2559 N N . ILE B 1 54 ? 2.52 -33.781 -32.969 1 48.06 54 ILE B N 1
ATOM 2560 C CA . ILE B 1 54 ? 2.869 -32.375 -32.906 1 48.06 54 ILE B CA 1
ATOM 2561 C C . ILE B 1 54 ? 1.732 -31.562 -32.281 1 48.06 54 ILE B C 1
ATOM 2563 O O . ILE B 1 54 ? 1.969 -30.719 -31.422 1 48.06 54 ILE B O 1
ATOM 2567 N N . ILE B 1 55 ? 0.553 -31.812 -32.875 1 52.09 55 ILE B N 1
ATOM 2568 C CA . ILE B 1 55 ? -0.624 -31.141 -32.312 1 52.09 55 ILE B CA 1
ATOM 2569 C C . ILE B 1 55 ? -0.878 -31.609 -30.891 1 52.09 55 ILE B C 1
ATOM 2571 O O . ILE B 1 55 ? -1.263 -30.828 -30.031 1 52.09 55 ILE B O 1
ATOM 2575 N N . GLU B 1 56 ? -0.91 -33 -30.719 1 56.16 56 GLU B N 1
ATOM 2576 C CA . GLU B 1 56 ? -1.146 -33.656 -29.438 1 56.16 56 GLU B CA 1
ATOM 2577 C C . GLU B 1 56 ? -0.28 -33.062 -28.344 1 56.16 56 GLU B C 1
ATOM 2579 O O . GLU B 1 56 ? -0.751 -32.812 -27.219 1 56.16 56 GLU B O 1
ATOM 2584 N N . GLY B 1 57 ? 0.924 -32.656 -28.703 1 66.56 57 GLY B N 1
ATOM 2585 C CA . GLY B 1 57 ? 1.915 -32.219 -27.75 1 66.56 57 GLY B CA 1
ATOM 2586 C C . GLY B 1 57 ? 1.801 -30.734 -27.422 1 66.56 57 GLY B C 1
ATOM 2587 O O . GLY B 1 57 ? 2.17 -30.297 -26.328 1 66.56 57 GLY B O 1
ATOM 2588 N N . TRP B 1 58 ? 0.936 -30.094 -28.359 1 79.75 58 TRP B N 1
ATOM 2589 C CA . TRP B 1 58 ? 0.989 -28.641 -28.219 1 79.75 58 TRP B CA 1
ATOM 2590 C C . TRP B 1 58 ? 0.127 -28.172 -27.062 1 79.75 58 TRP B C 1
ATOM 2592 O O . TRP B 1 58 ? 0.492 -27.234 -26.359 1 79.75 58 TRP B O 1
ATOM 2602 N N . ALA B 1 59 ? -1.048 -28.906 -26.875 1 79.69 59 ALA B N 1
ATOM 2603 C CA . ALA B 1 59 ? -1.912 -28.469 -25.781 1 79.69 59 ALA B CA 1
ATOM 2604 C C . ALA B 1 59 ? -1.235 -28.688 -24.422 1 79.69 59 ALA B C 1
ATOM 2606 O O . ALA B 1 59 ? -1.386 -27.875 -23.516 1 79.69 59 ALA B O 1
ATOM 2607 N N . GLY B 1 60 ? -0.58 -29.797 -24.328 1 87.12 60 GLY B N 1
ATOM 2608 C CA . GLY B 1 60 ? 0.167 -30.047 -23.094 1 87.12 60 GLY B CA 1
ATOM 2609 C C . GLY B 1 60 ? 1.248 -29.016 -22.844 1 87.12 60 GLY B C 1
ATOM 2610 O O . GLY B 1 60 ? 1.389 -28.516 -21.719 1 87.12 60 GLY B O 1
ATOM 2611 N N . HIS B 1 61 ? 1.896 -28.656 -23.922 1 92.94 61 HIS B N 1
ATOM 2612 C CA . HIS B 1 61 ? 2.936 -27.641 -23.797 1 92.94 61 HIS B CA 1
ATOM 2613 C C . HIS B 1 61 ? 2.336 -26.281 -23.5 1 92.94 61 HIS B C 1
ATOM 2615 O O . HIS B 1 61 ? 2.912 -25.5 -22.734 1 92.94 61 HIS B O 1
ATOM 2621 N N . LEU B 1 62 ? 1.184 -26.047 -24.078 1 94.62 62 LEU B N 1
ATOM 2622 C CA . LEU B 1 62 ? 0.52 -24.766 -23.859 1 94.62 62 LEU B CA 1
ATOM 2623 C C . LEU B 1 62 ? 0.142 -24.609 -22.391 1 94.62 62 LEU B C 1
ATOM 2625 O O . LEU B 1 62 ? 0.319 -23.531 -21.812 1 94.62 62 LEU B O 1
ATOM 2629 N N . SER B 1 63 ? -0.384 -25.625 -21.766 1 95.88 63 SER B N 1
ATOM 2630 C CA . SER B 1 63 ? -0.75 -25.578 -20.359 1 95.88 63 SER B CA 1
ATOM 2631 C C . SER B 1 63 ? 0.45 -25.219 -19.484 1 95.88 63 SER B C 1
ATOM 2633 O O . SER B 1 63 ? 0.369 -24.328 -18.641 1 95.88 63 SER B O 1
ATOM 2635 N N . TYR B 1 64 ? 1.545 -25.859 -19.797 1 95.12 64 TYR B N 1
ATOM 2636 C CA . TYR B 1 64 ? 2.752 -25.594 -19.016 1 95.12 64 TYR B CA 1
ATOM 2637 C C . TYR B 1 64 ? 3.275 -24.188 -19.266 1 95.12 64 TYR B C 1
ATOM 2639 O O . TYR B 1 64 ? 3.697 -23.5 -18.344 1 95.12 64 TYR B O 1
ATOM 2647 N N . LEU B 1 65 ? 3.23 -23.766 -20.516 1 96.25 65 LEU B N 1
ATOM 2648 C CA . LEU B 1 65 ? 3.713 -22.438 -20.875 1 96.25 65 LEU B CA 1
ATOM 2649 C C . LEU B 1 65 ? 2.916 -21.359 -20.156 1 96.25 65 LEU B C 1
ATOM 2651 O O . LEU B 1 65 ? 3.494 -20.422 -19.594 1 96.25 65 LEU B O 1
ATOM 2655 N N . LEU B 1 66 ? 1.669 -21.531 -20.109 1 97.81 66 LEU B N 1
ATOM 2656 C CA . LEU B 1 66 ? 0.8 -20.547 -19.469 1 97.81 66 LEU B CA 1
ATOM 2657 C C . LEU B 1 66 ? 1.023 -20.531 -17.969 1 97.81 66 LEU B C 1
ATOM 2659 O O . LEU B 1 66 ? 0.94 -19.484 -17.328 1 97.81 66 LEU B O 1
ATOM 2663 N N . LEU B 1 67 ? 1.279 -21.672 -17.453 1 97.19 67 LEU B N 1
ATOM 2664 C CA . LEU B 1 67 ? 1.562 -21.719 -16.031 1 97.19 67 LEU B CA 1
ATOM 2665 C C . LEU B 1 67 ? 2.867 -21 -15.703 1 97.19 67 LEU B C 1
ATOM 2667 O O . LEU B 1 67 ? 2.939 -20.25 -14.727 1 97.19 67 LEU B O 1
ATOM 2671 N N . VAL B 1 68 ? 3.855 -21.188 -16.5 1 96.75 68 VAL B N 1
ATOM 2672 C CA . VAL B 1 68 ? 5.133 -20.5 -16.297 1 96.75 68 VAL B CA 1
ATOM 2673 C C . VAL B 1 68 ? 4.953 -19 -16.469 1 96.75 68 VAL B C 1
ATOM 2675 O O . VAL B 1 68 ? 5.477 -18.219 -15.688 1 96.75 68 VAL B O 1
ATOM 2678 N N . LEU B 1 69 ? 4.145 -18.578 -17.438 1 96.12 69 LEU B N 1
ATOM 2679 C CA . LEU B 1 69 ? 3.863 -17.156 -17.672 1 96.12 69 LEU B CA 1
ATOM 2680 C C . LEU B 1 69 ? 3.145 -16.547 -16.469 1 96.12 69 LEU B C 1
ATOM 2682 O O . LEU B 1 69 ? 3.389 -15.398 -16.109 1 96.12 69 LEU B O 1
ATOM 2686 N N . SER B 1 70 ? 2.301 -17.391 -15.891 1 96.75 70 SER B N 1
ATOM 2687 C CA . SER B 1 70 ? 1.587 -16.922 -14.711 1 96.75 70 SER B CA 1
ATOM 2688 C C . SER B 1 70 ? 2.555 -16.531 -13.602 1 96.75 70 SER B C 1
ATOM 2690 O O . SER B 1 70 ? 2.334 -15.539 -12.891 1 96.75 70 SER B O 1
ATOM 2692 N N . MET B 1 71 ? 3.66 -17.234 -13.539 1 95 71 MET B N 1
ATOM 2693 C CA . MET B 1 71 ? 4.613 -17.016 -12.453 1 95 71 MET B CA 1
ATOM 2694 C C . MET B 1 71 ? 5.457 -15.766 -12.719 1 95 71 MET B C 1
ATOM 2696 O O . MET B 1 71 ? 6.145 -15.273 -11.828 1 95 71 MET B O 1
ATOM 2700 N N . LEU B 1 72 ? 5.348 -15.148 -13.922 1 93.19 72 LEU B N 1
ATOM 2701 C CA . LEU B 1 72 ? 6.062 -13.914 -14.258 1 93.19 72 LEU B CA 1
ATOM 2702 C C . LEU B 1 72 ? 5.223 -12.688 -13.914 1 93.19 72 LEU B C 1
ATOM 2704 O O . LEU B 1 72 ? 5.73 -11.57 -13.906 1 93.19 72 LEU B O 1
ATOM 2708 N N . MET B 1 73 ? 4.023 -12.977 -13.586 1 89.44 73 MET B N 1
ATOM 2709 C CA . MET B 1 73 ? 3.139 -11.852 -13.273 1 89.44 73 MET B CA 1
ATOM 2710 C C . MET B 1 73 ? 3.396 -11.336 -11.859 1 89.44 73 MET B C 1
ATOM 2712 O O . MET B 1 73 ? 3.734 -12.109 -10.961 1 89.44 73 MET B O 1
ATOM 2716 N N . ARG B 1 74 ? 3.141 -10 -11.711 1 82.06 74 ARG B N 1
ATOM 2717 C CA . ARG B 1 74 ? 3.359 -9.352 -10.422 1 82.06 74 ARG B CA 1
ATOM 2718 C C . ARG B 1 74 ? 2.037 -8.938 -9.789 1 82.06 74 ARG B C 1
ATOM 2720 O O . ARG B 1 74 ? 2.004 -8.5 -8.641 1 82.06 74 ARG B O 1
ATOM 2727 N N . HIS B 1 75 ? 0.997 -9.117 -10.609 1 83.62 75 HIS B N 1
ATOM 2728 C CA . HIS B 1 75 ? -0.344 -8.82 -10.117 1 83.62 75 HIS B CA 1
ATOM 2729 C C . HIS B 1 75 ? -1.176 -10.094 -9.984 1 83.62 75 HIS B C 1
ATOM 2731 O O . HIS B 1 75 ? -1.211 -10.914 -10.906 1 83.62 75 HIS B O 1
ATOM 2737 N N . MET B 1 76 ? -1.866 -10.148 -8.844 1 85.25 76 MET B N 1
ATOM 2738 C CA . MET B 1 76 ? -2.594 -11.375 -8.523 1 85.25 76 MET B CA 1
ATOM 2739 C C . MET B 1 76 ? -3.688 -11.641 -9.555 1 85.25 76 MET B C 1
ATOM 2741 O O . MET B 1 76 ? -3.961 -12.797 -9.891 1 85.25 76 MET B O 1
ATOM 2745 N N . LEU B 1 77 ? -4.332 -10.641 -10.031 1 87.19 77 LEU B N 1
ATOM 2746 C CA . LEU B 1 77 ? -5.402 -10.805 -11.008 1 87.19 77 LEU B CA 1
ATOM 2747 C C . LEU B 1 77 ? -4.887 -11.484 -12.266 1 87.19 77 LEU B C 1
ATOM 2749 O O . LEU B 1 77 ? -5.469 -12.469 -12.734 1 87.19 77 LEU B O 1
ATOM 2753 N N . TRP B 1 78 ? -3.811 -10.977 -12.82 1 90.44 78 TRP B N 1
ATOM 2754 C CA . TRP B 1 78 ? -3.244 -11.531 -14.047 1 90.44 78 TRP B CA 1
ATOM 2755 C C . TRP B 1 78 ? -2.701 -12.938 -13.805 1 90.44 78 TRP B C 1
ATOM 2757 O O . TRP B 1 78 ? -2.846 -13.82 -14.656 1 90.44 78 TRP B O 1
ATOM 2767 N N . LEU B 1 79 ? -2.072 -13.117 -12.617 1 94.31 79 LEU B N 1
ATOM 2768 C CA . LEU B 1 79 ? -1.577 -14.445 -12.258 1 94.31 79 LEU B CA 1
ATOM 2769 C C . LEU B 1 79 ? -2.703 -15.469 -12.289 1 94.31 79 LEU B C 1
ATOM 2771 O O . LEU B 1 79 ? -2.584 -16.516 -12.93 1 94.31 79 LEU B O 1
ATOM 2775 N N . ARG B 1 80 ? -3.85 -15.133 -11.688 1 95.25 80 ARG B N 1
ATOM 2776 C CA . ARG B 1 80 ? -4.969 -16.062 -11.602 1 95.25 80 ARG B CA 1
ATOM 2777 C C . ARG B 1 80 ? -5.586 -16.312 -12.969 1 95.25 80 ARG B C 1
ATOM 2779 O O . ARG B 1 80 ? -5.988 -17.438 -13.281 1 95.25 80 ARG B O 1
ATOM 2786 N N . LEU B 1 81 ? -5.652 -15.32 -13.805 1 97.31 81 LEU B N 1
ATOM 2787 C CA . LEU B 1 81 ? -6.215 -15.484 -15.141 1 97.31 81 LEU B CA 1
ATOM 2788 C C . LEU B 1 81 ? -5.355 -16.422 -15.984 1 97.31 81 LEU B C 1
ATOM 2790 O O . LEU B 1 81 ? -5.883 -17.281 -16.688 1 97.31 81 LEU B O 1
ATOM 2794 N N . PHE B 1 82 ? -4.086 -16.266 -15.859 1 98.06 82 PHE B N 1
ATOM 2795 C CA . PHE B 1 82 ? -3.184 -17.141 -16.609 1 98.06 82 PHE B CA 1
ATOM 2796 C C . PHE B 1 82 ? -3.252 -18.562 -16.078 1 98.06 82 PHE B C 1
ATOM 2798 O O . PHE B 1 82 ? -3.16 -19.516 -16.844 1 98.06 82 PHE B O 1
ATOM 2805 N N . VAL B 1 83 ? -3.391 -18.688 -14.758 1 97.75 83 VAL B N 1
ATOM 2806 C CA . VAL B 1 83 ? -3.51 -20.031 -14.18 1 97.75 83 VAL B CA 1
ATOM 2807 C C . VAL B 1 83 ? -4.797 -20.688 -14.656 1 97.75 83 VAL B C 1
ATOM 2809 O O . VAL B 1 83 ? -4.809 -21.875 -14.984 1 97.75 83 VAL B O 1
ATOM 2812 N N . ILE B 1 84 ? -5.867 -19.969 -14.695 1 98.38 84 ILE B N 1
ATOM 2813 C CA . ILE B 1 84 ? -7.133 -20.484 -15.188 1 98.38 84 ILE B CA 1
ATOM 2814 C C . ILE B 1 84 ? -6.969 -20.953 -16.625 1 98.38 84 ILE B C 1
ATOM 2816 O O . ILE B 1 84 ? -7.363 -22.078 -16.969 1 98.38 84 ILE B O 1
ATOM 2820 N N . ALA B 1 85 ? -6.398 -20.109 -17.453 1 98.31 85 ALA B N 1
ATOM 2821 C CA . ALA B 1 85 ? -6.16 -20.469 -18.859 1 98.31 85 ALA B CA 1
ATOM 2822 C C . ALA B 1 85 ? -5.293 -21.719 -18.953 1 98.31 85 ALA B C 1
ATOM 2824 O O . ALA B 1 85 ? -5.555 -22.609 -19.781 1 98.31 85 ALA B O 1
ATOM 2825 N N . SER B 1 86 ? -4.258 -21.766 -18.141 1 97.94 86 SER B N 1
ATOM 2826 C CA . SER B 1 86 ? -3.373 -22.922 -18.125 1 97.94 86 SER B CA 1
ATOM 2827 C C . SER B 1 86 ? -4.137 -24.203 -17.766 1 97.94 86 SER B C 1
ATOM 2829 O O . SER B 1 86 ? -4.012 -25.219 -18.438 1 97.94 86 SER B O 1
ATOM 2831 N N . ALA B 1 87 ? -4.906 -24.078 -16.719 1 97.69 87 ALA B N 1
ATOM 2832 C CA . ALA B 1 87 ? -5.656 -25.25 -16.234 1 97.69 87 ALA B CA 1
ATOM 2833 C C . ALA B 1 87 ? -6.688 -25.688 -17.281 1 97.69 87 ALA B C 1
ATOM 2835 O O . ALA B 1 87 ? -6.918 -26.891 -17.453 1 97.69 87 ALA B O 1
ATOM 2836 N N . MET B 1 88 ? -7.324 -24.766 -17.969 1 97.75 88 MET B N 1
ATOM 2837 C CA . MET B 1 88 ? -8.281 -25.109 -19.016 1 97.75 88 MET B CA 1
ATOM 2838 C C . MET B 1 88 ? -7.594 -25.844 -20.156 1 97.75 88 MET B C 1
ATOM 2840 O O . MET B 1 88 ? -8.117 -26.844 -20.656 1 97.75 88 MET B O 1
ATOM 2844 N N . ALA B 1 89 ? -6.496 -25.391 -20.609 1 96.62 89 ALA B N 1
ATOM 2845 C CA . ALA B 1 89 ? -5.711 -26.094 -21.609 1 96.62 89 ALA B CA 1
ATOM 2846 C C . ALA B 1 89 ? -5.305 -27.469 -21.125 1 96.62 89 ALA B C 1
ATOM 2848 O O . ALA B 1 89 ? -5.309 -28.438 -21.906 1 96.62 89 ALA B O 1
ATOM 2849 N N . GLY B 1 90 ? -4.926 -27.531 -19.828 1 94.75 90 GLY B N 1
ATOM 2850 C CA . GLY B 1 90 ? -4.578 -28.812 -19.234 1 94.75 90 GLY B CA 1
ATOM 2851 C C . GLY B 1 90 ? -5.734 -29.781 -19.219 1 94.75 90 GLY B C 1
ATOM 2852 O O . GLY B 1 90 ? -5.551 -30.984 -19.469 1 94.75 90 GLY B O 1
ATOM 2853 N N . ILE B 1 91 ? -6.879 -29.344 -18.922 1 95.81 91 ILE B N 1
ATOM 2854 C CA . ILE B 1 91 ? -8.07 -30.188 -18.922 1 95.81 91 ILE B CA 1
ATOM 2855 C C . ILE B 1 91 ? -8.312 -30.734 -20.328 1 95.81 91 ILE B C 1
ATOM 2857 O O . ILE B 1 91 ? -8.57 -31.938 -20.484 1 95.81 91 ILE B O 1
ATOM 2861 N N . ALA B 1 92 ? -8.281 -29.875 -21.297 1 94.44 92 ALA B N 1
ATOM 2862 C CA . ALA B 1 92 ? -8.469 -30.312 -22.688 1 94.44 92 ALA B CA 1
ATOM 2863 C C . ALA B 1 92 ? -7.449 -31.375 -23.062 1 94.44 92 ALA B C 1
ATOM 2865 O O . ALA B 1 92 ? -7.809 -32.406 -23.641 1 94.44 92 ALA B O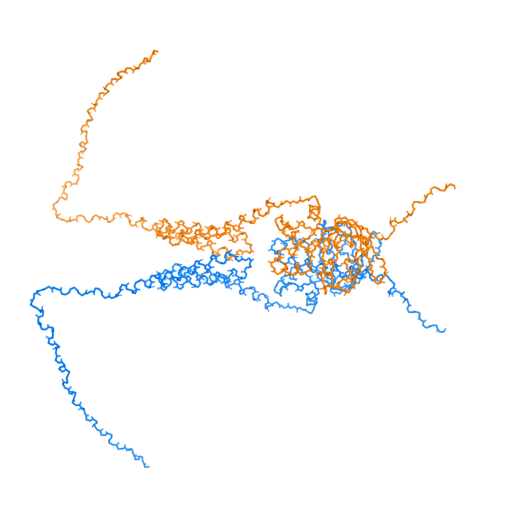 1
ATOM 2866 N N . PHE B 1 93 ? -6.211 -31.266 -22.688 1 93.12 93 PHE B N 1
ATOM 2867 C CA . PHE B 1 93 ? -5.145 -32.219 -23.031 1 93.12 93 PHE B CA 1
ATOM 2868 C C . PHE B 1 93 ? -5.359 -33.531 -22.328 1 93.12 93 PHE B C 1
ATOM 2870 O O . PHE B 1 93 ? -5.293 -34.594 -22.953 1 93.12 93 PHE B O 1
ATOM 2877 N N . ASP B 1 94 ? -5.602 -33.406 -21.094 1 91.75 94 ASP B N 1
ATOM 2878 C CA . ASP B 1 94 ? -5.789 -34.625 -20.297 1 91.75 94 ASP B CA 1
ATOM 2879 C C . ASP B 1 94 ? -7.023 -35.406 -20.75 1 91.75 94 ASP B C 1
ATOM 2881 O O . ASP B 1 94 ? -7.031 -36.625 -20.75 1 91.75 94 ASP B O 1
ATOM 2885 N N . HIS B 1 95 ? -8.062 -34.688 -21.156 1 91.56 95 HIS B N 1
ATOM 2886 C CA . HIS B 1 95 ? -9.32 -35.344 -21.516 1 91.56 95 HIS B CA 1
ATOM 2887 C C . HIS B 1 95 ? -9.258 -35.906 -22.938 1 91.56 95 HIS B C 1
ATOM 2889 O O . HIS B 1 95 ? -9.539 -37.094 -23.156 1 91.56 95 HIS B O 1
ATOM 2895 N N . PHE B 1 96 ? -8.82 -35.125 -23.891 1 89.81 96 PHE B N 1
ATOM 2896 C CA . PHE B 1 96 ? -8.945 -35.5 -25.281 1 89.81 96 PHE B CA 1
ATOM 2897 C C . PHE B 1 96 ? -7.73 -36.312 -25.734 1 89.81 96 PHE B C 1
ATOM 2899 O O . PHE B 1 96 ? -7.848 -37.219 -26.578 1 89.81 96 PHE B O 1
ATOM 2906 N N . TRP B 1 97 ? -6.566 -36.094 -25.109 1 85.25 97 TRP B N 1
ATOM 2907 C CA . TRP B 1 97 ? -5.355 -36.719 -25.625 1 85.25 97 TRP B CA 1
ATOM 2908 C C . TRP B 1 97 ? -4.859 -37.812 -24.672 1 85.25 97 TRP B C 1
ATOM 2910 O O . TRP B 1 97 ? -4.465 -38.875 -25.109 1 85.25 97 TRP B O 1
ATOM 2920 N N . LEU B 1 98 ? -4.879 -37.531 -23.344 1 86.62 98 LEU B N 1
ATOM 2921 C CA . LEU B 1 98 ? -4.266 -38.469 -22.406 1 86.62 98 LEU B CA 1
ATOM 2922 C C . LEU B 1 98 ? -5.32 -39.344 -21.766 1 86.62 98 LEU B C 1
ATOM 2924 O O . LEU B 1 98 ? -4.992 -40.375 -21.172 1 86.62 98 LEU B O 1
ATOM 2928 N N . GLN B 1 99 ? -6.594 -38.906 -21.844 1 89.31 99 GLN B N 1
ATOM 2929 C CA . GLN B 1 99 ? -7.652 -39.625 -21.141 1 89.31 99 GLN B CA 1
ATOM 2930 C C . GLN B 1 99 ? -7.258 -39.906 -19.688 1 89.31 99 GLN B C 1
ATOM 2932 O O . GLN B 1 99 ? -7.379 -41.031 -19.219 1 89.31 99 GLN B O 1
ATOM 2937 N N . ASN B 1 100 ? -6.684 -39 -19.031 1 89.5 100 ASN B N 1
ATOM 2938 C CA . ASN B 1 100 ? -6.23 -39 -17.641 1 89.5 100 ASN B CA 1
ATOM 2939 C C . ASN B 1 100 ? -7.23 -38.344 -16.719 1 89.5 100 ASN B C 1
ATOM 2941 O O . ASN B 1 100 ? -7.199 -37.125 -16.547 1 89.5 100 ASN B O 1
ATOM 2945 N N . PRO B 1 101 ? -8.086 -39.125 -16.078 1 91.5 101 PRO B N 1
ATOM 2946 C CA . PRO B 1 101 ? -9.117 -38.5 -15.227 1 91.5 101 PRO B CA 1
ATOM 2947 C C . PRO B 1 101 ? -8.539 -37.844 -13.984 1 91.5 101 PRO B C 1
ATOM 2949 O O . PRO B 1 101 ? -9.133 -36.906 -13.453 1 91.5 101 PRO B O 1
ATOM 2952 N N . VAL B 1 102 ? -7.43 -38.312 -13.5 1 89.12 102 VAL B N 1
ATOM 2953 C CA . VAL B 1 102 ? -6.805 -37.719 -12.328 1 89.12 102 VAL B CA 1
ATOM 2954 C C . VAL B 1 102 ? -6.363 -36.281 -12.648 1 89.12 102 VAL B C 1
ATOM 2956 O O . VAL B 1 102 ? -6.645 -35.344 -11.883 1 89.12 102 VAL B O 1
ATOM 2959 N N . GLY B 1 103 ? -5.711 -36.125 -13.828 1 91.19 103 GLY B N 1
ATOM 2960 C CA . GLY B 1 103 ? -5.316 -34.781 -14.273 1 91.19 103 GLY B CA 1
ATOM 2961 C C . GLY B 1 103 ? -6.496 -33.844 -14.477 1 91.19 103 GLY B C 1
ATOM 2962 O O . GLY B 1 103 ? -6.445 -32.688 -14.086 1 91.19 103 GLY B O 1
ATOM 2963 N N . VAL B 1 104 ? -7.547 -34.375 -15.047 1 94.69 104 VAL B N 1
ATOM 2964 C CA . VAL B 1 104 ? -8.742 -33.594 -15.273 1 94.69 104 VAL B CA 1
ATOM 2965 C C . VAL B 1 104 ? -9.312 -33.125 -13.945 1 94.69 104 VAL B C 1
ATOM 2967 O O . VAL B 1 104 ? -9.711 -31.953 -13.805 1 94.69 104 VAL B O 1
ATOM 2970 N N . PHE B 1 105 ? -9.297 -33.938 -12.922 1 95.88 105 PHE B N 1
ATOM 2971 C CA . PHE B 1 105 ? -9.812 -33.594 -11.602 1 95.88 105 PHE B CA 1
ATOM 2972 C C . PHE B 1 105 ? -9.016 -32.438 -10.984 1 95.88 105 PHE B C 1
ATOM 2974 O O . PHE B 1 105 ? -9.594 -31.438 -10.562 1 95.88 105 PHE B O 1
ATOM 2981 N N . TRP B 1 106 ? -7.723 -32.562 -10.969 1 95.62 106 TRP B N 1
ATOM 2982 C CA . TRP B 1 106 ? -6.895 -31.578 -10.281 1 95.62 106 TRP B CA 1
ATOM 2983 C C . TRP B 1 106 ? -6.875 -30.25 -11.039 1 95.62 106 TRP B C 1
ATOM 2985 O O . TRP B 1 106 ? -6.887 -29.188 -10.43 1 95.62 106 TRP B O 1
ATOM 2995 N N . GLN B 1 107 ? -6.816 -30.359 -12.336 1 96.38 107 GLN B N 1
ATOM 2996 C CA . GLN B 1 107 ? -6.879 -29.141 -13.125 1 96.38 107 GLN B CA 1
ATOM 2997 C C . GLN B 1 107 ? -8.227 -28.453 -12.961 1 96.38 107 GLN B C 1
ATOM 2999 O O . GLN B 1 107 ? -8.297 -27.219 -12.93 1 96.38 107 GLN B O 1
ATOM 3004 N N . SER B 1 108 ? -9.305 -29.188 -12.859 1 97.62 108 SER B N 1
ATOM 3005 C CA . SER B 1 108 ? -10.617 -28.609 -12.617 1 97.62 108 SER B CA 1
ATOM 3006 C C . SER B 1 108 ? -10.68 -27.922 -11.258 1 97.62 108 SER B C 1
ATOM 3008 O O . SER B 1 108 ? -11.266 -26.844 -11.125 1 97.62 108 SER B O 1
ATOM 3010 N N . LEU B 1 109 ? -10.031 -28.5 -10.25 1 97.69 109 LEU B N 1
ATOM 3011 C CA . LEU B 1 109 ? -9.969 -27.891 -8.93 1 97.69 109 LEU B CA 1
ATOM 3012 C C . LEU B 1 109 ? -9.18 -26.594 -8.969 1 97.69 109 LEU B C 1
ATOM 3014 O O . LEU B 1 109 ? -9.547 -25.609 -8.312 1 97.69 109 LEU B O 1
ATOM 3018 N N . LEU B 1 110 ? -8.164 -26.625 -9.734 1 97.56 110 LEU B N 1
ATOM 3019 C CA . LEU B 1 110 ? -7.352 -25.422 -9.898 1 97.56 110 LEU B CA 1
ATOM 3020 C C . LEU B 1 110 ? -8.164 -24.297 -10.523 1 97.56 110 LEU B C 1
ATOM 3022 O O . LEU B 1 110 ? -8.094 -23.156 -10.078 1 97.56 110 LEU B O 1
ATOM 3026 N N . VAL B 1 111 ? -8.93 -24.625 -11.531 1 98.06 111 VAL B N 1
ATOM 3027 C CA . VAL B 1 111 ? -9.805 -23.641 -12.148 1 98.06 111 VAL B CA 1
ATOM 3028 C C . VAL B 1 111 ? -10.836 -23.141 -11.133 1 98.06 111 VAL B C 1
ATOM 3030 O O . VAL B 1 111 ? -11.039 -21.938 -10.977 1 98.06 111 VAL B O 1
ATOM 3033 N N . LEU B 1 112 ? -11.406 -24.047 -10.391 1 97.94 112 LEU B N 1
ATOM 3034 C CA . LEU B 1 112 ? -12.461 -23.719 -9.438 1 97.94 112 LEU B CA 1
ATOM 3035 C C . LEU B 1 112 ? -11.953 -22.781 -8.352 1 97.94 112 LEU B C 1
ATOM 3037 O O . LEU B 1 112 ? -12.594 -21.781 -8.039 1 97.94 112 LEU B O 1
ATOM 3041 N N . VAL B 1 113 ? -10.812 -23.047 -7.828 1 97.44 113 VAL B N 1
ATOM 3042 C CA . VAL B 1 113 ? -10.258 -22.234 -6.742 1 97.44 113 VAL B CA 1
ATOM 3043 C C . VAL B 1 113 ? -9.969 -20.828 -7.242 1 97.44 113 VAL B C 1
ATOM 3045 O O . VAL B 1 113 ? -10.289 -19.844 -6.57 1 97.44 113 VAL B O 1
ATOM 3048 N N . ASN B 1 114 ? -9.43 -20.719 -8.383 1 96.94 114 ASN B N 1
ATOM 3049 C CA . ASN B 1 114 ? -9.086 -19.406 -8.906 1 96.94 114 ASN B CA 1
ATOM 3050 C C . ASN B 1 114 ? -10.328 -18.625 -9.328 1 96.94 114 ASN B C 1
ATOM 3052 O O . ASN B 1 114 ? -10.414 -17.406 -9.102 1 96.94 114 ASN B O 1
ATOM 3056 N N . VAL B 1 115 ? -11.289 -19.281 -9.891 1 96.81 115 VAL B N 1
ATOM 3057 C CA . VAL B 1 115 ? -12.547 -18.641 -10.25 1 96.81 115 VAL B CA 1
ATOM 3058 C C . VAL B 1 115 ? -13.281 -18.219 -8.984 1 96.81 115 VAL B C 1
ATOM 3060 O O . VAL B 1 115 ? -13.852 -17.109 -8.93 1 96.81 115 VAL B O 1
ATOM 3063 N N . ALA B 1 116 ? -13.25 -19.078 -7.98 1 96.31 116 ALA B N 1
ATOM 3064 C CA . ALA B 1 116 ? -13.898 -18.766 -6.715 1 96.31 116 ALA B CA 1
ATOM 3065 C C . ALA B 1 116 ? -13.273 -17.531 -6.066 1 96.31 116 ALA B C 1
ATOM 3067 O O . ALA B 1 116 ? -13.984 -16.656 -5.574 1 96.31 116 ALA B O 1
ATOM 3068 N N . GLU B 1 117 ? -12.055 -17.5 -6.082 1 93.5 117 GLU B N 1
ATOM 3069 C CA . GLU B 1 117 ? -11.367 -16.359 -5.496 1 93.5 117 GLU B CA 1
ATOM 3070 C C . GLU B 1 117 ? -11.711 -15.07 -6.238 1 93.5 117 GLU B C 1
ATOM 3072 O O . GLU B 1 117 ? -11.953 -14.031 -5.617 1 93.5 117 GLU B O 1
ATOM 3077 N N . LEU B 1 118 ? -11.75 -15.133 -7.539 1 93.62 118 LEU B N 1
ATOM 3078 C CA . LEU B 1 118 ? -12.109 -13.969 -8.344 1 93.62 118 LEU B CA 1
ATOM 3079 C C . LEU B 1 118 ? -13.57 -13.586 -8.133 1 93.62 118 LEU B C 1
ATOM 3081 O O . LEU B 1 118 ? -13.898 -12.406 -8.031 1 93.62 118 LEU B O 1
ATOM 3085 N N . ALA B 1 119 ? -14.391 -14.539 -8.039 1 94.38 119 ALA B N 1
ATOM 3086 C CA . ALA B 1 119 ? -15.82 -14.32 -7.828 1 94.38 119 ALA B CA 1
ATOM 3087 C C . ALA B 1 119 ? -16.078 -13.719 -6.449 1 94.38 119 ALA B C 1
ATOM 3089 O O . ALA B 1 119 ? -16.938 -12.844 -6.301 1 94.38 119 ALA B O 1
ATOM 3090 N N . LEU B 1 120 ? -15.398 -14.242 -5.465 1 91.69 120 LEU B N 1
ATOM 3091 C CA . LEU B 1 120 ? -15.555 -13.711 -4.113 1 91.69 120 LEU B CA 1
ATOM 3092 C C . LEU B 1 120 ? -15.18 -12.234 -4.055 1 91.69 120 LEU B C 1
ATOM 3094 O O . LEU B 1 120 ? -15.867 -11.438 -3.418 1 91.69 120 LEU B O 1
ATOM 3098 N N . LEU B 1 121 ? -14.102 -11.828 -4.656 1 86.75 121 LEU B N 1
ATOM 3099 C CA . LEU B 1 121 ? -13.688 -10.43 -4.711 1 86.75 121 LEU B CA 1
ATOM 3100 C C . LEU B 1 121 ? -14.742 -9.586 -5.422 1 86.75 121 LEU B C 1
ATOM 3102 O O . LEU B 1 121 ? -15.07 -8.484 -4.965 1 86.75 121 LEU B O 1
ATOM 3106 N N . TRP B 1 122 ? -15.25 -10.117 -6.508 1 91.31 122 TRP B N 1
ATOM 3107 C CA . TRP B 1 122 ? -16.281 -9.43 -7.285 1 91.31 122 TRP B CA 1
ATOM 3108 C C . TRP B 1 122 ? -17.562 -9.281 -6.477 1 91.31 122 TRP B C 1
ATOM 3110 O O . TRP B 1 122 ? -18.156 -8.195 -6.434 1 91.31 122 TRP B O 1
ATOM 3120 N N . ARG B 1 123 ? -17.969 -10.273 -5.805 1 92.88 123 ARG B N 1
ATOM 3121 C CA . ARG B 1 123 ? -19.188 -10.266 -4.988 1 92.88 123 ARG B CA 1
ATOM 3122 C C . ARG B 1 123 ? -19.047 -9.273 -3.838 1 92.88 123 ARG B C 1
ATOM 3124 O O . ARG B 1 123 ? -19.984 -8.516 -3.559 1 92.88 123 ARG B O 1
ATOM 3131 N N . ASN B 1 124 ? -17.875 -9.359 -3.188 1 90.12 124 ASN B N 1
ATOM 3132 C CA . ASN B 1 124 ? -17.656 -8.43 -2.08 1 90.12 124 ASN B CA 1
ATOM 3133 C C . ASN B 1 124 ? -17.766 -6.98 -2.529 1 90.12 124 ASN B C 1
ATOM 3135 O O . ASN B 1 124 ? -18.359 -6.152 -1.832 1 90.12 124 ASN B O 1
ATOM 3139 N N . ASP B 1 125 ? -17.359 -6.672 -3.627 1 91.69 125 ASP B N 1
ATOM 3140 C CA . ASP B 1 125 ? -17.422 -5.32 -4.164 1 91.69 125 ASP B CA 1
ATOM 3141 C C . ASP B 1 125 ? -18.859 -4.938 -4.535 1 91.69 125 ASP B C 1
ATOM 3143 O O . ASP B 1 125 ? -19.297 -3.816 -4.27 1 91.69 125 ASP B O 1
ATOM 3147 N N . ARG B 1 126 ? -19.547 -5.848 -5.039 1 91.56 126 ARG B N 1
ATOM 3148 C CA . ARG B 1 126 ? -20.891 -5.578 -5.527 1 91.56 126 ARG B CA 1
ATOM 3149 C C . ARG B 1 126 ? -21.891 -5.48 -4.371 1 91.56 126 ARG B C 1
ATOM 3151 O O . ARG B 1 126 ? -22.875 -4.742 -4.449 1 91.56 126 ARG B O 1
ATOM 3158 N N . ARG B 1 127 ? -21.703 -6.188 -3.395 1 92.31 127 ARG B N 1
ATOM 3159 C CA . ARG B 1 127 ? -22.672 -6.266 -2.299 1 92.31 127 ARG B CA 1
ATOM 3160 C C . ARG B 1 127 ? -22.438 -5.148 -1.286 1 92.31 127 ARG B C 1
ATOM 3162 O O . ARG B 1 127 ? -23.25 -4.934 -0.394 1 92.31 127 ARG B O 1
ATOM 3169 N N . ALA B 1 128 ? -21.359 -4.527 -1.46 1 93.19 128 ALA B N 1
ATOM 3170 C CA . ALA B 1 128 ? -21.047 -3.484 -0.486 1 93.19 128 ALA B CA 1
ATOM 3171 C C . ALA B 1 128 ? -22.047 -2.334 -0.574 1 93.19 128 ALA B C 1
ATOM 3173 O O . ALA B 1 128 ? -22.266 -1.775 -1.652 1 93.19 128 ALA B O 1
ATOM 3174 N N . ARG B 1 129 ? -22.797 -2.088 0.476 1 94.19 129 ARG B N 1
ATOM 3175 C CA . ARG B 1 129 ? -23.719 -0.97 0.611 1 94.19 129 ARG B CA 1
ATOM 3176 C C . ARG B 1 129 ? -23.281 -0.015 1.712 1 94.19 129 ARG B C 1
ATOM 3178 O O . ARG B 1 129 ? -22.672 -0.438 2.697 1 94.19 129 ARG B O 1
ATOM 3185 N N . PHE B 1 130 ? -23.594 1.181 1.451 1 95.69 130 PHE B N 1
ATOM 3186 C CA . PHE B 1 130 ? -23.141 2.203 2.387 1 95.69 130 PHE B CA 1
ATOM 3187 C C . PHE B 1 130 ? -24.281 3.15 2.746 1 95.69 130 PHE B C 1
ATOM 3189 O O . PHE B 1 130 ? -25.109 3.484 1.897 1 95.69 130 PHE B O 1
ATOM 3196 N N . THR B 1 131 ? -24.422 3.498 4.02 1 95 131 THR B N 1
ATOM 3197 C CA . THR B 1 131 ? -25.297 4.594 4.418 1 95 131 THR B CA 1
ATOM 3198 C C . THR B 1 131 ? -24.75 5.93 3.932 1 95 131 THR B C 1
ATOM 3200 O O . THR B 1 131 ? -23.641 6 3.412 1 95 131 THR B O 1
ATOM 3203 N N . VAL B 1 132 ? -25.5 7.012 4.117 1 93.88 132 VAL B N 1
ATOM 3204 C CA . VAL B 1 132 ? -25.109 8.352 3.691 1 93.88 132 VAL B CA 1
ATOM 3205 C C . VAL B 1 132 ? -23.844 8.773 4.438 1 93.88 132 VAL B C 1
ATOM 3207 O O . VAL B 1 132 ? -22.906 9.312 3.834 1 93.88 132 VAL B O 1
ATOM 3210 N N . GLU B 1 133 ? -23.797 8.445 5.715 1 94.06 133 GLU B N 1
ATOM 3211 C CA . GLU B 1 133 ? -22.641 8.797 6.531 1 94.06 133 GLU B CA 1
ATOM 3212 C C . GLU B 1 133 ? -21.406 8.031 6.098 1 94.06 133 GLU B C 1
ATOM 3214 O O . GLU B 1 133 ? -20.297 8.586 6.035 1 94.06 133 GLU B O 1
ATOM 3219 N N . GLU B 1 134 ? -21.625 6.781 5.762 1 95.44 134 GLU B N 1
ATOM 3220 C CA . GLU B 1 134 ? -20.516 5.938 5.312 1 95.44 134 GLU B CA 1
ATOM 3221 C C . GLU B 1 134 ? -20 6.383 3.947 1 95.44 134 GLU B C 1
ATOM 3223 O O . GLU B 1 134 ? -18.797 6.359 3.693 1 95.44 134 GLU B O 1
ATOM 3228 N N . ASP B 1 135 ? -20.906 6.801 3.16 1 95.44 135 ASP B N 1
ATOM 3229 C CA . ASP B 1 135 ? -20.531 7.266 1.832 1 95.44 135 ASP B CA 1
ATOM 3230 C C . ASP B 1 135 ? -19.688 8.539 1.917 1 95.44 135 ASP B C 1
ATOM 3232 O O . ASP B 1 135 ? -18.719 8.695 1.169 1 95.44 135 ASP B O 1
ATOM 3236 N N . ARG B 1 136 ? -20.031 9.391 2.779 1 94.44 136 ARG B N 1
ATOM 3237 C CA . ARG B 1 136 ? -19.234 10.602 2.973 1 94.44 136 ARG B CA 1
ATOM 3238 C C . ARG B 1 136 ? -17.828 10.273 3.443 1 94.44 136 ARG B C 1
ATOM 3240 O O . ARG B 1 136 ? -16.859 10.82 2.924 1 94.44 136 ARG B O 1
ATOM 3247 N N . PHE B 1 137 ? -17.797 9.367 4.359 1 94.88 137 PHE B N 1
ATOM 3248 C CA . PHE B 1 137 ? -16.5 8.906 4.871 1 94.88 137 PHE B CA 1
ATOM 3249 C C . PHE B 1 137 ? -15.664 8.305 3.754 1 94.88 137 PHE B C 1
ATOM 3251 O O . PHE B 1 137 ? -14.492 8.664 3.586 1 94.88 137 PHE B O 1
ATOM 3258 N N . ARG B 1 138 ? -16.234 7.445 3.023 1 93.19 138 ARG B N 1
ATOM 3259 C CA . ARG B 1 138 ? -15.562 6.762 1.92 1 93.19 138 ARG B CA 1
ATOM 3260 C C . ARG B 1 138 ? -15.062 7.758 0.882 1 93.19 138 ARG B C 1
ATOM 3262 O O . ARG B 1 138 ? -13.906 7.695 0.461 1 93.19 138 ARG B O 1
ATOM 3269 N N . GLU B 1 139 ? -15.852 8.695 0.514 1 90.25 139 GLU B N 1
ATOM 3270 C CA . GLU B 1 139 ? -15.516 9.664 -0.533 1 90.25 139 GLU B CA 1
ATOM 3271 C C . GLU B 1 139 ? -14.445 10.641 -0.065 1 90.25 139 GLU B C 1
ATOM 3273 O O . GLU B 1 139 ? -13.609 11.078 -0.858 1 90.25 139 GLU B O 1
ATOM 3278 N N . THR B 1 140 ? -14.414 10.891 1.169 1 87.62 140 THR B N 1
ATOM 3279 C CA . THR B 1 140 ? -13.508 11.914 1.678 1 87.62 140 THR B CA 1
ATOM 3280 C C . THR B 1 140 ? -12.133 11.328 1.974 1 87.62 140 THR B C 1
ATOM 3282 O O . THR B 1 140 ? -11.109 11.891 1.579 1 87.62 140 THR B O 1
ATOM 3285 N N . LEU B 1 141 ? -12.148 10.141 2.652 1 87.94 141 LEU B N 1
ATOM 3286 C CA . LEU B 1 141 ? -10.852 9.742 3.188 1 87.94 141 LEU B CA 1
ATOM 3287 C C . LEU B 1 141 ? -10.484 8.328 2.74 1 87.94 141 LEU B C 1
ATOM 3289 O O . LEU B 1 141 ? -9.336 7.91 2.861 1 87.94 141 LEU B O 1
ATOM 3293 N N . LEU B 1 142 ? -11.438 7.562 2.162 1 88.69 142 LEU B N 1
ATOM 3294 C CA . LEU B 1 142 ? -11.156 6.168 1.847 1 88.69 142 LEU B CA 1
ATOM 3295 C C . LEU B 1 142 ? -11.367 5.895 0.361 1 88.69 142 LEU B C 1
ATOM 3297 O O . LEU B 1 142 ? -11.68 4.766 -0.029 1 88.69 142 LEU B O 1
ATOM 3301 N N . SER B 1 143 ? -11.203 6.848 -0.469 1 81.81 143 SER B N 1
ATOM 3302 C CA . SER B 1 143 ? -11.523 6.758 -1.891 1 81.81 143 SER B CA 1
ATOM 3303 C C . SER B 1 143 ? -10.594 5.777 -2.602 1 81.81 143 SER B C 1
ATOM 3305 O O . SER B 1 143 ? -10.922 5.277 -3.68 1 81.81 143 SER B O 1
ATOM 3307 N N . GLY B 1 144 ? -9.523 5.391 -2.057 1 77.19 144 GLY B N 1
ATOM 3308 C CA . GLY B 1 144 ? -8.578 4.484 -2.695 1 77.19 144 GLY B CA 1
ATOM 3309 C C . GLY B 1 144 ? -8.922 3.023 -2.482 1 77.19 144 GLY B C 1
ATOM 3310 O O . GLY B 1 144 ? -8.297 2.143 -3.082 1 77.19 144 GLY B O 1
ATOM 3311 N N . LEU B 1 145 ? -9.883 2.75 -1.752 1 84.38 145 LEU B N 1
ATOM 3312 C CA . LEU B 1 145 ? -10.289 1.377 -1.468 1 84.38 145 LEU B CA 1
ATOM 3313 C C . LEU B 1 145 ? -11.461 0.959 -2.35 1 84.38 145 LEU B C 1
ATOM 3315 O O . LEU B 1 145 ? -12.359 1.759 -2.615 1 84.38 145 LEU B O 1
ATOM 3319 N N . SER B 1 146 ? -11.406 -0.301 -2.783 1 87.25 146 SER B N 1
ATOM 3320 C CA . SER B 1 146 ? -12.594 -0.857 -3.424 1 87.25 146 SER B CA 1
ATOM 3321 C C . SER B 1 146 ? -13.781 -0.883 -2.465 1 87.25 146 SER B C 1
ATOM 3323 O O . SER B 1 146 ? -13.602 -0.844 -1.245 1 87.25 146 SER B O 1
ATOM 3325 N N . PRO B 1 147 ? -15 -0.94 -3.027 1 91.69 147 PRO B N 1
ATOM 3326 C CA . PRO B 1 147 ? -16.188 -0.979 -2.16 1 91.69 147 PRO B CA 1
ATOM 3327 C C . PRO B 1 147 ? -16.141 -2.141 -1.17 1 91.69 147 PRO B C 1
ATOM 3329 O O . PRO B 1 147 ? -16.484 -1.968 0.003 1 91.69 147 PRO B O 1
ATOM 3332 N N . GLY B 1 148 ? -15.773 -3.258 -1.592 1 91.06 148 GLY B N 1
ATOM 3333 C CA . GLY B 1 148 ? -15.703 -4.41 -0.708 1 91.06 148 GLY B CA 1
ATOM 3334 C C . GLY B 1 148 ? -14.711 -4.227 0.43 1 91.06 148 GLY B C 1
ATOM 3335 O O . GLY B 1 148 ? 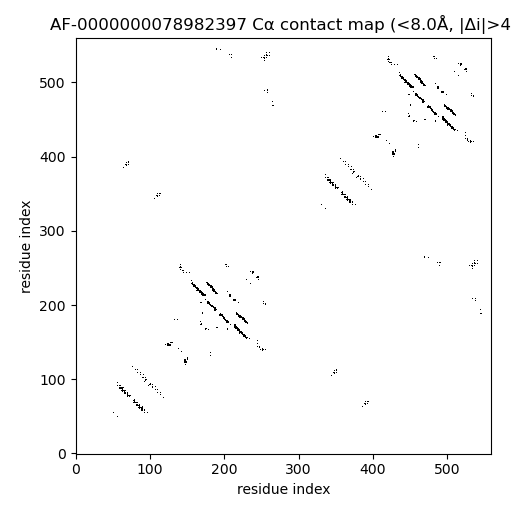-15.023 -4.535 1.582 1 91.06 148 GLY B O 1
ATOM 3336 N N . ARG B 1 149 ? -13.586 -3.713 0.146 1 87.69 149 ARG B N 1
ATOM 3337 C CA . ARG B 1 149 ? -12.578 -3.471 1.168 1 87.69 149 ARG B CA 1
ATOM 3338 C C . ARG B 1 149 ? -13.023 -2.385 2.139 1 87.69 149 ARG B C 1
ATOM 3340 O O . ARG B 1 149 ? -12.758 -2.471 3.34 1 87.69 149 ARG B O 1
ATOM 3347 N N . CYS B 1 150 ? -13.641 -1.377 1.575 1 92.5 150 CYS B N 1
ATOM 3348 C CA . CYS B 1 150 ? -14.164 -0.304 2.414 1 92.5 150 CYS B CA 1
ATOM 3349 C C . CYS B 1 150 ? -15.203 -0.834 3.395 1 92.5 150 CYS B C 1
ATOM 3351 O O . CYS B 1 150 ? -15.188 -0.48 4.574 1 92.5 150 CYS B O 1
ATOM 3353 N N . ARG B 1 151 ? -16 -1.616 2.879 1 93.5 151 ARG B N 1
ATOM 3354 C CA . ARG B 1 151 ? -17.047 -2.203 3.727 1 93.5 151 ARG B CA 1
ATOM 3355 C C . ARG B 1 151 ? -16.422 -3.016 4.859 1 93.5 151 ARG B C 1
ATOM 3357 O O . ARG B 1 151 ? -16.844 -2.898 6.016 1 93.5 151 ARG B O 1
ATOM 3364 N N . ARG B 1 152 ? -15.461 -3.791 4.559 1 90.56 152 ARG B N 1
ATOM 3365 C CA . ARG B 1 152 ? -14.781 -4.594 5.57 1 90.56 152 ARG B CA 1
ATOM 3366 C C . ARG B 1 152 ? -14.125 -3.707 6.625 1 90.56 152 ARG B C 1
ATOM 3368 O O . ARG B 1 152 ? -14.172 -4.016 7.82 1 90.56 152 ARG B O 1
ATOM 3375 N N . LEU B 1 153 ? -13.508 -2.652 6.203 1 91.81 153 LEU B N 1
ATOM 3376 C CA . LEU B 1 153 ? -12.867 -1.72 7.125 1 91.81 153 LEU B CA 1
ATOM 3377 C C . LEU B 1 153 ? -13.898 -1.081 8.055 1 91.81 153 LEU B C 1
ATOM 3379 O O . LEU B 1 153 ? -13.695 -1.03 9.266 1 91.81 153 LEU B O 1
ATOM 3383 N N . LEU B 1 154 ? -14.938 -0.574 7.441 1 94.44 154 LEU B N 1
ATOM 3384 C CA . LEU B 1 154 ? -15.984 0.082 8.219 1 94.44 154 LEU B CA 1
ATOM 3385 C C . LEU B 1 154 ? -16.578 -0.869 9.258 1 94.44 154 LEU B C 1
ATOM 3387 O O . LEU B 1 154 ? -16.906 -0.452 10.367 1 94.44 154 LEU B O 1
ATOM 3391 N N . ASP B 1 155 ? -16.578 -2.129 8.906 1 94.81 155 ASP B N 1
ATOM 3392 C CA . ASP B 1 155 ? -17.156 -3.127 9.812 1 94.81 155 ASP B CA 1
ATOM 3393 C C . ASP B 1 155 ? -16.203 -3.441 10.961 1 94.81 155 ASP B C 1
ATOM 3395 O O . ASP B 1 155 ? -16.609 -3.99 11.984 1 94.81 155 ASP B O 1
ATOM 3399 N N . LEU B 1 156 ? -14.953 -3.215 10.789 1 94.19 156 LEU B N 1
ATOM 3400 C CA . LEU B 1 156 ? -13.984 -3.438 11.852 1 94.19 156 LEU B CA 1
ATOM 3401 C C . LEU B 1 156 ? -14.133 -2.395 12.953 1 94.19 156 LEU B C 1
ATOM 3403 O O . LEU B 1 156 ? -13.734 -2.633 14.094 1 94.19 156 LEU B O 1
ATOM 3407 N N . GLY B 1 157 ? -14.602 -1.201 12.531 1 96.38 157 GLY B N 1
ATOM 3408 C CA . GLY B 1 157 ? -14.875 -0.158 13.508 1 96.38 157 GLY B CA 1
ATOM 3409 C C . GLY B 1 157 ? -16.328 -0.096 13.93 1 96.38 157 GLY B C 1
ATOM 3410 O O . GLY B 1 157 ? -17.062 -1.071 13.773 1 96.38 157 GLY B O 1
ATOM 3411 N N . ARG B 1 158 ? -16.703 0.998 14.617 1 97.06 158 ARG B N 1
ATOM 3412 C CA . ARG B 1 158 ? -18.078 1.161 15.062 1 97.06 158 ARG B CA 1
ATOM 3413 C C . ARG B 1 158 ? -18.484 2.631 15.062 1 97.06 158 ARG B C 1
ATOM 3415 O O . ARG B 1 158 ? -17.641 3.51 15.281 1 97.06 158 ARG B O 1
ATOM 3422 N N . TRP B 1 159 ? -19.719 2.822 14.82 1 97.69 159 TRP B N 1
ATOM 3423 C CA . TRP B 1 159 ? -20.312 4.156 14.898 1 97.69 159 TRP B CA 1
ATOM 3424 C C . TRP B 1 159 ? -20.844 4.434 16.297 1 97.69 159 TRP B C 1
ATOM 3426 O O . TRP B 1 159 ? -21.469 3.572 16.922 1 97.69 159 TRP B O 1
ATOM 3436 N N . GLU B 1 160 ? -20.469 5.609 16.781 1 97.31 160 GLU B N 1
ATOM 3437 C CA . GLU B 1 160 ? -20.875 6.012 18.125 1 97.31 160 GLU B CA 1
ATOM 3438 C C . GLU B 1 160 ? -21.188 7.508 18.188 1 97.31 160 GLU B C 1
ATOM 3440 O O . GLU B 1 160 ? -20.672 8.281 17.375 1 97.31 160 GLU B O 1
ATOM 3445 N N . THR B 1 161 ? -22.078 7.836 19.078 1 98.12 161 THR B N 1
ATOM 3446 C CA . THR B 1 161 ? -22.281 9.234 19.438 1 98.12 161 THR B CA 1
ATOM 3447 C C . THR B 1 161 ? -21.547 9.57 20.734 1 98.12 161 THR B C 1
ATOM 3449 O O . THR B 1 161 ? -21.734 8.906 21.75 1 98.12 161 THR B O 1
ATOM 3452 N N . LEU B 1 162 ? -20.703 10.562 20.656 1 98 162 LEU B N 1
ATOM 3453 C CA . LEU B 1 162 ? -19.922 10.953 21.828 1 98 162 LEU B CA 1
ATOM 3454 C C . LEU B 1 162 ? -20.406 12.289 22.375 1 98 162 LEU B C 1
ATOM 3456 O O . LEU B 1 162 ? -20.766 13.188 21.609 1 98 162 LEU B O 1
ATOM 3460 N N . SER B 1 163 ? -20.344 12.375 23.641 1 97.94 163 SER B N 1
ATOM 3461 C CA . SER B 1 163 ? -20.828 13.578 24.312 1 97.94 163 SER B CA 1
ATOM 3462 C C . SER B 1 163 ? -19.734 14.625 24.438 1 97.94 163 SER B C 1
ATOM 3464 O O . SER B 1 163 ? -18.547 14.305 24.328 1 97.94 163 SER B O 1
ATOM 3466 N N . THR B 1 164 ? -20.234 15.859 24.672 1 97.56 164 THR B N 1
ATOM 3467 C CA . THR B 1 164 ? -19.328 16.969 24.938 1 97.56 164 THR B CA 1
ATOM 3468 C C . THR B 1 164 ? -18.391 16.625 26.094 1 97.56 164 THR B C 1
ATOM 3470 O O . THR B 1 164 ? -18.812 16.047 27.094 1 97.56 164 THR B O 1
ATOM 3473 N N . GLY B 1 165 ? -17.109 16.906 25.891 1 97.44 165 GLY B N 1
ATOM 3474 C CA . GLY B 1 165 ? -16.156 16.719 26.969 1 97.44 165 GLY B CA 1
ATOM 3475 C C . GLY B 1 165 ? -15.438 15.375 26.891 1 97.44 165 GLY B C 1
ATOM 3476 O O . GLY B 1 165 ? -14.461 15.148 27.609 1 97.44 165 GLY B O 1
ATOM 3477 N N . THR B 1 166 ? -15.906 14.523 26.031 1 97.81 166 THR B N 1
ATOM 3478 C CA . THR B 1 166 ? -15.227 13.242 25.859 1 97.81 166 THR B CA 1
ATOM 3479 C C . THR B 1 166 ? -13.805 13.445 25.344 1 97.81 166 THR B C 1
ATOM 3481 O O . THR B 1 166 ? -13.602 14.164 24.359 1 97.81 166 THR B O 1
ATOM 3484 N N . VAL B 1 167 ? -12.836 12.844 26.031 1 98.12 167 VAL B N 1
ATOM 3485 C CA . VAL B 1 167 ? -11.445 12.953 25.609 1 98.12 167 VAL B CA 1
ATOM 3486 C C . VAL B 1 167 ? -11.125 11.859 24.594 1 98.12 167 VAL B C 1
ATOM 3488 O O . VAL B 1 167 ? -11.273 10.672 24.875 1 98.12 167 VAL B O 1
ATOM 3491 N N . LEU B 1 168 ? -10.719 12.273 23.422 1 98 168 LEU B N 1
ATOM 3492 C CA . LEU B 1 168 ? -10.422 11.328 22.359 1 98 168 LEU B CA 1
ATOM 3493 C C . LEU B 1 168 ? -8.961 10.914 22.391 1 98 168 LEU B C 1
ATOM 3495 O O . LEU B 1 168 ? -8.633 9.75 22.141 1 98 168 LEU B O 1
ATOM 3499 N N . THR B 1 169 ? -8.117 11.906 22.578 1 97.81 169 THR B N 1
ATOM 3500 C CA . THR B 1 169 ? -6.688 11.648 22.719 1 97.81 169 THR B CA 1
ATOM 3501 C C . THR B 1 169 ? -6.102 12.477 23.859 1 97.81 169 THR B C 1
ATOM 3503 O O . THR B 1 169 ? -6.66 13.508 24.234 1 97.81 169 THR B O 1
ATOM 3506 N N . ARG B 1 170 ? -5.051 12 24.453 1 97.38 170 ARG B N 1
ATOM 3507 C CA . ARG B 1 170 ? -4.258 12.719 25.438 1 97.38 170 ARG B CA 1
ATOM 3508 C C . ARG B 1 170 ? -2.812 12.875 24.984 1 97.38 170 ARG B C 1
ATOM 3510 O O . ARG B 1 170 ? -2.156 11.891 24.641 1 97.38 170 ARG B O 1
ATOM 3517 N N . GLU B 1 171 ? -2.412 14.102 25.016 1 95 171 GLU B N 1
ATOM 3518 C CA . GLU B 1 171 ? -1.05 14.406 24.594 1 95 171 GLU B CA 1
ATOM 3519 C C . GLU B 1 171 ? -0.037 13.5 25.281 1 95 171 GLU B C 1
ATOM 3521 O O . GLU B 1 171 ? -0.076 13.344 26.5 1 95 171 GLU B O 1
ATOM 3526 N N . GLY B 1 172 ? 0.862 12.859 24.469 1 93.94 172 GLY B N 1
ATOM 3527 C CA . GLY B 1 172 ? 1.937 12.039 25 1 93.94 172 GLY B CA 1
ATOM 3528 C C . GLY B 1 172 ? 1.51 10.609 25.281 1 93.94 172 GLY B C 1
ATOM 3529 O O . GLY B 1 172 ? 2.328 9.781 25.688 1 93.94 172 GLY B O 1
ATOM 3530 N N . GLN B 1 173 ? 0.275 10.328 25.125 1 96.31 173 GLN B N 1
ATOM 3531 C CA . GLN B 1 173 ? -0.228 8.977 25.359 1 96.31 173 GLN B CA 1
ATOM 3532 C C . GLN B 1 173 ? -0.65 8.328 24.047 1 96.31 173 GLN B C 1
ATOM 3534 O O . GLN B 1 173 ? -1.039 9.016 23.094 1 96.31 173 GLN B O 1
ATOM 3539 N N . ARG B 1 174 ? -0.571 7.023 24.062 1 95.25 174 ARG B N 1
ATOM 3540 C CA . ARG B 1 174 ? -1.039 6.285 22.891 1 95.25 174 ARG B CA 1
ATOM 3541 C C . ARG B 1 174 ? -2.562 6.266 22.828 1 95.25 174 ARG B C 1
ATOM 3543 O O . ARG B 1 174 ? -3.219 5.777 23.75 1 95.25 174 ARG B O 1
ATOM 3550 N N . PRO B 1 175 ? -3.152 6.809 21.766 1 96.88 175 PRO B N 1
ATOM 3551 C CA . PRO B 1 175 ? -4.613 6.762 21.672 1 96.88 175 PRO B CA 1
ATOM 3552 C C . PRO B 1 175 ? -5.148 5.34 21.531 1 96.88 175 PRO B C 1
ATOM 3554 O O . PRO B 1 175 ? -4.516 4.5 20.891 1 96.88 175 PRO B O 1
ATOM 3557 N N . GLU B 1 176 ? -6.285 5.109 22.031 1 95.75 176 GLU B N 1
ATOM 3558 C CA . GLU B 1 176 ? -6.918 3.797 21.953 1 95.75 176 GLU B CA 1
ATOM 3559 C C . GLU B 1 176 ? -7.617 3.611 20.609 1 95.75 176 GLU B C 1
ATOM 3561 O O . GLU B 1 176 ? -7.762 2.486 20.125 1 95.75 176 GLU B O 1
ATOM 3566 N N . PHE B 1 177 ? -8 4.824 20.062 1 97.06 177 PHE B N 1
ATOM 3567 C CA . PHE B 1 177 ? -8.812 4.758 18.859 1 97.06 177 PHE B CA 1
ATOM 3568 C C . PHE B 1 177 ? -8.273 5.711 17.797 1 97.06 177 PHE B C 1
ATOM 3570 O O . PHE B 1 177 ? -7.672 6.738 18.125 1 97.06 177 PHE B O 1
ATOM 3577 N N . LEU B 1 178 ? -8.359 5.281 16.609 1 96.69 178 LEU B N 1
ATOM 3578 C CA . LEU B 1 178 ? -8.484 6.238 15.516 1 96.69 178 LEU B CA 1
ATOM 3579 C C . LEU B 1 178 ? -9.938 6.629 15.289 1 96.69 178 LEU B C 1
ATOM 3581 O O . LEU B 1 178 ? -10.805 5.758 15.164 1 96.69 178 LEU B O 1
ATOM 3585 N N . THR B 1 179 ? -10.203 7.895 15.266 1 97.94 179 THR B N 1
ATOM 3586 C CA . THR B 1 179 ? -11.578 8.359 15.227 1 97.94 179 THR B CA 1
ATOM 3587 C C . THR B 1 179 ? -11.828 9.211 13.984 1 97.94 179 THR B C 1
ATOM 3589 O O . THR B 1 179 ? -11.039 10.102 13.672 1 97.94 179 THR B O 1
ATOM 3592 N N . TYR B 1 180 ? -12.852 8.906 13.266 1 97.62 180 TYR B N 1
ATOM 3593 C CA . TYR B 1 180 ? -13.352 9.742 12.188 1 97.62 180 TYR B CA 1
ATOM 3594 C C . TYR B 1 180 ? -14.555 10.562 12.641 1 97.62 180 TYR B C 1
ATOM 3596 O O . TYR B 1 180 ? -15.531 10.008 13.156 1 97.62 180 TYR B O 1
ATOM 3604 N N . MET B 1 181 ? -14.516 11.875 12.375 1 97.75 181 MET B N 1
ATOM 3605 C CA . MET B 1 181 ? -15.578 12.789 12.781 1 97.75 181 MET B CA 1
ATOM 3606 C C . MET B 1 181 ? -16.641 12.898 11.695 1 97.75 181 MET B C 1
ATOM 3608 O O . MET B 1 181 ? -16.422 13.531 10.656 1 97.75 181 MET B O 1
ATOM 3612 N N . ALA B 1 182 ? -17.781 12.297 11.922 1 97.44 182 ALA B N 1
ATOM 3613 C CA . ALA B 1 182 ? -18.891 12.469 10.992 1 97.44 182 ALA B CA 1
ATOM 3614 C C . ALA B 1 182 ? -19.641 13.773 11.266 1 97.44 182 ALA B C 1
ATOM 3616 O O . ALA B 1 182 ? -20.109 14.43 10.336 1 97.44 182 ALA B O 1
ATOM 3617 N N . SER B 1 183 ? -19.844 14.055 12.453 1 96.56 183 SER B N 1
ATOM 3618 C CA . SER B 1 183 ? -20.422 15.328 12.891 1 96.56 183 SER B CA 1
ATOM 3619 C C . SER B 1 183 ? -19.828 15.766 14.227 1 96.56 183 SER B C 1
ATOM 3621 O O . SER B 1 183 ? -19.188 14.977 14.914 1 96.56 183 SER B O 1
ATOM 3623 N N . GLY B 1 184 ? -20 17.078 14.523 1 95.56 184 GLY B N 1
ATOM 3624 C CA . GLY B 1 184 ? -19.469 17.641 15.758 1 95.56 184 GLY B CA 1
ATOM 3625 C C . GLY B 1 184 ? -18.141 18.344 15.578 1 95.56 184 GLY B C 1
ATOM 3626 O O . GLY B 1 184 ? -17.672 18.5 14.453 1 95.56 184 GLY B O 1
ATOM 3627 N N . ALA B 1 185 ? -17.672 18.859 16.766 1 97 185 ALA B N 1
ATOM 3628 C CA . ALA B 1 185 ? -16.406 19.578 16.766 1 97 185 ALA B CA 1
ATOM 3629 C C . ALA B 1 185 ? -15.5 19.125 17.906 1 97 185 ALA B C 1
ATOM 3631 O O . ALA B 1 185 ? -15.992 18.703 18.969 1 97 185 ALA B O 1
ATOM 3632 N N . VAL B 1 186 ? -14.242 19.172 17.641 1 97.62 186 VAL B N 1
ATOM 3633 C CA . VAL B 1 186 ? -13.25 18.734 18.609 1 97.62 186 VAL B CA 1
ATOM 3634 C C . VAL B 1 186 ? -12.242 19.859 18.859 1 97.62 186 VAL B C 1
ATOM 3636 O O . VAL B 1 186 ? -11.766 20.484 17.906 1 97.62 186 VAL B O 1
ATOM 3639 N N . ARG B 1 187 ? -12.016 20.141 20.109 1 97.31 187 ARG B N 1
ATOM 3640 C CA . ARG B 1 187 ? -10.961 21.094 20.453 1 97.31 187 ARG B CA 1
ATOM 3641 C C . ARG B 1 187 ? -9.609 20.391 20.562 1 97.31 187 ARG B C 1
ATOM 3643 O O . ARG B 1 187 ? -9.492 19.359 21.234 1 97.31 187 ARG B O 1
ATOM 3650 N N . ILE B 1 188 ? -8.68 20.875 19.875 1 95.62 188 ILE B N 1
ATOM 3651 C CA . ILE B 1 188 ? -7.312 20.375 19.922 1 95.62 188 ILE B CA 1
ATOM 3652 C C . ILE B 1 188 ? -6.477 21.266 20.844 1 95.62 188 ILE B C 1
ATOM 3654 O O . ILE B 1 188 ? -6.367 22.469 20.625 1 95.62 188 ILE B O 1
ATOM 3658 N N . GLU B 1 189 ? -5.926 20.672 21.875 1 95.06 189 GLU B N 1
ATOM 3659 C CA . GLU B 1 189 ? -5.156 21.422 22.875 1 95.06 189 GLU B CA 1
ATOM 3660 C C . GLU B 1 189 ? -3.756 20.828 23.031 1 95.06 189 GLU B C 1
ATOM 3662 O O . GLU B 1 189 ? -3.572 19.625 22.969 1 95.06 189 GLU B O 1
ATOM 3667 N N . ARG B 1 190 ? -2.855 21.656 23.156 1 92.81 190 ARG B N 1
ATOM 3668 C CA . ARG B 1 190 ? -1.488 21.25 23.453 1 92.81 190 ARG B CA 1
ATOM 3669 C C . ARG B 1 190 ? -0.928 22.031 24.641 1 92.81 190 ARG B C 1
ATOM 3671 O O . ARG B 1 190 ? -0.999 23.266 24.656 1 92.81 190 ARG B O 1
ATOM 3678 N N . GLN B 1 191 ? -0.366 21.328 25.578 1 90.56 191 GLN B N 1
ATOM 3679 C CA . GLN B 1 191 ? 0.173 21.938 26.781 1 90.56 191 GLN B CA 1
ATOM 3680 C C . GLN B 1 191 ? -0.838 22.906 27.406 1 90.56 191 GLN B C 1
ATOM 3682 O O . GLN B 1 191 ? -0.493 24.031 27.766 1 90.56 191 GLN B O 1
ATOM 3687 N N . GLY B 1 192 ? -2.072 22.531 27.312 1 85.94 192 GLY B N 1
ATOM 3688 C CA . GLY B 1 192 ? -3.139 23.266 27.969 1 85.94 192 GLY B CA 1
ATOM 3689 C C . GLY B 1 192 ? -3.645 24.438 27.141 1 85.94 192 GLY B C 1
ATOM 3690 O O . GLY B 1 192 ? -4.559 25.156 27.562 1 85.94 192 GLY B O 1
ATOM 3691 N N . ARG B 1 193 ? -3.098 24.625 25.953 1 91.25 193 ARG B N 1
ATOM 3692 C CA . ARG B 1 193 ? -3.508 25.734 25.094 1 91.25 193 ARG B CA 1
ATOM 3693 C C . ARG B 1 193 ? -4.336 25.234 23.906 1 91.25 193 ARG B C 1
ATOM 3695 O O . ARG B 1 193 ? -4.008 24.203 23.312 1 91.25 193 ARG B O 1
ATOM 3702 N N . LEU B 1 194 ? -5.336 26 23.578 1 91.56 194 LEU B N 1
ATOM 3703 C CA . LEU B 1 194 ? -6.172 25.672 22.422 1 91.56 194 LEU B CA 1
ATOM 3704 C C . LEU B 1 194 ? -5.453 25.984 21.125 1 91.56 194 LEU B C 1
ATOM 3706 O O . LEU B 1 194 ? -5.012 27.109 20.906 1 91.56 194 LEU B O 1
ATOM 3710 N N . LEU B 1 195 ? -5.312 25.016 20.375 1 88.94 195 LEU B N 1
ATOM 3711 C CA . LEU B 1 195 ? -4.645 25.203 19.078 1 88.94 195 LEU B CA 1
ATOM 3712 C C . LEU B 1 195 ? -5.66 25.469 17.984 1 88.94 195 LEU B C 1
ATOM 3714 O O . LEU B 1 195 ? -5.543 26.453 17.25 1 88.94 195 LEU B O 1
ATOM 3718 N N . ARG B 1 196 ? -6.695 24.625 17.875 1 89.62 196 ARG B N 1
ATOM 3719 C CA . ARG B 1 196 ? -7.684 24.75 16.812 1 89.62 196 ARG B CA 1
ATOM 3720 C C . ARG B 1 196 ? -8.898 23.875 17.094 1 89.62 196 ARG B C 1
ATOM 3722 O O . ARG B 1 196 ? -8.867 23.031 18 1 89.62 196 ARG B O 1
ATOM 3729 N N . LEU B 1 197 ? -9.922 24.25 16.297 1 93.06 197 LEU B N 1
ATOM 3730 C CA . LEU B 1 197 ? -11.102 23.391 16.25 1 93.06 197 LEU B CA 1
ATOM 3731 C C . LEU B 1 197 ? -11.125 22.562 14.984 1 93.06 197 LEU B C 1
ATOM 3733 O O . LEU B 1 197 ? -10.797 23.062 13.898 1 93.06 197 LEU B O 1
ATOM 3737 N N . VAL B 1 198 ? -11.383 21.328 15.219 1 93.88 198 VAL B N 1
ATOM 3738 C CA . VAL B 1 198 ? -11.5 20.438 14.07 1 93.88 198 VAL B CA 1
ATOM 3739 C C . VAL B 1 198 ? -12.938 19.922 13.961 1 93.88 198 VAL B C 1
ATOM 3741 O O . VAL B 1 198 ? -13.523 19.484 14.945 1 93.88 198 VAL B O 1
ATOM 3744 N N . GLY B 1 199 ? -13.492 19.969 12.781 1 93.38 199 GLY B N 1
ATOM 3745 C CA . GLY B 1 199 ? -14.891 19.609 12.578 1 93.38 199 GLY B CA 1
ATOM 3746 C C . GLY B 1 199 ? -15.055 18.297 11.828 1 93.38 199 GLY B C 1
ATOM 3747 O O . GLY B 1 199 ? -14.188 17.422 11.883 1 93.38 199 GLY B O 1
ATOM 3748 N N . GLU B 1 200 ? -16.188 18.172 11.172 1 94.5 200 GLU B N 1
ATOM 3749 C CA . GLU B 1 200 ? -16.578 16.953 10.445 1 94.5 200 GLU B CA 1
ATOM 3750 C C . GLU B 1 200 ? -15.617 16.688 9.289 1 94.5 200 GLU B C 1
ATOM 3752 O O . GLU B 1 200 ? -15.062 17.609 8.703 1 94.5 200 GLU B O 1
ATOM 3757 N N . GLY B 1 201 ? -15.43 15.344 9.055 1 94.75 201 GLY B N 1
ATOM 3758 C CA . GLY B 1 201 ? -14.68 14.969 7.867 1 94.75 201 GLY B CA 1
ATOM 3759 C C . GLY B 1 201 ? -13.211 14.711 8.148 1 94.75 201 GLY B C 1
ATOM 3760 O O . GLY B 1 201 ? -12.438 14.422 7.227 1 94.75 201 GLY B O 1
ATOM 3761 N N . HIS B 1 202 ? -12.828 14.828 9.391 1 95.69 202 HIS B N 1
ATOM 3762 C CA . HIS B 1 202 ? -11.414 14.703 9.742 1 95.69 202 HIS B CA 1
ATOM 3763 C C . HIS B 1 202 ? -11.18 13.539 10.695 1 95.69 202 HIS B C 1
ATOM 3765 O O . HIS B 1 202 ? -12.094 13.109 11.391 1 95.69 202 HIS B O 1
ATOM 3771 N N . PHE B 1 203 ? -9.961 13.086 10.672 1 96.62 203 PHE B N 1
ATOM 3772 C CA . PHE B 1 203 ? -9.516 12.094 11.641 1 96.62 203 PHE B CA 1
ATOM 3773 C C . PHE B 1 203 ? -8.984 12.766 12.906 1 96.62 203 PHE B C 1
ATOM 3775 O O . PHE B 1 203 ? -8.453 13.883 12.844 1 96.62 203 PHE B O 1
ATOM 3782 N N . ILE B 1 204 ? -9.188 12.109 13.992 1 96.94 204 ILE B N 1
ATOM 3783 C CA . ILE B 1 204 ? -8.531 12.445 15.258 1 96.94 204 ILE B CA 1
ATOM 3784 C C . ILE B 1 204 ? -7.68 11.273 15.727 1 96.94 204 ILE B C 1
ATOM 3786 O O . ILE B 1 204 ? -8.133 10.125 15.719 1 96.94 204 ILE B O 1
ATOM 3790 N N . GLY B 1 205 ? -6.48 11.555 16.125 1 94.94 205 GLY B N 1
ATOM 3791 C CA . GLY B 1 205 ? -5.555 10.523 16.578 1 94.94 205 GLY B CA 1
ATOM 3792 C C . GLY B 1 205 ? -4.707 9.961 15.453 1 94.94 205 GLY B C 1
ATOM 3793 O O . GLY B 1 205 ? -3.898 9.055 15.68 1 94.94 205 GLY B O 1
ATOM 3794 N N . GLU B 1 206 ? -4.871 10.453 14.266 1 93.19 206 GLU B N 1
ATOM 3795 C CA . GLU B 1 206 ? -4.25 9.906 13.062 1 93.19 206 GLU B CA 1
ATOM 3796 C C . GLU B 1 206 ? -2.738 10.117 13.078 1 93.19 206 GLU B C 1
ATOM 3798 O O . GLU B 1 206 ? -1.986 9.289 12.562 1 93.19 206 GLU B O 1
ATOM 3803 N N . MET B 1 207 ? -2.285 11.219 13.664 1 90.12 207 MET B N 1
ATOM 3804 C CA . MET B 1 207 ? -0.859 11.531 13.688 1 90.12 207 MET B CA 1
ATOM 3805 C C . MET B 1 207 ? -0.089 10.5 14.5 1 90.12 207 MET B C 1
ATOM 3807 O O . MET B 1 207 ? 1.081 10.234 14.219 1 90.12 207 MET B O 1
ATOM 3811 N N . SER B 1 208 ? -0.735 9.945 15.469 1 90.75 208 SER B N 1
ATOM 3812 C CA . SER B 1 208 ? -0.101 8.93 16.297 1 90.75 208 SER B CA 1
ATOM 3813 C C . SER B 1 208 ? 0.177 7.66 15.508 1 90.75 208 SER B C 1
ATOM 3815 O O . SER B 1 208 ? 0.972 6.816 15.938 1 90.75 208 SER B O 1
ATOM 3817 N N . MET B 1 209 ? -0.424 7.5 14.336 1 87 209 MET B N 1
ATOM 3818 C CA . MET B 1 209 ? -0.216 6.324 13.492 1 87 209 MET B CA 1
ATOM 3819 C C . MET B 1 209 ? 1.115 6.414 12.758 1 87 209 MET B C 1
ATOM 3821 O O . MET B 1 209 ? 1.619 5.406 12.25 1 87 209 MET B O 1
ATOM 3825 N N . MET B 1 210 ? 1.706 7.672 12.406 1 78.5 210 MET B N 1
ATOM 3826 C CA . MET B 1 210 ? 2.871 7.902 11.555 1 78.5 210 MET B CA 1
ATOM 3827 C C . MET B 1 210 ? 4.113 8.172 12.398 1 78.5 210 MET B C 1
ATOM 3829 O O . MET B 1 210 ? 5.211 8.32 11.859 1 78.5 210 MET B O 1
ATOM 3833 N N . GLY B 1 211 ? 4.383 7.707 13.406 1 76.44 211 GLY B N 1
ATOM 3834 C CA . GLY B 1 211 ? 5.5 8.047 14.273 1 76.44 211 GLY B CA 1
ATOM 3835 C C . GLY B 1 211 ? 5.68 7.086 15.43 1 76.44 211 GLY B C 1
ATOM 3836 O O . GLY B 1 211 ? 5.723 5.871 15.234 1 76.44 211 GLY B O 1
ATOM 3837 N N . ASP B 1 212 ? 5.891 7.738 16.562 1 79.31 212 ASP B N 1
ATOM 3838 C CA . ASP B 1 212 ? 6.199 6.953 17.75 1 79.31 212 ASP B CA 1
ATOM 3839 C C . ASP B 1 212 ? 4.934 6.336 18.344 1 79.31 212 ASP B C 1
ATOM 3841 O O . ASP B 1 212 ? 5 5.621 19.344 1 79.31 212 ASP B O 1
ATOM 3845 N N . GLY B 1 213 ? 3.854 6.699 17.766 1 87.94 213 GLY B N 1
ATOM 3846 C CA . GLY B 1 213 ? 2.592 6.117 18.203 1 87.94 213 GLY B CA 1
ATOM 3847 C C . GLY B 1 213 ? 1.901 6.93 19.281 1 87.94 213 GLY B C 1
ATOM 3848 O O . GLY B 1 213 ? 0.84 6.539 19.781 1 87.94 213 GLY B O 1
ATOM 3849 N N . LEU B 1 214 ? 2.48 8.078 19.625 1 92.81 214 LEU B N 1
ATOM 3850 C CA . LEU B 1 214 ? 1.921 8.898 20.703 1 92.81 214 LEU B CA 1
ATOM 3851 C C . LEU B 1 214 ? 1.129 10.07 20.125 1 92.81 214 LEU B C 1
ATOM 3853 O O . LEU B 1 214 ? 1.439 10.562 19.047 1 92.81 214 LEU B O 1
ATOM 3857 N N . ALA B 1 215 ? 0.095 10.469 20.922 1 94.81 215 ALA B N 1
ATOM 3858 C CA . ALA B 1 215 ? -0.666 11.648 20.516 1 94.81 215 ALA B CA 1
ATOM 3859 C C . ALA B 1 215 ? 0.153 12.922 20.703 1 94.81 215 ALA B C 1
ATOM 3861 O O . ALA B 1 215 ? 0.846 13.07 21.719 1 94.81 215 ALA B O 1
ATOM 3862 N N . VAL B 1 216 ? 0.052 13.82 19.766 1 90.81 216 VAL B N 1
ATOM 3863 C CA . VAL B 1 216 ? 0.856 15.039 19.797 1 90.81 216 VAL B CA 1
ATOM 3864 C C . VAL B 1 216 ? 0.081 16.156 20.5 1 90.81 216 VAL B C 1
ATOM 3866 O O . VAL B 1 216 ? 0.656 17.172 20.875 1 90.81 216 VAL B O 1
ATOM 3869 N N . ALA B 1 217 ? -1.233 15.977 20.609 1 94.19 217 ALA B N 1
ATOM 3870 C CA . ALA B 1 217 ? -2.109 16.953 21.25 1 94.19 217 ALA B CA 1
ATOM 3871 C C . ALA B 1 217 ? -3.301 16.266 21.922 1 94.19 217 ALA B C 1
ATOM 3873 O O . ALA B 1 217 ? -3.59 15.102 21.625 1 94.19 217 ALA B O 1
ATOM 3874 N N . THR B 1 218 ? -3.855 16.969 22.875 1 97.06 218 THR B N 1
ATOM 3875 C CA . THR B 1 218 ? -5.09 16.5 23.5 1 97.06 218 THR B CA 1
ATOM 3876 C C . THR B 1 218 ? -6.305 16.938 22.688 1 97.06 218 THR B C 1
ATOM 3878 O O . THR B 1 218 ? -6.391 18.094 22.266 1 97.06 218 THR B O 1
ATOM 3881 N N . ALA B 1 219 ? -7.156 16.016 22.391 1 97.88 219 ALA B N 1
ATOM 3882 C CA . ALA B 1 219 ? -8.383 16.297 21.656 1 97.88 219 ALA B CA 1
ATOM 3883 C C . ALA B 1 219 ? -9.617 16 22.484 1 97.88 219 ALA B C 1
ATOM 3885 O O . ALA B 1 219 ? -9.773 14.891 23 1 97.88 219 ALA B O 1
ATOM 3886 N N . VAL B 1 220 ? -10.492 17 22.656 1 98.19 220 VAL B N 1
ATOM 3887 C CA . VAL B 1 220 ? -11.68 16.875 23.484 1 98.19 220 VAL B CA 1
ATOM 3888 C C . VAL B 1 220 ? -12.914 17.297 22.688 1 98.19 220 VAL B C 1
ATOM 3890 O O . VAL B 1 220 ? -12.891 18.328 22 1 98.19 220 VAL B O 1
ATOM 3893 N N . MET B 1 221 ? -13.969 16.484 22.812 1 98.25 221 MET B N 1
ATOM 3894 C CA . MET B 1 221 ? -15.211 16.859 22.141 1 98.25 221 MET B CA 1
ATOM 3895 C C . MET B 1 221 ? -15.734 18.188 22.672 1 98.25 221 MET B C 1
ATOM 3897 O O . MET B 1 221 ? -15.977 18.344 23.859 1 98.25 221 MET B O 1
ATOM 3901 N N . GLN B 1 222 ? -15.852 19.156 21.734 1 97.12 222 GLN B N 1
ATOM 3902 C CA . GLN B 1 222 ? -16.438 20.453 22.078 1 97.12 222 GLN B CA 1
ATOM 3903 C C . GLN B 1 222 ? -17.953 20.359 22.141 1 97.12 222 GLN B C 1
ATOM 3905 O O . GLN B 1 222 ? -18.594 20.953 23.016 1 97.12 222 GLN B O 1
ATOM 3910 N N . ASP B 1 223 ? -18.531 19.719 21.094 1 95.31 223 ASP B N 1
ATOM 3911 C CA . ASP B 1 223 ? -19.953 19.406 20.984 1 95.31 223 ASP B CA 1
ATOM 3912 C C . ASP B 1 223 ? -20.172 17.922 20.781 1 95.31 223 ASP B C 1
ATOM 3914 O O . ASP B 1 223 ? -19.281 17.219 20.297 1 95.31 223 ASP B O 1
ATOM 3918 N N . SER B 1 224 ? -21.391 17.531 21.219 1 96.19 224 SER B N 1
ATOM 3919 C CA . SER B 1 224 ? -21.734 16.141 20.922 1 96.19 224 SER B CA 1
ATOM 3920 C C . SER B 1 224 ? -21.734 15.891 19.422 1 96.19 224 SER B C 1
ATOM 3922 O O . SER B 1 224 ? -22.016 16.797 18.625 1 96.19 224 SER B O 1
ATOM 3924 N N . GLY B 1 225 ? -21.312 14.672 19.062 1 97.06 225 GLY B N 1
ATOM 3925 C CA . GLY B 1 225 ? -21.25 14.383 17.641 1 97.06 225 GLY B CA 1
ATOM 3926 C C . GLY B 1 225 ? -21.172 12.898 17.344 1 97.06 225 GLY B C 1
ATOM 3927 O O . GLY B 1 225 ? -20.984 12.078 18.234 1 97.06 225 GLY B O 1
ATOM 3928 N N . ARG B 1 226 ? -21.453 12.609 16.094 1 97.75 226 ARG B N 1
ATOM 3929 C CA . ARG B 1 226 ? -21.391 11.25 15.562 1 97.75 226 ARG B CA 1
ATOM 3930 C C . ARG B 1 226 ? -20.016 10.945 14.992 1 97.75 226 ARG B C 1
ATOM 3932 O O . ARG B 1 226 ? -19.453 11.742 14.234 1 97.75 226 ARG B O 1
ATOM 3939 N N . VAL B 1 227 ? -19.422 9.75 15.477 1 98.12 227 VAL B N 1
ATOM 3940 C CA . VAL B 1 227 ? -18.062 9.422 15.031 1 98.12 227 VAL B CA 1
ATOM 3941 C C . VAL B 1 227 ? -18 7.941 14.648 1 98.12 227 VAL B C 1
ATOM 3943 O O . VAL B 1 227 ? -18.844 7.145 15.07 1 98.12 227 VAL B O 1
ATOM 3946 N N . TRP B 1 228 ? -17.109 7.621 13.758 1 98.12 228 TRP B N 1
ATOM 3947 C CA . TRP B 1 228 ? -16.672 6.25 13.531 1 98.12 228 TRP B CA 1
ATOM 3948 C C . TRP B 1 228 ? -15.32 5.996 14.203 1 98.12 228 TRP B C 1
ATOM 3950 O O . TRP B 1 228 ? -14.398 6.809 14.094 1 98.12 228 TRP B O 1
ATOM 3960 N N . ARG B 1 229 ? -15.164 4.914 14.945 1 97.75 229 ARG B N 1
ATOM 3961 C CA . ARG B 1 229 ? -13.93 4.648 15.68 1 97.75 229 ARG B CA 1
ATOM 3962 C C . ARG B 1 229 ? -13.461 3.213 15.469 1 97.75 229 ARG B C 1
ATOM 3964 O O . ARG B 1 229 ? -14.281 2.295 15.375 1 97.75 229 ARG B O 1
ATOM 3971 N N . ILE B 1 230 ? -12.164 3.084 15.406 1 96.94 230 ILE B N 1
ATOM 3972 C CA . ILE B 1 230 ? -11.555 1.763 15.32 1 96.94 230 ILE B CA 1
ATOM 3973 C C . ILE B 1 230 ? -10.422 1.651 16.344 1 96.94 230 ILE B C 1
ATOM 3975 O O . ILE B 1 230 ? -9.609 2.57 16.484 1 96.94 230 ILE B O 1
ATOM 3979 N N . GLU B 1 231 ? -10.367 0.531 17.047 1 97 231 GLU B N 1
ATOM 3980 C CA . GLU B 1 231 ? -9.328 0.301 18.047 1 97 231 GLU B CA 1
ATOM 3981 C C . GLU B 1 231 ? -7.953 0.189 17.391 1 97 231 GLU B C 1
ATOM 3983 O O . GLU B 1 231 ? -7.816 -0.415 16.312 1 97 231 GLU B O 1
ATOM 3988 N N . ARG B 1 232 ? -7.016 0.678 18.062 1 94.12 232 ARG B N 1
ATOM 3989 C CA . ARG B 1 232 ? -5.652 0.653 17.547 1 94.12 232 ARG B CA 1
ATOM 3990 C C . ARG B 1 232 ? -5.164 -0.779 17.359 1 94.12 232 ARG B C 1
ATOM 3992 O O . ARG B 1 232 ? -4.461 -1.078 16.391 1 94.12 232 ARG B O 1
ATOM 3999 N N . VAL B 1 233 ? -5.523 -1.631 18.203 1 93 233 VAL B N 1
ATOM 4000 C CA . VAL B 1 233 ? -5.082 -3.021 18.141 1 93 233 VAL B CA 1
ATOM 4001 C C . VAL B 1 233 ? -5.582 -3.668 16.844 1 93 233 VAL B C 1
ATOM 4003 O O . VAL B 1 233 ? -4.879 -4.473 16.234 1 93 233 VAL B O 1
ATOM 4006 N N . LYS B 1 234 ? -6.781 -3.314 16.453 1 94.19 234 LYS B N 1
ATOM 4007 C CA . LYS B 1 234 ? -7.344 -3.852 15.219 1 94.19 234 LYS B CA 1
ATOM 4008 C C . LYS B 1 234 ? -6.602 -3.311 14 1 94.19 234 LYS B C 1
ATOM 4010 O O . LYS B 1 234 ? -6.418 -4.027 13.016 1 94.19 234 LYS B O 1
ATOM 4015 N N . LEU B 1 235 ? -6.203 -2.084 14.109 1 91.12 235 LEU B N 1
ATOM 4016 C CA . LEU B 1 235 ? -5.434 -1.499 13.016 1 91.12 235 LEU B CA 1
ATOM 4017 C C . LEU B 1 235 ? -4.074 -2.176 12.883 1 91.12 235 LEU B C 1
ATOM 4019 O O . LEU B 1 235 ? -3.602 -2.424 11.773 1 91.12 235 LEU B O 1
ATOM 4023 N N . ASP B 1 236 ? -3.512 -2.465 13.961 1 87.81 236 ASP B N 1
ATOM 4024 C CA . ASP B 1 236 ? -2.225 -3.154 13.945 1 87.81 236 ASP B CA 1
ATOM 4025 C C . ASP B 1 236 ? -2.344 -4.527 13.289 1 87.81 236 ASP B C 1
ATOM 4027 O O . ASP B 1 236 ? -1.479 -4.922 12.508 1 87.81 236 ASP B O 1
ATOM 4031 N N . ARG B 1 237 ? -3.381 -5.18 13.586 1 89.88 237 ARG B N 1
ATOM 4032 C CA . ARG B 1 237 ? -3.629 -6.484 12.984 1 89.88 237 ARG B CA 1
ATOM 4033 C C . ARG B 1 237 ? -3.869 -6.355 11.484 1 89.88 237 ARG B C 1
ATOM 4035 O O . ARG B 1 237 ? -3.426 -7.199 10.703 1 89.88 237 ARG B O 1
ATOM 4042 N N . LEU B 1 238 ? -4.543 -5.332 11.164 1 87.38 238 LEU B N 1
ATOM 4043 C CA . LEU B 1 238 ? -4.84 -5.082 9.758 1 87.38 238 LEU B CA 1
ATOM 4044 C C . LEU B 1 238 ? -3.557 -4.848 8.961 1 87.38 238 LEU B C 1
ATOM 4046 O O . LEU B 1 238 ? -3.445 -5.277 7.812 1 87.38 238 LEU B O 1
ATOM 4050 N N . ARG B 1 239 ? -2.631 -4.195 9.539 1 82 239 ARG B N 1
ATOM 4051 C CA . ARG B 1 239 ? -1.351 -3.922 8.891 1 82 239 ARG B CA 1
ATOM 4052 C C . ARG B 1 239 ? -0.648 -5.215 8.5 1 82 239 ARG B C 1
ATOM 4054 O O . ARG B 1 239 ? -0.023 -5.289 7.438 1 82 239 ARG B O 1
ATOM 4061 N N . GLU B 1 240 ? -0.855 -6.207 9.219 1 79.69 240 GLU B N 1
ATOM 4062 C CA . GLU B 1 240 ? -0.217 -7.496 8.969 1 79.69 240 GLU B CA 1
ATOM 4063 C C . GLU B 1 240 ? -1.036 -8.344 7.996 1 79.69 240 GLU B C 1
ATOM 4065 O O . GLU B 1 240 ? -0.481 -8.977 7.094 1 79.69 240 GLU B O 1
ATOM 4070 N N . SER B 1 241 ? -2.264 -8.25 8.164 1 79.12 241 SER B N 1
ATOM 4071 C CA . SER B 1 241 ? -3.137 -9.172 7.441 1 79.12 241 SER B CA 1
ATOM 4072 C C . SER B 1 241 ? -3.479 -8.641 6.055 1 79.12 241 SER B C 1
ATOM 4074 O O . SER B 1 241 ? -3.711 -9.414 5.121 1 79.12 241 SER B O 1
ATOM 4076 N N . SER B 1 242 ? -3.594 -7.328 5.996 1 80.5 242 SER B N 1
ATOM 4077 C CA . SER B 1 242 ? -3.959 -6.727 4.719 1 80.5 242 SER B CA 1
ATOM 4078 C C . SER B 1 242 ? -3.189 -5.43 4.477 1 80.5 242 SER B C 1
ATOM 4080 O O . SER B 1 242 ? -3.736 -4.336 4.641 1 80.5 242 SER B O 1
ATOM 4082 N N . PRO B 1 243 ? -2.059 -5.582 3.949 1 74.06 243 PRO B N 1
ATOM 4083 C CA . PRO B 1 243 ? -1.23 -4.402 3.701 1 74.06 243 PRO B CA 1
ATOM 4084 C C . PRO B 1 243 ? -1.887 -3.412 2.74 1 74.06 243 PRO B C 1
ATOM 4086 O O . PRO B 1 243 ? -1.726 -2.199 2.891 1 74.06 243 PRO B O 1
ATOM 4089 N N . ALA B 1 244 ? -2.703 -3.906 1.886 1 73 244 ALA B N 1
ATOM 4090 C CA . ALA B 1 244 ? -3.369 -3.033 0.922 1 73 244 ALA B CA 1
ATOM 4091 C C . ALA B 1 244 ? -4.434 -2.178 1.603 1 73 244 ALA B C 1
ATOM 4093 O O . ALA B 1 244 ? -4.566 -0.988 1.303 1 73 244 ALA B O 1
ATOM 4094 N N . ALA B 1 245 ? -5.125 -2.773 2.49 1 79.75 245 ALA B N 1
ATOM 4095 C CA . ALA B 1 245 ? -6.137 -2.023 3.23 1 79.75 245 ALA B CA 1
ATOM 4096 C C . ALA B 1 245 ? -5.492 -0.95 4.102 1 79.75 245 ALA B C 1
ATOM 4098 O O . ALA B 1 245 ? -5.988 0.179 4.172 1 79.75 245 ALA B O 1
ATOM 4099 N N . MET B 1 246 ? -4.402 -1.316 4.691 1 82.62 246 MET B N 1
ATOM 4100 C CA . MET B 1 246 ? -3.699 -0.362 5.543 1 82.62 246 MET B CA 1
ATOM 4101 C C . M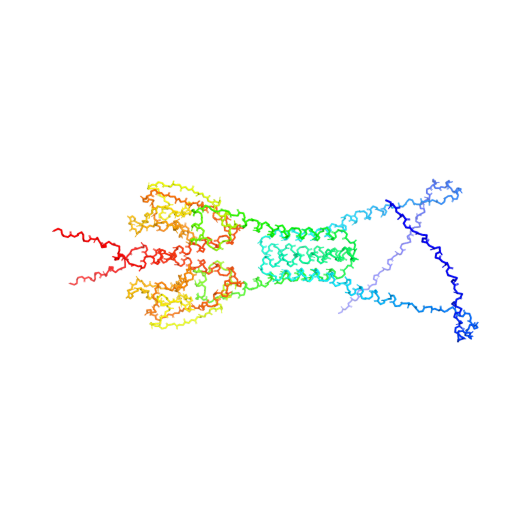ET B 1 246 ? -3.143 0.795 4.719 1 82.62 246 MET B C 1
ATOM 4103 O O . MET B 1 246 ? -3.195 1.949 5.148 1 82.62 246 MET B O 1
ATOM 4107 N N . ALA B 1 247 ? -2.701 0.488 3.6 1 78 247 ALA B N 1
ATOM 4108 C CA . ALA B 1 247 ? -2.176 1.525 2.715 1 78 247 ALA B CA 1
ATOM 4109 C C . ALA B 1 247 ? -3.258 2.537 2.354 1 78 247 ALA B C 1
ATOM 4111 O O . ALA B 1 247 ? -2.994 3.74 2.283 1 78 247 ALA B O 1
ATOM 4112 N N . ALA B 1 248 ? -4.43 2.096 2.176 1 80.25 248 ALA B N 1
ATOM 4113 C CA . ALA B 1 248 ? -5.539 2.982 1.839 1 80.25 248 ALA B CA 1
ATOM 4114 C C . ALA B 1 248 ? -5.895 3.891 3.014 1 80.25 248 ALA B C 1
ATOM 4116 O O . ALA B 1 248 ? -6.184 5.074 2.824 1 80.25 248 ALA B O 1
ATOM 4117 N N . ILE B 1 249 ? -5.855 3.316 4.211 1 85.75 249 ILE B N 1
ATOM 4118 C CA . ILE B 1 249 ? -6.098 4.117 5.406 1 85.75 249 ILE B CA 1
ATOM 4119 C C . ILE B 1 249 ? -5.02 5.188 5.539 1 85.75 249 ILE B C 1
ATOM 4121 O O . ILE B 1 249 ? -5.32 6.359 5.785 1 85.75 249 ILE B O 1
ATOM 4125 N N . GLU B 1 250 ? -3.877 4.762 5.367 1 84.56 250 GLU B N 1
ATOM 4126 C CA . GLU B 1 250 ? -2.75 5.68 5.496 1 84.56 250 GLU B CA 1
ATOM 4127 C C . GLU B 1 250 ? -2.818 6.793 4.453 1 84.56 250 GLU B C 1
ATOM 4129 O O . GLU B 1 250 ? -2.473 7.941 4.738 1 84.56 250 GLU B O 1
ATOM 4134 N N . THR B 1 251 ? -3.27 6.461 3.264 1 83.19 251 THR B N 1
ATOM 4135 C CA . THR B 1 251 ? -3.498 7.473 2.238 1 83.19 251 THR B CA 1
ATOM 4136 C C . THR B 1 251 ? -4.574 8.461 2.682 1 83.19 251 THR B C 1
ATOM 4138 O O . THR B 1 251 ? -4.445 9.664 2.473 1 83.19 251 THR B O 1
ATOM 4141 N N . GLY B 1 252 ? -5.617 7.938 3.219 1 87.69 252 GLY B N 1
ATOM 4142 C CA . GLY B 1 252 ? -6.648 8.797 3.773 1 87.69 252 GLY B CA 1
ATOM 4143 C C . GLY B 1 252 ? -6.137 9.703 4.875 1 87.69 252 GLY B C 1
ATOM 4144 O O . GLY B 1 252 ? -6.48 10.891 4.926 1 87.69 252 GLY B O 1
ATOM 4145 N N . VAL B 1 253 ? -5.352 9.156 5.742 1 89.88 253 VAL B N 1
ATOM 4146 C CA . VAL B 1 253 ? -4.734 9.906 6.824 1 89.88 253 VAL B CA 1
ATOM 4147 C C . VAL B 1 253 ? -3.869 11.031 6.246 1 89.88 253 VAL B C 1
ATOM 4149 O O . VAL B 1 253 ? -3.924 12.172 6.715 1 89.88 253 VAL B O 1
ATOM 4152 N N . ALA B 1 254 ? -3.125 10.734 5.281 1 86.25 254 ALA B N 1
ATOM 4153 C CA . ALA B 1 254 ? -2.277 11.727 4.629 1 86.25 254 ALA B CA 1
ATOM 4154 C C . ALA B 1 254 ? -3.115 12.852 4.023 1 86.25 254 ALA B C 1
ATOM 4156 O O . ALA B 1 254 ? -2.766 14.023 4.133 1 86.25 254 ALA B O 1
ATOM 4157 N N . ARG B 1 255 ? -4.164 12.508 3.414 1 87.25 255 ARG B N 1
ATOM 4158 C CA . ARG B 1 255 ? -5.07 13.492 2.844 1 87.25 255 ARG B CA 1
ATOM 4159 C C . ARG B 1 255 ? -5.648 14.398 3.928 1 87.25 255 ARG B C 1
ATOM 4161 O O . ARG B 1 255 ? -5.766 15.609 3.736 1 87.25 255 ARG B O 1
ATOM 4168 N N . ASP B 1 256 ? -5.988 13.773 4.938 1 91.56 256 ASP B N 1
ATOM 4169 C CA . ASP B 1 256 ? -6.523 14.531 6.062 1 91.56 256 ASP B CA 1
ATOM 4170 C C . ASP B 1 256 ? -5.48 15.5 6.621 1 91.56 256 ASP B C 1
ATOM 4172 O O . ASP B 1 256 ? -5.793 16.656 6.906 1 91.56 256 ASP B O 1
ATOM 4176 N N . MET B 1 257 ? -4.297 15.039 6.805 1 89.25 257 MET B N 1
ATOM 4177 C CA . MET B 1 257 ? -3.217 15.883 7.309 1 89.25 257 MET B CA 1
ATOM 4178 C C . MET B 1 257 ? -2.945 17.047 6.355 1 89.25 257 MET B C 1
ATOM 4180 O O . MET B 1 257 ? -2.693 18.172 6.793 1 89.25 257 MET B O 1
ATOM 4184 N N . ARG B 1 258 ? -3.014 16.781 5.094 1 87.31 258 ARG B N 1
ATOM 4185 C CA . ARG B 1 258 ? -2.875 17.844 4.102 1 87.31 258 ARG B CA 1
ATOM 4186 C C . ARG B 1 258 ? -3.934 18.922 4.301 1 87.31 258 ARG B C 1
ATOM 4188 O O . ARG B 1 258 ? -3.627 20.125 4.27 1 87.31 258 ARG B O 1
ATOM 4195 N N . ALA B 1 259 ? -5.113 18.469 4.418 1 88.44 259 ALA B N 1
ATOM 4196 C CA . ALA B 1 259 ? -6.215 19.406 4.602 1 88.44 259 ALA B CA 1
ATOM 4197 C C . ALA B 1 259 ? -6.012 20.25 5.859 1 88.44 259 ALA B C 1
ATOM 4199 O O . ALA B 1 259 ? -6.262 21.453 5.855 1 88.44 259 ALA B O 1
ATOM 4200 N N . LYS B 1 260 ? -5.531 19.656 6.906 1 88.56 260 LYS B N 1
ATOM 4201 C CA . LYS B 1 260 ? -5.277 20.375 8.156 1 88.56 260 LYS B CA 1
ATOM 4202 C C . LYS B 1 260 ? -4.145 21.375 7.996 1 88.56 260 LYS B C 1
ATOM 4204 O O . LYS B 1 260 ? -4.227 22.5 8.5 1 88.56 260 LYS B O 1
ATOM 4209 N N . LEU B 1 261 ? -3.107 20.938 7.34 1 86.62 261 LEU B N 1
ATOM 4210 C CA . LEU B 1 261 ? -1.97 21.828 7.105 1 86.62 261 LEU B CA 1
ATOM 4211 C C . LEU B 1 261 ? -2.365 23 6.211 1 86.62 261 LEU B C 1
ATOM 4213 O O . LEU B 1 261 ? -1.96 24.141 6.453 1 86.62 261 LEU B O 1
ATOM 4217 N N . ALA B 1 262 ? -3.152 22.703 5.191 1 84.56 262 ALA B N 1
ATOM 4218 C CA . ALA B 1 262 ? -3.627 23.75 4.289 1 84.56 262 ALA B CA 1
ATOM 4219 C C . ALA B 1 262 ? -4.488 24.766 5.031 1 84.56 262 ALA B C 1
ATOM 4221 O O . ALA B 1 262 ? -4.395 25.969 4.781 1 84.56 262 ALA B O 1
ATOM 4222 N N . TYR B 1 263 ? -5.281 24.281 5.895 1 82.56 263 TYR B N 1
ATOM 4223 C CA . TYR B 1 263 ? -6.133 25.141 6.699 1 82.56 263 TYR B CA 1
ATOM 4224 C C . TYR B 1 263 ? -5.301 26.031 7.625 1 82.56 263 TYR B C 1
ATOM 4226 O O . TYR B 1 263 ? -5.574 27.219 7.77 1 82.56 263 TYR B O 1
ATOM 4234 N N . GLN B 1 264 ? -4.309 25.484 8.25 1 79.88 264 GLN B N 1
ATOM 4235 C CA . GLN B 1 264 ? -3.453 26.203 9.172 1 79.88 264 GLN B CA 1
ATOM 4236 C C . GLN B 1 264 ? -2.633 27.266 8.445 1 79.88 264 GLN B C 1
ATOM 4238 O O . GLN B 1 264 ? -2.264 28.297 9.031 1 79.88 264 GLN B O 1
ATOM 4243 N N . ASN B 1 265 ? -2.377 27.031 7.242 1 75.62 265 ASN B N 1
ATOM 4244 C CA . ASN B 1 265 ? -1.617 27.984 6.434 1 75.62 265 ASN B CA 1
ATOM 4245 C C . ASN B 1 265 ? -2.463 29.188 6.047 1 75.62 265 ASN B C 1
ATOM 4247 O O . ASN B 1 265 ? -1.928 30.219 5.617 1 75.62 265 ASN B O 1
ATOM 4251 N N . THR B 1 266 ? -3.791 29.172 6.027 1 71.38 266 THR B N 1
ATOM 4252 C CA . THR B 1 266 ? -4.648 30.297 5.676 1 71.38 266 THR B CA 1
ATOM 4253 C C . THR B 1 266 ? -4.703 31.312 6.816 1 71.38 266 THR B C 1
ATOM 4255 O O . THR B 1 266 ? -4.996 32.5 6.594 1 71.38 266 THR B O 1
ATOM 4258 N N . GLY B 1 267 ? -3.828 31.484 7.785 1 56.5 267 GLY B N 1
ATOM 4259 C CA . GLY B 1 267 ? -3.613 32.438 8.852 1 56.5 267 GLY B CA 1
ATOM 4260 C C . GLY B 1 267 ? -4.875 32.781 9.633 1 56.5 267 GLY B C 1
ATOM 4261 O O . GLY B 1 267 ? -5.984 32.469 9.172 1 56.5 267 GLY B O 1
ATOM 4262 N N . PRO B 1 268 ? -4.906 33.094 10.953 1 48.31 268 PRO B N 1
ATOM 4263 C CA . PRO B 1 268 ? -5.996 33.562 11.828 1 48.31 268 PRO B CA 1
ATOM 4264 C C . PRO B 1 268 ? -6.777 34.719 11.234 1 48.31 268 PRO B C 1
ATOM 4266 O O . PRO B 1 268 ? -7.746 35.188 11.836 1 48.31 268 PRO B O 1
ATOM 4269 N N . ASP B 1 269 ? -6.426 35.594 10.273 1 42.66 269 ASP B N 1
ATOM 4270 C CA . ASP B 1 269 ? -7.125 36.875 10.039 1 42.66 269 ASP B CA 1
ATOM 4271 C C . ASP B 1 269 ? -8.617 36.625 9.805 1 42.66 269 ASP B C 1
ATOM 4273 O O . ASP B 1 269 ? -9.438 37.5 10.07 1 42.66 269 ASP B O 1
ATOM 4277 N N . THR B 1 270 ? -8.969 35.875 8.875 1 39.66 270 THR B N 1
ATOM 4278 C CA . THR B 1 270 ? -10.312 36 8.328 1 39.66 270 THR B CA 1
ATOM 4279 C C . THR B 1 270 ? -11.352 35.438 9.297 1 39.66 270 THR B C 1
ATOM 4281 O O . THR B 1 270 ? -12.539 35.375 8.977 1 39.66 270 THR B O 1
ATOM 4284 N N . ALA B 1 271 ? -11.102 34.781 10.312 1 38.97 271 ALA B N 1
ATOM 4285 C CA . ALA B 1 271 ? -12.258 34.438 11.133 1 38.97 271 ALA B CA 1
ATOM 4286 C C . ALA B 1 271 ? -12.898 35.656 11.734 1 38.97 271 ALA B C 1
ATOM 4288 O O . ALA B 1 271 ? -14.117 35.844 11.648 1 38.97 271 ALA B O 1
ATOM 4289 N N . ALA B 1 272 ? -12.438 36.156 13.023 1 37.97 272 ALA B N 1
ATOM 4290 C CA . ALA B 1 272 ? -13.297 36.906 13.953 1 37.97 272 ALA B CA 1
ATOM 4291 C C . ALA B 1 272 ? -13.398 38.375 13.562 1 37.97 272 ALA B C 1
ATOM 4293 O O . ALA B 1 272 ? -12.594 39.188 14 1 37.97 272 ALA B O 1
ATOM 4294 N N . GLN B 1 273 ? -13.266 38.781 12.359 1 33.5 273 GLN B N 1
ATOM 4295 C CA . GLN B 1 273 ? -13.734 40.156 12.461 1 33.5 273 GLN B CA 1
ATOM 4296 C C . GLN B 1 273 ? -15.164 40.219 12.992 1 33.5 273 GLN B C 1
ATOM 4298 O O . GLN B 1 273 ? -16.094 39.688 12.367 1 33.5 273 GLN B O 1
ATOM 4303 N N . PRO B 1 274 ? -15.383 40.344 14.32 1 31.91 274 PRO B N 1
ATOM 4304 C CA . PRO B 1 274 ? -16.75 40.594 14.766 1 31.91 274 PRO B CA 1
ATOM 4305 C C . PRO B 1 274 ? -17.484 41.594 13.867 1 31.91 274 PRO B C 1
ATOM 4307 O O . PRO B 1 274 ? -16.844 42.5 13.297 1 31.91 274 PRO B O 1
ATOM 4310 N N . ALA B 1 275 ? -18.5 41.25 13.188 1 35.5 275 ALA B N 1
ATOM 4311 C CA . ALA B 1 275 ? -19.391 42.188 12.516 1 35.5 275 ALA B CA 1
ATOM 4312 C C . ALA B 1 275 ? -19.562 43.469 13.328 1 35.5 275 ALA B C 1
ATOM 4314 O O . ALA B 1 275 ? -19.875 43.406 14.523 1 35.5 275 ALA B O 1
ATOM 4315 N N . ASP B 1 276 ? -18.891 44.469 13.172 1 35.12 276 ASP B N 1
ATOM 4316 C CA . ASP B 1 276 ? -19.234 45.781 13.695 1 35.12 276 ASP B CA 1
ATOM 4317 C C . ASP B 1 276 ? -20.75 46 13.688 1 35.12 276 ASP B C 1
ATOM 4319 O O . ASP B 1 276 ? -21.375 45.969 12.625 1 35.12 276 ASP B O 1
ATOM 4323 N N . GLY B 1 277 ? -21.531 45.469 14.625 1 32.91 277 GLY B N 1
ATOM 4324 C CA . GLY B 1 277 ? -22.906 45.906 14.828 1 32.91 277 GLY B CA 1
ATOM 4325 C C . GLY B 1 277 ? -23.109 47.406 14.547 1 32.91 277 GLY B C 1
ATOM 4326 O O . GLY B 1 277 ? -22.172 48.188 14.617 1 32.91 277 GLY B O 1
ATOM 4327 N N . PRO B 1 278 ? -23.969 47.781 13.602 1 37.19 278 PRO B N 1
ATOM 4328 C CA . PRO B 1 278 ? -24.266 49.188 13.312 1 37.19 278 PRO B CA 1
ATOM 4329 C C . PRO B 1 278 ? -24.219 50.062 14.555 1 37.19 278 PRO B C 1
ATOM 4331 O O . PRO B 1 278 ? -24.469 49.594 15.664 1 37.19 278 PRO B O 1
ATOM 4334 N N . ALA B 1 279 ? -23.312 51 14.695 1 41.19 279 ALA B N 1
ATOM 4335 C CA . ALA B 1 279 ? -23.406 52.156 15.594 1 41.19 279 ALA B CA 1
ATOM 4336 C C . ALA B 1 279 ? -24.844 52.656 15.688 1 41.19 279 ALA B C 1
ATOM 4338 O O . ALA B 1 279 ? -25.469 53 14.68 1 41.19 279 ALA B O 1
ATOM 4339 N N . ASP B 1 280 ? -25.688 52.281 16.656 1 26.95 280 ASP B N 1
ATOM 4340 C CA . ASP B 1 280 ? -26.688 53.25 17.047 1 26.95 280 ASP B CA 1
ATOM 4341 C C . ASP B 1 280 ? -26.031 54.562 17.531 1 26.95 280 ASP B C 1
ATOM 4343 O O . ASP B 1 280 ? -25.047 54.5 18.266 1 26.95 280 ASP B O 1
#

Organism: Ruegeria pomeroyi (strain ATCC 700808 / DSM 15171 / DSS-3) (NCBI:txid246200)

Radius of gyration: 41.76 Å; Cα contacts (8 Å, |Δi|>4): 751; chains: 2; bounding box: 139×143×99 Å

Sequence (560 aa):
MVDVPRRVTAARIRSLSPGCASPLPETCRRAIAGGGRPVCPPGPEHAGMELDFIIEGWAGHLSYLLLVLSMLMRHMLWLRLFVIASAMAGIAFDHFWLQNPVGVFWQSLLVLVNVAELALLWRNDRRARFTVEEDRFRETLLSGLSPGRCRRLLDLGRWETLSTGTVLTREGQRPEFLTYMASGAVRIERQGRLLRLVGEGHFIGEMSMMGDGLAVATAVMQDSGRVWRIERVKLDRLRESSPAAMAAIETGVARDMRAKLAYQNTGPDTAAQPADGPADMVDVPRRVTAARIRSLSPGCASPLPETCRRAIAGGGRPVCPPGPEHAGMELDFIIEGWAGHLSYLLLVLSMLMRHMLWLRLFVIASAMAGIAFDHFWLQNPVGVFWQSLLVLVNVAELALLWRNDRRARFTVEEDRFRETLLSGLSPGRCRRLLDLGRWETLSTGTVLTREGQRPEFLTYMASGAVRIERQGRLLRLVGEGHFIGEMSMMGDGLAVATAVMQDSGRVWRIERVKLDRLRESSPAAMAAIETGVARDMRAKLAYQNTGPDTAAQPADGPAD

Secondary structure (DSSP, 8-state):
-------------------------GGGSGGGGS---------THHHHHHHHHHHHHHHHHHHHHHHHHHTT-SSHHHHHHHHHHHHHHHHHIIIIII--HHHHHHHHHHHHHHHHHHHHHHHHHHH----HHHHHHHHHH-TTS-HHHHHHHHHHSEEEEE-TT-EEE-TTS--SEEEEESSS-EEEEETTEEEEEE-TT-EESGGGGSSSS--SSEEEESS-EEEEEEEHHHHHHHHHH-HHHHHHHHHHHHHHHHHHHHHHHT-STTT---------/-------------------------GGGSSTTSS---------THHHHHHHHHHHHHHHHHHHHHHHHHHTT-SSHHHHHHHHHHHHHHHHHIIIIII--HHHHHHHHHHHHHHHHHHHHHHHHHHH----HHHHHHHHHH-TTS-HHHHHHHHHHSEEEEE-TT-EEE-TTS--SEEEEESSS-EEEEETTEEEEEE-TT-EESGGGGSSSS--SSEEEESS-EEEEEEEHHHHHHHHHH-HHHHHHHHHHHHHHHHHHHHHHHT-STTT---------

Foldseek 3Di:
DCCPDDDPDDPDPPDPDPPPPVDDPPVVPPPPPDPDDPPPPDPVPVVVVVVCCVVLVVLVVQLVVLQVVLVVDPDPLSSLVSLLVSLVSQLCSCVVPVVPVVSNVVSVVSNVVSVVVVVVVVVLLVPQDDDPLLVLQCVQQQVQDRSSLSSVVLVQWDKDKDAFFDKQAAAFAQGFKWKAFSAAKKFWADPRHTDDIDGHSAIDQLVLVPPPRHHHTIITTHGIGMMIIHGPVVLVVCCVPPVPSNVSNNRSNVSRVVVVVVVVVVDPPPPPPPPPDPDD/DCPPDDDPDDPDPPDPDPPPPPDDPPVVPPVPDDPPDPPPPPPPPVVCVVVCCVVLVVLVVQLVVLQVVLVVDPDPLSSLVSLLVSLVSQLCSCVVPVVPVVSNVVSVVSNVVSVVVVVVVVCLLVPQDDDPLLVLQCVQQQVQDRSSLSSVVLVQWDKDKDAFFDKQAAAFAQGFKWKAFSAAKKFWADPRHTDDIDGHRAIDQLVLVVPPRHHHTIITTHGIGMMIIHGPVVLVVCCVPPVPSNVSNNRSNVSRVVVVVVVVVVDPPPPPPPPPDPDD